Protein AF-0000000079760776 (afdb_homodimer)

InterPro domains:
  IPR000847 LysR, HTH, N-terminal domain [PF00126] (3-62)
  IPR000847 LysR, HTH, N-terminal domain [PR00039] (18-29)
  IPR000847 LysR, HTH, N-terminal domain [PR00039] (29-39)
  IPR000847 LysR, HTH, N-terminal domain [PR00039] (39-50)
  IPR000847 LysR, HTH, N-terminal domain [PS50931] (1-58)
  IPR005119 LysR, substrate-binding [PF03466] (87-293)
  IPR036388 Winged helix-like DNA-binding domain superfamily [G3DSA:1.10.10.10] (1-87)
  IPR036390 Winged helix DNA-binding domain superfamily [SSF46785] (1-85)

Sequence (594 aa):
MQIHQLRYVLAVAENKSFSAAAKKLFLAQPSLSQQIINLEKELGIALFVRHPKSVTLTDAGEQFLKSARRIVNEVDQLSDLMQKHSQLQNGTLRIGLLWVASYLNLSHILTDYHRIYPGISYSLTVDGSNTLLQMLDSRSINAAFVISSEAALQHKEDLFSHRIMDDRYVAIVSRQNPLSARPFISMQDLQSENIIMPAKESAFRKELEQVFDQHYIAPRILCETSQSDIVMQLASQNLAIGFASNSIAQALKTEDCRIVPLENVLLRTIYYVTLKELLDYPAIRSFTDFVIQYPFFMQIHQLRYVLAVAENKSFSAAAKKLFLAQPSLSQQIINLEKELGIALFVRHPKSVTLTDAGEQFLKSARRIVNEVDQLSDLMQKHSQLQNGTLRIGLLWVASYLNLSHILTDYHRIYPGISYSLTVDGSNTLLQMLDSRSINAAFVISSEAALQHKEDLFSHRIMDDRYVAIVSRQNPLSARPFISMQDLQSENIIMPAKESAFRKELEQVFDQHYIAPRILCETSQSDIVMQLASQNLAIGFASNSIAQALKTEDCRIVPLENVLLRTIYYVTLKELLDYPAIRSFTDFVIQYPFF

Nearest PDB structures (foldseek):
  4x6g-assembly1_D  TM=7.723E-01  e=4.737E-25  Pseudomonas aeruginosa PAO1
  1ixc-assembly1_B-2  TM=5.733E-01  e=1.420E-24  Cupriavidus necator
  4x6g-assembly1_C  TM=5.994E-01  e=6.933E-24  Pseudomonas aeruginosa PAO1
  6g4r-assembly1_B  TM=5.899E-01  e=9.406E-24  Corynebacterium glutamicum
  7d98-assembly1_Q  TM=5.771E-01  e=1.840E-23  Cupriavidus necator

Radius of gyration: 25.0 Å; Cα contacts (8 Å, |Δi|>4): 1080; chains: 2; bounding box: 54×67×69 Å

Structure (mmCIF, N/CA/C/O backbone):
data_AF-0000000079760776-model_v1
#
loop_
_entity.id
_entity.type
_entity.pdbx_description
1 polymer 'HTH-type transcriptional activator CmpR'
#
loop_
_atom_site.group_PDB
_atom_site.id
_atom_site.type_symbol
_atom_site.label_atom_id
_atom_site.label_alt_id
_atom_site.label_comp_id
_atom_site.label_asym_id
_atom_site.label_entity_id
_atom_site.label_seq_id
_atom_site.pdbx_PDB_ins_code
_atom_site.Cartn_x
_atom_site.Cartn_y
_atom_site.Cartn_z
_atom_site.occupancy
_atom_site.B_iso_or_equiv
_atom_site.auth_seq_id
_atom_site.auth_comp_id
_atom_site.auth_asym_id
_atom_site.auth_atom_id
_atom_site.pdbx_PDB_model_num
ATOM 1 N N . MET A 1 1 ? -7.465 32.562 -17.922 1 66 1 MET A N 1
ATOM 2 C CA . MET A 1 1 ? -7.367 31.344 -17.109 1 66 1 MET A CA 1
ATOM 3 C C . MET A 1 1 ? -7.367 31.703 -15.625 1 66 1 MET A C 1
ATOM 5 O O . MET A 1 1 ? -6.641 32.594 -15.195 1 66 1 MET A O 1
ATOM 9 N N . GLN A 1 2 ? -8.305 31.188 -14.945 1 71.38 2 GLN A N 1
ATOM 10 C CA . GLN A 1 2 ? -8.492 31.469 -13.523 1 71.38 2 GLN A CA 1
ATOM 11 C C . GLN A 1 2 ? -8.297 30.203 -12.68 1 71.38 2 GLN A C 1
ATOM 13 O O . GLN A 1 2 ? -8.461 29.094 -13.18 1 71.38 2 GLN A O 1
ATOM 18 N N . ILE A 1 3 ? -7.957 30.453 -11.375 1 72.69 3 ILE A N 1
ATOM 19 C CA . ILE A 1 3 ? -7.652 29.359 -10.461 1 72.69 3 ILE A CA 1
ATOM 20 C C . ILE A 1 3 ? -8.852 28.422 -10.359 1 72.69 3 ILE A C 1
ATOM 22 O O . ILE A 1 3 ? -8.688 27.203 -10.297 1 72.69 3 ILE A O 1
ATOM 26 N N . HIS A 1 4 ? -9.992 29.078 -10.352 1 76.81 4 HIS A N 1
ATOM 27 C CA . HIS A 1 4 ? -11.172 28.234 -10.211 1 76.81 4 HIS A CA 1
ATOM 28 C C . HIS A 1 4 ? -11.352 27.328 -11.414 1 76.81 4 HIS A C 1
ATOM 30 O O . HIS A 1 4 ? -11.867 26.203 -11.289 1 76.81 4 HIS A O 1
ATOM 36 N N . GLN A 1 5 ? -10.906 27.75 -12.555 1 77.69 5 GLN A N 1
ATOM 37 C CA . GLN A 1 5 ? -10.977 26.922 -13.742 1 77.69 5 GLN A CA 1
ATOM 38 C C . GLN A 1 5 ? -10.039 25.719 -13.641 1 77.69 5 GLN A C 1
ATOM 40 O O . GLN A 1 5 ? -10.367 24.625 -14.086 1 77.69 5 GLN A O 1
ATOM 45 N N . LEU A 1 6 ? -8.859 25.984 -13.07 1 80.12 6 LEU A N 1
ATOM 46 C CA . LEU A 1 6 ? -7.926 24.891 -12.836 1 80.12 6 LEU A CA 1
ATOM 47 C C . LEU A 1 6 ? -8.539 23.844 -11.906 1 80.12 6 LEU A C 1
ATOM 49 O O . LEU A 1 6 ? -8.422 22.641 -12.148 1 80.12 6 LEU A O 1
ATOM 53 N N . ARG A 1 7 ? -9.203 24.344 -10.898 1 80.81 7 ARG A N 1
ATOM 54 C CA . ARG A 1 7 ? -9.867 23.453 -9.953 1 80.81 7 ARG A CA 1
ATOM 55 C C . ARG A 1 7 ? -10.977 22.656 -10.633 1 80.81 7 ARG A C 1
ATOM 57 O O . ARG A 1 7 ? -11.203 21.484 -10.312 1 80.81 7 ARG A O 1
ATOM 64 N N . TYR A 1 8 ? -11.641 23.312 -11.594 1 84.19 8 TYR A N 1
ATOM 65 C CA . TYR A 1 8 ? -12.719 22.656 -12.336 1 84.19 8 TYR A CA 1
ATOM 66 C C . TYR A 1 8 ? -12.172 21.516 -13.188 1 84.19 8 TYR A C 1
ATOM 68 O O . TYR A 1 8 ? -12.75 20.422 -13.227 1 84.19 8 TYR A O 1
ATOM 76 N N . VAL A 1 9 ? -11.062 21.797 -13.828 1 86.75 9 VAL A N 1
ATOM 77 C CA . VAL A 1 9 ? -10.438 20.766 -14.664 1 86.75 9 VAL A CA 1
ATOM 78 C C . VAL A 1 9 ? -10.008 19.594 -13.805 1 86.75 9 VAL A C 1
ATOM 80 O O . VAL A 1 9 ? -10.227 18.438 -14.18 1 86.75 9 VAL A O 1
ATOM 83 N N . LEU A 1 10 ? -9.398 19.891 -12.711 1 85.25 10 LEU A N 1
ATOM 84 C CA . LEU A 1 10 ? -8.961 18.828 -11.797 1 85.25 10 LEU A CA 1
ATOM 85 C C . LEU A 1 10 ? -10.141 17.984 -11.336 1 85.25 10 LEU A C 1
ATOM 87 O O . LEU A 1 10 ? -10.039 16.766 -11.281 1 85.25 10 LEU A O 1
ATOM 91 N N . ALA A 1 11 ? -11.234 18.578 -11.023 1 85.06 11 ALA A N 1
ATOM 92 C CA . ALA A 1 11 ? -12.422 17.891 -10.547 1 85.06 11 ALA A CA 1
ATOM 93 C C . ALA A 1 11 ? -13 16.969 -11.617 1 85.06 11 ALA A C 1
ATOM 95 O O . ALA A 1 11 ? -13.383 15.836 -11.336 1 85.06 11 ALA A O 1
ATOM 96 N N . VAL A 1 12 ? -13.023 17.484 -12.789 1 87.56 12 VAL A N 1
ATOM 97 C CA . VAL A 1 12 ? -13.562 16.703 -13.891 1 87.56 12 VAL A CA 1
ATOM 98 C C . VAL A 1 12 ? -12.656 15.5 -14.156 1 87.56 12 VAL A C 1
ATOM 100 O O . VAL A 1 12 ? -13.141 14.391 -14.383 1 87.56 12 VAL A O 1
ATOM 103 N N . ALA A 1 13 ? -11.414 15.781 -14.102 1 84.25 13 ALA A N 1
ATOM 104 C CA . ALA A 1 13 ? -10.453 14.711 -14.352 1 84.25 13 ALA A CA 1
ATOM 105 C C . ALA A 1 13 ? -10.547 13.633 -13.281 1 84.25 13 ALA A C 1
ATOM 107 O O . ALA A 1 13 ? -10.469 12.438 -13.578 1 84.25 13 ALA A O 1
ATOM 108 N N . GLU A 1 14 ? -10.664 14.062 -12.125 1 79.31 14 GLU A N 1
ATOM 109 C CA . GLU A 1 14 ? -10.742 13.164 -10.977 1 79.31 14 GLU A CA 1
ATOM 110 C C . GLU A 1 14 ? -12.023 12.32 -11.016 1 79.31 14 GLU A C 1
ATOM 112 O O . GLU A 1 14 ? -12 11.133 -10.695 1 79.31 14 GLU A O 1
ATOM 117 N N . ASN A 1 15 ? -13.133 12.898 -11.398 1 76.94 15 ASN A N 1
ATOM 118 C CA . ASN A 1 15 ? -14.445 12.258 -11.328 1 76.94 15 ASN A CA 1
ATOM 119 C C . ASN A 1 15 ? -14.82 11.609 -12.656 1 76.94 15 ASN A C 1
ATOM 121 O O . ASN A 1 15 ? -15.82 10.898 -12.742 1 76.94 15 ASN A O 1
ATOM 125 N N . LYS A 1 16 ? -14.039 11.922 -13.648 1 80.31 16 LYS A N 1
ATOM 126 C CA . LYS A 1 16 ? -14.219 11.422 -15.008 1 80.31 16 LYS A CA 1
ATOM 127 C C . LYS A 1 16 ? -15.633 11.695 -15.516 1 80.31 16 LYS A C 1
ATOM 129 O O . LYS A 1 16 ? -16.172 10.922 -16.312 1 80.31 16 LYS A O 1
ATOM 134 N N . SER A 1 17 ? -16.281 12.68 -14.953 1 85.75 17 SER A N 1
ATOM 135 C CA . SER A 1 17 ? -17.641 13.086 -15.289 1 85.75 17 SER A CA 1
ATOM 136 C C . SER A 1 17 ? -17.859 14.562 -14.984 1 85.75 17 SER A C 1
ATOM 138 O O . SER A 1 17 ? -17.5 15.039 -13.906 1 85.75 17 SER A O 1
ATOM 140 N N . PHE A 1 18 ? -18.453 15.203 -15.938 1 87.81 18 PHE A N 1
ATOM 141 C CA . PHE A 1 18 ? -18.766 16.625 -15.742 1 87.81 18 PHE A CA 1
ATOM 142 C C . PHE A 1 18 ? -19.859 16.781 -14.695 1 87.81 18 PHE A C 1
ATOM 144 O O . PHE A 1 18 ? -19.781 17.672 -13.844 1 87.81 18 PHE A O 1
ATOM 151 N N . SER A 1 19 ? -20.766 15.852 -14.75 1 87.81 19 SER A N 1
ATOM 152 C CA . SER A 1 19 ? -21.875 15.945 -13.805 1 87.81 19 SER A CA 1
ATOM 153 C C . SER A 1 19 ? -21.422 15.641 -12.383 1 87.81 19 SER A C 1
ATOM 155 O O . SER A 1 19 ? -21.781 16.344 -11.438 1 87.81 19 SER A O 1
ATOM 157 N N . ALA A 1 20 ? -20.656 14.68 -12.312 1 84.75 20 ALA A N 1
ATOM 158 C CA . ALA A 1 20 ? -20.156 14.297 -10.992 1 84.75 20 ALA A CA 1
ATOM 159 C C . ALA A 1 20 ? -19.25 15.383 -10.414 1 84.75 20 ALA A C 1
ATOM 161 O O . ALA A 1 20 ? -19.312 15.688 -9.219 1 84.75 20 ALA A O 1
ATOM 162 N N . ALA A 1 21 ? -18.469 15.914 -11.242 1 86.31 21 ALA A N 1
ATOM 163 C CA . ALA A 1 21 ? -17.562 17 -10.828 1 86.31 21 ALA A CA 1
ATOM 164 C C . ALA A 1 21 ? -18.359 18.234 -10.406 1 86.31 21 ALA A C 1
ATOM 166 O O . ALA A 1 21 ? -18.031 18.875 -9.398 1 86.31 21 ALA A O 1
ATOM 167 N N . ALA A 1 22 ? -19.406 18.516 -11.117 1 86.81 22 ALA A N 1
ATOM 168 C CA . ALA A 1 22 ? -20.234 19.672 -10.797 1 86.81 22 ALA A CA 1
ATOM 169 C C . ALA A 1 22 ? -20.891 19.531 -9.43 1 86.81 22 ALA A C 1
ATOM 171 O O . ALA A 1 22 ? -20.922 20.469 -8.641 1 86.81 22 ALA A O 1
ATOM 172 N N . LYS A 1 23 ? -21.312 18.391 -9.188 1 81.81 23 LYS A N 1
ATOM 173 C CA . LYS A 1 23 ? -21.922 18.109 -7.895 1 81.81 23 LYS A CA 1
ATOM 174 C C . LYS A 1 23 ? -20.922 18.297 -6.758 1 81.81 23 LYS A C 1
ATOM 176 O O . LYS A 1 23 ? -21.25 18.906 -5.734 1 81.81 23 LYS A O 1
ATOM 181 N N . LYS A 1 24 ? -19.797 17.875 -7.02 1 77.12 24 LYS A N 1
ATOM 182 C CA . LYS A 1 24 ? -18.75 17.984 -6.012 1 77.12 24 LYS A CA 1
ATOM 183 C C . LYS A 1 24 ? -18.375 19.438 -5.754 1 77.12 24 LYS A C 1
ATOM 185 O O . LYS A 1 24 ? -18.047 19.812 -4.625 1 77.12 24 LYS A O 1
ATOM 190 N N . LEU A 1 25 ? -18.406 20.188 -6.742 1 77.62 25 LEU A N 1
ATOM 191 C CA . LEU A 1 25 ? -18 21.578 -6.68 1 77.62 25 LEU A CA 1
ATOM 192 C C . LEU A 1 25 ? -19.172 22.484 -6.336 1 77.62 25 LEU A C 1
ATOM 194 O O . LEU A 1 25 ? -19.016 23.703 -6.211 1 77.62 25 LEU A O 1
ATOM 198 N N . PHE A 1 26 ? -20.375 21.828 -6.18 1 79.06 26 PHE A N 1
ATOM 199 C CA . PHE A 1 26 ? -21.594 22.562 -5.883 1 79.06 26 PHE A CA 1
ATOM 200 C C . PHE A 1 26 ? -21.891 23.578 -6.977 1 79.06 26 PHE A C 1
ATOM 202 O O . PHE A 1 26 ? -22.188 24.75 -6.684 1 79.06 26 PHE A O 1
ATOM 209 N N . LEU A 1 27 ? -21.672 23.094 -8.18 1 80.5 27 LEU A N 1
ATOM 210 C CA . LEU A 1 27 ? -21.969 23.906 -9.359 1 80.5 27 LEU A CA 1
ATOM 211 C C . LEU A 1 27 ? -23 23.203 -10.25 1 80.5 27 LEU A C 1
ATOM 213 O O . LEU A 1 27 ? -23.203 21.984 -10.133 1 80.5 27 LEU A O 1
ATOM 217 N N . ALA A 1 28 ? -23.781 23.984 -10.992 1 84.38 28 ALA A N 1
ATOM 218 C CA . ALA A 1 28 ? -24.578 23.406 -12.07 1 84.38 28 ALA A CA 1
ATOM 219 C C . ALA A 1 28 ? -23.688 22.844 -13.172 1 84.38 28 ALA A C 1
ATOM 221 O O . ALA A 1 28 ? -22.672 23.453 -13.523 1 84.38 28 ALA A O 1
ATOM 222 N N . GLN A 1 29 ? -24.047 21.641 -13.617 1 87.44 29 GLN A N 1
ATOM 223 C CA . GLN A 1 29 ? -23.25 20.938 -14.625 1 87.44 29 GLN A CA 1
ATOM 224 C C . GLN A 1 29 ? -23.062 21.812 -15.867 1 87.44 29 GLN A C 1
ATOM 226 O O . GLN A 1 29 ? -21.938 21.906 -16.391 1 87.44 29 GLN A O 1
ATOM 231 N N . PRO A 1 30 ? -24.078 22.531 -16.391 1 87.88 30 PRO A N 1
ATOM 232 C CA . PRO A 1 30 ? -23.844 23.375 -17.562 1 87.88 30 PRO A CA 1
ATOM 233 C C . PRO A 1 30 ? -22.844 24.484 -17.312 1 87.88 30 PRO A C 1
ATOM 235 O O . PRO A 1 30 ? -22.062 24.844 -18.203 1 87.88 30 PRO A O 1
ATOM 238 N N . SER A 1 31 ? -22.844 25.016 -16.109 1 83.44 31 SER A N 1
ATOM 239 C CA . SER A 1 31 ? -21.891 26.062 -15.75 1 83.44 31 SER A CA 1
ATOM 240 C C . SER A 1 31 ? -20.453 25.531 -15.75 1 83.44 31 SER A C 1
ATOM 242 O O . SER A 1 31 ? -19.562 26.188 -16.281 1 83.44 31 SER A O 1
ATOM 244 N N . LEU A 1 32 ? -20.281 24.438 -15.133 1 89.5 32 LEU A N 1
ATOM 245 C CA . LEU A 1 32 ? -18.969 23.812 -15.125 1 89.5 32 LEU A CA 1
ATOM 246 C C . LEU A 1 32 ? -18.484 23.531 -16.547 1 89.5 32 LEU A C 1
ATOM 248 O O . LEU A 1 32 ? -17.344 23.812 -16.875 1 89.5 32 LEU A O 1
ATOM 252 N N . SER A 1 33 ? -19.391 22.953 -17.344 1 89.81 33 SER A N 1
ATOM 253 C CA . SER A 1 33 ? -19.047 22.625 -18.734 1 89.81 33 SER A CA 1
ATOM 254 C C . SER A 1 33 ? -18.641 23.875 -19.516 1 89.81 33 SER A C 1
ATOM 256 O O . SER A 1 33 ? -17.656 23.859 -20.25 1 89.81 33 SER A O 1
ATOM 258 N N . GLN A 1 34 ? -19.391 24.906 -19.312 1 88.06 34 GLN A N 1
ATOM 259 C CA . GLN A 1 34 ? -19.125 26.156 -20.016 1 88.06 34 GLN A CA 1
ATOM 260 C C . GLN A 1 34 ? -17.766 26.719 -19.625 1 88.06 34 GLN A C 1
ATOM 262 O O . GLN A 1 34 ? -17.031 27.234 -20.469 1 88.06 34 GLN A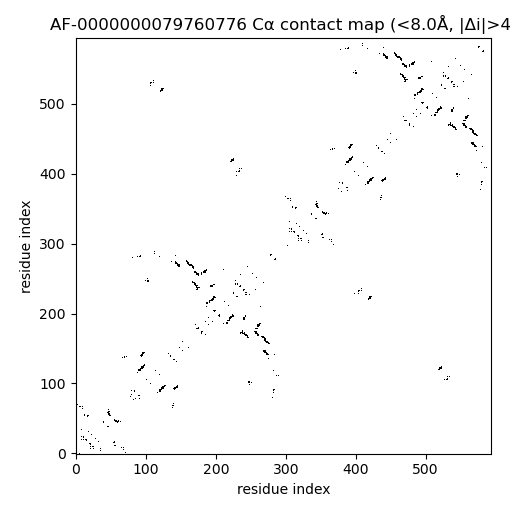 O 1
ATOM 267 N N . GLN A 1 35 ? -17.469 26.672 -18.359 1 86.12 35 GLN A N 1
ATOM 268 C CA . GLN A 1 35 ? -16.188 27.172 -17.875 1 86.12 35 GLN A CA 1
ATOM 269 C C . GLN A 1 35 ? -15.023 26.406 -18.484 1 86.12 35 GLN A C 1
ATOM 271 O O . GLN A 1 35 ? -14 27 -18.828 1 86.12 35 GLN A O 1
ATOM 276 N N . ILE A 1 36 ? -15.203 25.156 -18.625 1 89.06 36 ILE A N 1
ATOM 277 C CA . ILE A 1 36 ? -14.156 24.312 -19.188 1 89.06 36 ILE A CA 1
ATOM 278 C C . ILE A 1 36 ? -14.008 24.609 -20.688 1 89.06 36 ILE A C 1
ATOM 280 O O . ILE A 1 36 ? -12.898 24.703 -21.203 1 89.06 36 ILE A O 1
ATOM 284 N N . ILE A 1 37 ? -15.125 24.75 -21.375 1 87.25 37 ILE A N 1
ATOM 285 C CA . ILE A 1 37 ? -15.117 25.094 -22.797 1 87.25 37 ILE A CA 1
ATOM 286 C C . ILE A 1 37 ? -14.43 26.438 -23 1 87.25 37 ILE A C 1
ATOM 288 O O . ILE A 1 37 ? -13.609 26.594 -23.906 1 87.25 37 ILE A O 1
ATOM 292 N N . ASN A 1 38 ? -14.797 27.328 -22.172 1 81.81 38 ASN A N 1
ATOM 293 C CA . ASN A 1 38 ? -14.164 28.641 -22.25 1 81.81 38 ASN A CA 1
ATOM 294 C C . ASN A 1 38 ? -12.656 28.547 -22.047 1 81.81 38 ASN A C 1
ATOM 296 O O . ASN A 1 38 ? -11.891 29.234 -22.734 1 81.81 38 ASN A O 1
ATOM 300 N N . LEU A 1 39 ? -12.266 27.797 -21.062 1 83.5 39 LEU A N 1
ATOM 301 C CA . LEU A 1 39 ? -10.844 27.609 -20.797 1 83.5 39 LEU A CA 1
ATOM 302 C C . LEU A 1 39 ? -10.148 26.984 -22 1 83.5 39 LEU A C 1
ATOM 304 O O . LEU A 1 39 ? -9.062 27.422 -22.391 1 83.5 39 LEU A O 1
ATOM 308 N N . GLU A 1 40 ? -10.789 25.984 -22.594 1 86.69 40 GLU A N 1
ATOM 309 C CA . GLU A 1 40 ? -10.234 25.312 -23.766 1 86.69 40 GLU A CA 1
ATOM 310 C C . GLU A 1 40 ? -10.133 26.281 -24.938 1 86.69 40 GLU A C 1
ATOM 312 O O . GLU A 1 40 ? -9.148 26.266 -25.688 1 86.69 40 GLU A O 1
ATOM 317 N N . LYS A 1 41 ? -11.109 27.094 -25.109 1 81.88 41 LYS A N 1
ATOM 318 C CA . LYS A 1 41 ? -11.109 28.109 -26.156 1 81.88 41 LYS A CA 1
ATOM 319 C C . LYS A 1 41 ? -9.992 29.125 -25.938 1 81.88 41 LYS A C 1
ATOM 321 O O . LYS A 1 41 ? -9.312 29.516 -26.891 1 81.88 41 LYS A O 1
ATOM 326 N N . GLU A 1 42 ? -9.914 29.531 -24.734 1 78.06 42 GLU A N 1
ATOM 327 C CA . GLU A 1 42 ? -8.859 30.484 -24.391 1 78.06 42 GLU A CA 1
ATOM 328 C C . GLU A 1 42 ? -7.48 29.906 -24.703 1 78.06 42 GLU A C 1
ATOM 330 O O . GLU A 1 42 ? -6.598 30.609 -25.188 1 78.06 42 GLU A O 1
ATOM 335 N N . LEU A 1 43 ? -7.32 28.656 -24.359 1 77.38 43 LEU A N 1
ATOM 336 C CA . LEU A 1 43 ? -6.047 27.969 -24.531 1 77.38 43 LEU A CA 1
ATOM 337 C C . LEU A 1 43 ? -5.855 27.547 -25.984 1 77.38 43 LEU A C 1
ATOM 339 O O . LEU A 1 43 ? -4.734 27.266 -26.406 1 77.38 43 LEU A O 1
ATOM 343 N N . GLY A 1 44 ? -6.941 27.5 -26.719 1 79.56 44 GLY A N 1
ATOM 344 C CA . GLY A 1 44 ? -6.922 27.047 -28.109 1 79.56 44 GLY A CA 1
ATOM 345 C C . GLY A 1 44 ? -6.707 25.547 -28.234 1 79.56 44 GLY A C 1
ATOM 346 O O . GLY A 1 44 ? -6.219 25.078 -29.266 1 79.56 44 GLY A O 1
ATOM 347 N N . ILE A 1 45 ? -6.809 24.875 -27.109 1 79 45 ILE A N 1
ATOM 348 C CA . ILE A 1 45 ? -6.574 23.438 -27.109 1 79 45 ILE A CA 1
ATOM 349 C C . ILE A 1 45 ? -7.641 22.75 -26.266 1 79 45 ILE A C 1
ATOM 351 O O . ILE A 1 45 ? -8.07 23.266 -25.234 1 79 45 ILE A O 1
ATOM 355 N N . ALA A 1 46 ? -8.039 21.547 -26.703 1 86.62 46 ALA A N 1
ATOM 356 C CA . ALA A 1 46 ? -8.984 20.75 -25.938 1 86.62 46 ALA A CA 1
ATOM 357 C C . ALA A 1 46 ? -8.273 19.969 -24.828 1 86.62 46 ALA A C 1
ATOM 359 O O . ALA A 1 46 ? -7.215 19.375 -25.062 1 86.62 46 ALA A O 1
ATOM 360 N N . LEU A 1 47 ? -8.859 20.078 -23.688 1 86.31 47 LEU A N 1
ATOM 361 C CA . LEU A 1 47 ? -8.281 19.375 -22.547 1 86.31 47 LEU A CA 1
ATOM 362 C C . LEU A 1 47 ? -8.953 18.016 -22.359 1 86.31 47 LEU A C 1
ATOM 364 O O . LEU A 1 47 ? -8.336 17.078 -21.844 1 86.31 47 LEU A O 1
ATOM 368 N N . PHE A 1 48 ? -10.234 17.922 -22.719 1 88.88 48 PHE A N 1
ATOM 369 C CA . PHE A 1 48 ? -11.023 16.719 -22.484 1 88.88 48 PHE A CA 1
ATOM 370 C C . PHE A 1 48 ? -11.594 16.188 -23.781 1 88.88 48 PHE A C 1
ATOM 372 O O . PHE A 1 48 ? -11.898 16.953 -24.703 1 88.88 48 PHE A O 1
ATOM 379 N N . VAL A 1 49 ? -11.594 14.844 -23.844 1 82.25 49 VAL A N 1
ATOM 380 C CA . VAL A 1 49 ? -12.383 14.148 -24.859 1 82.25 49 VAL A CA 1
ATOM 381 C C . VAL A 1 49 ? -13.711 13.695 -24.266 1 82.25 49 VAL A C 1
ATOM 383 O O . VAL A 1 49 ? -13.734 12.961 -23.281 1 82.25 49 VAL A O 1
ATOM 386 N N . ARG A 1 50 ? -14.805 14.227 -24.828 1 78.25 50 ARG A N 1
ATOM 387 C CA . ARG A 1 50 ? -16.125 13.922 -24.297 1 78.25 50 ARG A CA 1
ATOM 388 C C . ARG A 1 50 ? -16.734 12.719 -25.016 1 78.25 50 ARG A C 1
ATOM 390 O O . ARG A 1 50 ? -16.859 12.719 -26.25 1 78.25 50 ARG A O 1
ATOM 397 N N . HIS A 1 51 ? -16.781 11.688 -24.266 1 71.88 51 HIS A N 1
ATOM 398 C CA . HIS A 1 51 ? -17.516 10.523 -24.719 1 71.88 51 HIS A CA 1
ATOM 399 C C . HIS A 1 51 ? -18.938 10.516 -24.172 1 71.88 51 HIS A C 1
ATOM 401 O O . HIS A 1 51 ? -19.234 11.227 -23.203 1 71.88 51 HIS A O 1
ATOM 407 N N . PRO A 1 52 ? -19.953 9.781 -24.75 1 66.75 52 PRO A N 1
ATOM 408 C CA . PRO A 1 52 ? -21.344 9.781 -24.266 1 66.75 52 PRO A CA 1
ATOM 409 C C . PRO A 1 52 ? -21.453 9.398 -22.781 1 66.75 52 PRO A C 1
ATOM 411 O O . PRO A 1 52 ? -22.266 9.961 -22.062 1 66.75 52 PRO A O 1
ATOM 414 N N . LYS A 1 53 ? -20.562 8.547 -22.391 1 68.94 53 LYS A N 1
ATOM 415 C CA . LYS A 1 53 ? -20.781 8.086 -21.016 1 68.94 53 LYS A CA 1
ATOM 416 C C . LYS A 1 53 ? -19.547 8.352 -20.156 1 68.94 53 LYS A C 1
ATOM 418 O O . LYS A 1 53 ? -19.531 7.992 -18.969 1 68.94 53 LYS A O 1
ATOM 423 N N . SER A 1 54 ? -18.547 8.992 -20.703 1 76.5 54 SER A N 1
ATOM 424 C CA . SER A 1 54 ? -17.344 9.242 -19.891 1 76.5 54 SER A CA 1
ATOM 425 C C . SER A 1 54 ? -16.547 10.406 -20.453 1 76.5 54 SER A C 1
ATOM 427 O O . SER A 1 54 ? -16.828 10.891 -21.562 1 76.5 54 SER A O 1
ATOM 429 N N . VAL A 1 55 ? -15.664 11.055 -19.562 1 81.81 55 VAL A N 1
ATOM 430 C CA . VAL A 1 55 ? -14.758 12.125 -19.969 1 81.81 55 VAL A CA 1
ATOM 431 C C . VAL A 1 55 ? -13.312 11.695 -19.703 1 81.81 55 VAL A C 1
ATOM 433 O O . VAL A 1 55 ? -13.008 11.133 -18.656 1 81.81 55 VAL A O 1
ATOM 436 N N . THR A 1 56 ? -12.602 11.766 -20.812 1 82.06 56 THR A N 1
ATOM 437 C CA . THR A 1 56 ? -11.188 11.453 -20.672 1 82.06 56 THR A CA 1
ATOM 438 C C . THR A 1 56 ? -10.328 12.656 -21.031 1 82.06 56 THR A C 1
ATOM 440 O O . THR A 1 56 ? -10.797 13.586 -21.688 1 82.06 56 THR A O 1
ATOM 443 N N . LEU A 1 57 ? -9.062 12.664 -20.562 1 81.12 57 LEU A N 1
ATOM 444 C CA . LEU A 1 57 ? -8.141 13.758 -20.812 1 81.12 57 LEU A CA 1
ATOM 445 C C . LEU A 1 57 ? -7.449 13.586 -22.172 1 81.12 57 LEU A C 1
ATOM 447 O O . LEU A 1 57 ? -7.113 12.461 -22.562 1 81.12 57 LEU A O 1
ATOM 451 N N . THR A 1 58 ? -7.289 14.719 -22.922 1 77.62 58 THR A N 1
ATOM 452 C CA . THR A 1 58 ? -6.352 14.742 -24.047 1 77.62 58 THR A CA 1
ATOM 453 C C . THR A 1 58 ? -4.91 14.711 -23.547 1 77.62 58 THR A C 1
ATOM 455 O O . THR A 1 58 ? -4.664 14.828 -22.344 1 77.62 58 THR A O 1
ATOM 458 N N . ASP A 1 59 ? -3.951 14.57 -24.438 1 68.75 59 ASP A N 1
ATOM 459 C CA . ASP A 1 59 ? -2.543 14.664 -24.062 1 68.75 59 ASP A CA 1
ATOM 460 C C . ASP A 1 59 ? -2.232 16.016 -23.438 1 68.75 59 ASP A C 1
ATOM 462 O O . ASP A 1 59 ? -1.531 16.094 -22.422 1 68.75 59 ASP A O 1
ATOM 466 N N . ALA A 1 60 ? -2.705 16.938 -24.156 1 74.75 60 ALA A N 1
ATOM 467 C CA . ALA A 1 60 ? -2.561 18.297 -23.625 1 74.75 60 ALA A CA 1
ATOM 468 C C . ALA A 1 60 ? -3.244 18.422 -22.266 1 74.75 60 ALA A C 1
ATOM 470 O O . ALA A 1 60 ? -2.742 19.109 -21.375 1 74.75 60 ALA A O 1
ATOM 471 N N . GLY A 1 61 ? -4.348 17.703 -22.141 1 82 61 GLY A N 1
ATOM 472 C CA . GLY A 1 61 ? -5.07 17.703 -20.875 1 82 61 GLY A CA 1
ATOM 473 C C . GLY A 1 61 ? -4.281 17.094 -19.734 1 82 61 GLY A C 1
ATOM 474 O O . GLY A 1 61 ? -4.293 17.609 -18.625 1 82 61 GLY A O 1
ATOM 475 N N . GLU A 1 62 ? -3.568 16.125 -20 1 76 62 GLU A N 1
ATOM 476 C CA . GLU A 1 62 ? -2.748 15.469 -18.984 1 76 62 GLU A CA 1
ATOM 477 C C . GLU A 1 62 ? -1.629 16.391 -18.516 1 76 62 GLU A C 1
ATOM 479 O O . GLU A 1 62 ? -1.357 16.469 -17.312 1 76 62 GLU A O 1
ATOM 484 N N . GLN A 1 63 ? -1.021 17.062 -19.453 1 70.81 63 GLN A N 1
ATOM 485 C CA . GLN A 1 63 ? 0.03 18.016 -19.109 1 70.81 63 GLN A CA 1
ATOM 486 C C . GLN A 1 63 ? -0.534 19.188 -18.328 1 70.81 63 GLN A C 1
ATOM 488 O O . GLN A 1 63 ? 0.071 19.641 -17.344 1 70.81 63 GLN A O 1
ATOM 493 N N . PHE A 1 64 ? -1.685 19.594 -18.875 1 78.81 64 PHE A N 1
ATOM 494 C CA . PHE A 1 64 ? -2.354 20.688 -18.188 1 78.81 64 PHE A CA 1
ATOM 495 C C . PHE A 1 64 ? -2.686 20.312 -16.75 1 78.81 64 PHE A C 1
ATOM 497 O O . PHE A 1 64 ? -2.496 21.109 -15.836 1 78.81 64 PHE A O 1
ATOM 504 N N . LEU A 1 65 ? -3.094 19.078 -16.609 1 81.19 65 LEU A N 1
ATOM 505 C CA . LEU A 1 65 ? -3.512 18.594 -15.297 1 81.19 65 LEU A CA 1
ATOM 506 C C . LEU A 1 65 ? -2.346 18.625 -14.312 1 81.19 65 LEU A C 1
ATOM 508 O O . LEU A 1 65 ? -2.51 19.016 -13.156 1 81.19 65 LEU A O 1
ATOM 512 N N . LYS A 1 66 ? -1.261 18.297 -14.742 1 70.69 66 LYS A N 1
ATOM 513 C CA . LYS A 1 66 ? -0.066 18.328 -13.906 1 70.69 66 LYS A CA 1
ATOM 514 C C . LYS A 1 66 ? 0.255 19.75 -13.453 1 70.69 66 LYS A C 1
ATOM 516 O O . LYS A 1 66 ? 0.502 19.984 -12.266 1 70.69 66 LYS A O 1
ATOM 521 N N . SER A 1 67 ? 0.217 20.609 -14.367 1 69.06 67 SER A N 1
ATOM 522 C CA . SER A 1 67 ? 0.511 22.016 -14.062 1 69.06 67 SER A CA 1
ATOM 523 C C . SER A 1 67 ? -0.582 22.625 -13.203 1 69.06 67 SER A C 1
ATOM 525 O O . SER A 1 67 ? -0.29 23.375 -12.266 1 69.06 67 SER A O 1
ATOM 527 N N . ALA A 1 68 ? -1.818 22.234 -13.594 1 79 68 ALA A N 1
ATOM 528 C CA . ALA A 1 68 ? -2.945 22.781 -12.844 1 79 68 ALA A CA 1
ATOM 529 C C . ALA A 1 68 ? -2.889 22.359 -11.383 1 79 68 ALA A C 1
ATOM 531 O O . ALA A 1 68 ? -3.113 23.156 -10.477 1 79 68 ALA A O 1
ATOM 532 N N . ARG A 1 69 ? -2.574 21.125 -11.25 1 73.56 69 ARG A N 1
ATOM 533 C CA . ARG A 1 69 ? -2.449 20.625 -9.891 1 73.56 69 ARG A CA 1
ATOM 534 C C . ARG A 1 69 ? -1.365 21.375 -9.117 1 73.56 69 ARG A C 1
ATOM 536 O O . ARG A 1 69 ? -1.565 21.75 -7.965 1 73.56 69 ARG A O 1
ATOM 543 N N . ARG A 1 70 ? -0.308 21.625 -9.727 1 66.31 70 ARG A N 1
ATOM 544 C CA . ARG A 1 70 ? 0.786 22.391 -9.125 1 66.31 70 ARG A CA 1
ATOM 545 C C . ARG A 1 70 ? 0.334 23.797 -8.75 1 66.31 70 ARG A C 1
ATOM 547 O O . ARG A 1 70 ? 0.604 24.266 -7.645 1 66.31 70 ARG A O 1
ATOM 554 N N . ILE A 1 71 ? -0.298 24.328 -9.656 1 65.5 71 ILE A N 1
ATOM 555 C CA . ILE A 1 71 ? -0.714 25.703 -9.469 1 65.5 71 ILE A CA 1
ATOM 556 C C . ILE A 1 71 ? -1.735 25.797 -8.336 1 65.5 71 ILE A C 1
ATOM 558 O O . ILE A 1 71 ? -1.605 26.625 -7.438 1 65.5 71 ILE A O 1
ATOM 562 N N . VAL A 1 72 ? -2.656 24.906 -8.406 1 74.06 72 VAL A N 1
ATOM 563 C CA . VAL A 1 72 ? -3.701 24.938 -7.387 1 74.06 72 VAL A CA 1
ATOM 564 C C . VAL A 1 72 ? -3.1 24.641 -6.016 1 74.06 72 VAL A C 1
ATOM 566 O O . VAL A 1 72 ? -3.443 25.297 -5.027 1 74.06 72 VAL A O 1
ATOM 569 N N . ASN A 1 73 ? -2.248 23.766 -6.008 1 65.56 73 ASN A N 1
ATOM 570 C CA . ASN A 1 73 ? -1.564 23.453 -4.758 1 65.56 73 ASN A CA 1
ATOM 571 C C . ASN A 1 73 ? -0.748 24.641 -4.258 1 65.56 73 ASN A C 1
ATOM 573 O O . ASN A 1 73 ? -0.724 24.922 -3.057 1 65.56 73 ASN A O 1
ATOM 577 N N . GLU A 1 74 ? -0.121 25.266 -5.184 1 60.72 74 GLU A N 1
ATOM 578 C CA . GLU A 1 74 ? 0.645 26.453 -4.828 1 60.72 74 GLU A CA 1
ATOM 579 C C . GLU A 1 74 ? -0.267 27.562 -4.309 1 60.72 74 GLU A C 1
ATOM 581 O O . GLU A 1 74 ? 0.079 28.25 -3.354 1 60.72 74 GLU A O 1
ATOM 586 N N . VAL A 1 75 ? -1.332 27.703 -4.965 1 62.44 75 VAL A N 1
ATOM 587 C CA . VAL A 1 75 ? -2.299 28.703 -4.543 1 62.44 75 VAL A CA 1
ATOM 588 C C . VAL A 1 75 ? -2.824 28.375 -3.15 1 62.44 75 VAL A C 1
ATOM 590 O O . VAL A 1 75 ? -2.916 29.25 -2.285 1 62.44 75 VAL A O 1
ATOM 593 N N . ASP A 1 76 ? -3.16 27.141 -3.049 1 62.81 76 ASP A N 1
ATOM 594 C CA . ASP A 1 76 ? -3.672 26.719 -1.749 1 62.81 76 ASP A CA 1
ATOM 595 C C . ASP A 1 76 ? -2.621 26.906 -0.657 1 62.81 76 ASP A C 1
ATOM 597 O O . ASP A 1 76 ? -2.934 27.375 0.438 1 62.81 76 ASP A O 1
ATOM 601 N N . GLN A 1 77 ? -1.508 26.562 -1.047 1 58.12 77 GLN A N 1
ATOM 602 C CA . GLN A 1 77 ? -0.403 26.75 -0.113 1 58.12 77 GLN A CA 1
ATOM 603 C C . GLN A 1 77 ? -0.196 28.234 0.198 1 58.12 77 GLN A C 1
ATOM 605 O O . GLN A 1 77 ? 0.073 28.609 1.344 1 58.12 77 GLN A O 1
ATOM 610 N N . LEU A 1 78 ? -0.264 29 -0.849 1 53.31 78 LEU A N 1
ATOM 611 C CA . LEU A 1 78 ? -0.138 30.438 -0.66 1 53.31 78 LEU A CA 1
ATOM 612 C C . LEU A 1 78 ? -1.249 30.969 0.241 1 53.31 78 LEU A C 1
ATOM 614 O O . LEU A 1 78 ? -0.999 31.797 1.123 1 53.31 78 LEU A O 1
ATOM 618 N N . SER A 1 79 ? -2.418 30.578 -0.151 1 54.41 79 SER A N 1
ATOM 619 C CA . SER A 1 79 ? -3.541 30.984 0.692 1 54.41 79 SER A CA 1
ATOM 620 C C . SER A 1 79 ? -3.314 30.578 2.145 1 54.41 79 SER A C 1
ATOM 622 O O . SER A 1 79 ? -3.557 31.359 3.062 1 54.41 79 SER A O 1
ATOM 624 N N . ASP A 1 80 ? -2.887 29.406 2.186 1 51.75 80 ASP A N 1
ATOM 625 C CA . ASP A 1 80 ? -2.578 28.922 3.525 1 51.75 80 ASP A CA 1
ATOM 626 C C . ASP A 1 80 ? -1.475 29.75 4.176 1 51.75 80 ASP A C 1
ATOM 628 O O . ASP A 1 80 ? -1.556 30.078 5.359 1 51.75 80 ASP A O 1
ATOM 632 N N . LEU A 1 81 ? -0.539 29.984 3.311 1 46.62 81 LEU A N 1
ATOM 633 C CA . LEU A 1 81 ? 0.574 30.812 3.764 1 46.62 81 LEU A CA 1
ATOM 634 C C . LEU A 1 81 ? 0.086 32.188 4.18 1 46.62 81 LEU A C 1
ATOM 636 O O . LEU A 1 81 ? 0.528 32.75 5.199 1 46.62 81 LEU A O 1
ATOM 640 N N . MET A 1 82 ? -0.58 32.781 3.236 1 49.75 82 MET A N 1
ATOM 641 C CA . MET A 1 82 ? -1.06 34.125 3.533 1 49.75 82 MET A CA 1
ATOM 642 C C . MET A 1 82 ? -1.929 34.125 4.785 1 49.75 82 MET A C 1
ATOM 644 O O . MET A 1 82 ? -1.909 35.094 5.559 1 49.75 82 MET A O 1
ATOM 648 N N . GLN A 1 83 ? -2.691 33.156 4.746 1 44.72 83 GLN A N 1
ATOM 649 C CA . GLN A 1 83 ? -3.498 33.062 5.961 1 44.72 83 GLN A CA 1
ATOM 650 C C . GLN A 1 83 ? -2.621 32.844 7.188 1 44.72 83 GLN A C 1
ATOM 652 O O . GLN A 1 83 ? -2.904 33.375 8.266 1 44.72 83 GLN A O 1
ATOM 657 N N . LYS A 1 84 ? -1.688 31.938 6.805 1 44.38 84 LYS A N 1
ATOM 658 C CA . LYS A 1 84 ? -0.819 31.547 7.91 1 44.38 84 LYS A CA 1
ATOM 659 C C . LYS A 1 84 ? 0.285 32.562 8.133 1 44.38 84 LYS A C 1
ATOM 661 O O . LYS A 1 84 ? 1.113 32.406 9.031 1 44.38 84 LYS A O 1
ATOM 666 N N . HIS A 1 85 ? 0.806 33.219 7.113 1 43.75 85 HIS A N 1
ATOM 667 C CA . HIS A 1 85 ? 1.701 34.25 7.617 1 43.75 85 HIS A CA 1
ATOM 668 C C . HIS A 1 85 ? 1.182 34.844 8.922 1 43.75 85 HIS A C 1
ATOM 670 O O . HIS A 1 85 ? 1.857 35.656 9.547 1 43.75 85 HIS A O 1
ATOM 676 N N . SER A 1 86 ? 0.065 34.75 9.234 1 41.47 86 SER A N 1
ATOM 677 C CA . SER A 1 86 ? 0.01 34.969 10.68 1 41.47 86 SER A CA 1
ATOM 678 C C . SER A 1 86 ? 0.688 33.812 11.43 1 41.47 86 SER A C 1
ATOM 680 O O . SER A 1 86 ? 0.957 32.75 10.852 1 41.47 86 SER A O 1
ATOM 682 N N . GLN A 1 87 ? 0.803 33.594 12.836 1 47.09 87 GLN A N 1
ATOM 683 C CA . GLN A 1 87 ? 1.425 32.719 13.82 1 47.09 87 GLN A CA 1
ATOM 684 C C . GLN A 1 87 ? 1.25 31.234 13.43 1 47.09 87 GLN A C 1
ATOM 686 O O . GLN A 1 87 ? 0.248 30.875 12.82 1 47.09 87 GLN A O 1
ATOM 691 N N . LEU A 1 88 ? 2.547 30.406 13.234 1 54.75 88 LEU A N 1
ATOM 692 C CA . LEU A 1 88 ? 2.629 28.953 13.156 1 54.75 88 LEU A CA 1
ATOM 693 C C . LEU A 1 88 ? 1.427 28.297 13.828 1 54.75 88 LEU A C 1
ATOM 695 O O . LEU A 1 88 ? 1.524 27.188 14.336 1 54.75 88 LEU A O 1
ATOM 699 N N . GLN A 1 89 ? 0.329 28.984 13.883 1 58.38 89 GLN A N 1
ATOM 700 C CA . GLN A 1 89 ? -0.73 28.484 14.758 1 58.38 89 GLN A CA 1
ATOM 701 C C . GLN A 1 89 ? -1.63 27.5 14.016 1 58.38 89 GLN A C 1
ATOM 703 O O . GLN A 1 89 ? -2.199 26.594 14.625 1 58.38 89 GLN A O 1
ATOM 708 N N . ASN A 1 90 ? -1.674 27.641 12.508 1 65.25 90 ASN A N 1
ATOM 709 C CA . ASN A 1 90 ? -2.596 26.734 11.812 1 65.25 90 ASN A CA 1
ATOM 710 C C . ASN A 1 90 ? -2.066 26.344 10.438 1 65.25 90 ASN A C 1
ATOM 712 O O . ASN A 1 90 ? -1.194 27.016 9.891 1 65.25 90 ASN A O 1
ATOM 716 N N . GLY A 1 91 ? -2.154 25.203 9.992 1 76.69 91 GLY A N 1
ATOM 717 C CA . GLY A 1 91 ? -1.792 24.719 8.672 1 76.69 91 GLY A CA 1
ATOM 718 C C . GLY A 1 91 ? -1.91 23.219 8.523 1 76.69 91 GLY A C 1
ATOM 719 O O . GLY A 1 91 ? -2.197 22.516 9.5 1 76.69 91 GLY A O 1
ATOM 720 N N . THR A 1 92 ? -1.854 22.812 7.195 1 85.25 92 THR A N 1
ATOM 721 C CA . THR A 1 92 ? -1.892 21.391 6.902 1 85.25 92 THR A CA 1
ATOM 722 C C . THR A 1 92 ? -0.586 20.938 6.258 1 85.25 92 THR A C 1
ATOM 724 O O . THR A 1 92 ? -0.137 21.516 5.27 1 85.25 92 THR A O 1
ATOM 727 N N . LEU A 1 93 ? 0.018 20 6.871 1 90.75 93 LEU A N 1
ATOM 728 C CA . LEU A 1 93 ? 1.192 19.359 6.289 1 90.75 93 LEU A CA 1
ATOM 729 C C . LEU A 1 93 ? 0.8 18.109 5.508 1 90.75 93 LEU A C 1
ATOM 731 O O . LEU A 1 93 ? 0.158 17.203 6.055 1 90.75 93 LEU A O 1
ATOM 735 N N . ARG A 1 94 ? 1.115 18.125 4.246 1 92.31 94 ARG A N 1
ATOM 736 C CA . ARG A 1 94 ? 0.908 16.953 3.398 1 92.31 94 ARG A CA 1
ATOM 737 C C . ARG A 1 94 ? 2.193 16.141 3.256 1 92.31 94 ARG A C 1
ATOM 739 O O . ARG A 1 94 ? 3.072 16.5 2.467 1 92.31 94 ARG A O 1
ATOM 746 N N . ILE A 1 95 ? 2.199 14.969 3.955 1 94.5 95 ILE A N 1
ATOM 747 C CA . ILE A 1 95 ? 3.453 14.234 4.082 1 94.5 95 ILE A CA 1
ATOM 748 C C . ILE A 1 95 ? 3.312 12.859 3.438 1 94.5 95 ILE A C 1
ATOM 750 O O . ILE A 1 95 ? 2.342 12.141 3.693 1 94.5 95 ILE A O 1
ATOM 754 N N . GLY A 1 96 ? 4.23 12.602 2.539 1 93.62 96 GLY A N 1
ATOM 755 C CA . GLY A 1 96 ? 4.332 11.258 1.992 1 93.62 96 GLY A CA 1
ATOM 756 C C . GLY A 1 96 ? 5.148 10.32 2.861 1 93.62 96 GLY A C 1
ATOM 757 O O . GLY A 1 96 ? 6.242 10.672 3.309 1 93.62 96 GLY A O 1
ATOM 758 N N . LEU A 1 97 ? 4.523 9.164 3.098 1 89.31 97 LEU A N 1
ATOM 759 C CA . LEU A 1 97 ? 5.188 8.141 3.9 1 89.31 97 LEU A CA 1
ATOM 760 C C . LEU A 1 97 ? 5.324 6.84 3.121 1 89.31 97 LEU A C 1
ATOM 762 O O . LEU A 1 97 ? 4.488 6.531 2.268 1 89.31 97 LEU A O 1
ATOM 766 N N . LEU A 1 98 ? 6.387 6.172 3.471 1 83.38 98 LEU A N 1
ATOM 767 C CA . LEU A 1 98 ? 6.508 4.801 2.984 1 83.38 98 LEU A CA 1
ATOM 768 C C . LEU A 1 98 ? 5.621 3.857 3.789 1 83.38 98 LEU A C 1
ATOM 770 O O . LEU A 1 98 ? 5.266 4.156 4.93 1 83.38 98 LEU A O 1
ATOM 774 N N . TRP A 1 99 ? 5.281 2.773 3.168 1 73.44 99 TRP A N 1
ATOM 775 C CA . TRP A 1 99 ? 4.477 1.769 3.855 1 73.44 99 TRP A CA 1
ATOM 776 C C . TRP A 1 99 ? 5.148 1.328 5.152 1 73.44 99 TRP A C 1
ATOM 778 O O . TRP A 1 99 ? 4.473 0.997 6.129 1 73.44 99 TRP A O 1
ATOM 788 N N . VAL A 1 100 ? 6.387 1.407 5.211 1 72.38 100 VAL A N 1
ATOM 789 C CA . VAL A 1 100 ? 7.176 0.893 6.324 1 72.38 100 VAL A CA 1
ATOM 790 C C . VAL A 1 100 ? 7.293 1.958 7.414 1 72.38 100 VAL A C 1
ATOM 792 O O . VAL A 1 100 ? 7.867 1.71 8.477 1 72.38 100 VAL A O 1
ATOM 795 N N . ALA A 1 101 ? 6.703 3.078 7.148 1 74.75 101 ALA A N 1
ATOM 796 C CA . ALA A 1 101 ? 6.906 4.227 8.031 1 74.75 101 ALA A CA 1
ATOM 797 C C . ALA A 1 101 ? 6.496 3.893 9.461 1 74.75 101 ALA A C 1
ATOM 799 O O . ALA A 1 101 ? 7.164 4.305 10.414 1 74.75 101 ALA A O 1
ATOM 800 N N . SER A 1 102 ? 5.422 3.15 9.594 1 74 102 SER A N 1
ATOM 801 C CA . SER A 1 102 ? 4.961 2.834 10.945 1 74 102 SER A CA 1
ATOM 802 C C . SER A 1 102 ? 5.973 1.97 11.688 1 74 102 SER A C 1
ATOM 804 O O . SER A 1 102 ? 6.074 2.043 12.914 1 74 102 SER A O 1
ATOM 806 N N . TYR A 1 103 ? 6.715 1.274 10.953 1 74.81 103 TYR A N 1
ATOM 807 C CA . TYR A 1 103 ? 7.676 0.371 11.57 1 74.81 103 TYR A CA 1
ATOM 808 C C . TYR A 1 103 ? 8.977 1.101 11.906 1 74.81 103 TYR A C 1
ATOM 810 O O . TYR A 1 103 ? 9.797 0.593 12.672 1 74.81 103 TYR A O 1
ATOM 818 N N . LEU A 1 104 ? 9.141 2.303 11.352 1 73.19 104 LEU A N 1
ATOM 819 C CA . LEU A 1 104 ? 10.352 3.078 11.578 1 73.19 104 LEU A CA 1
ATOM 820 C C . LEU A 1 104 ? 10.102 4.18 12.609 1 73.19 104 LEU A C 1
ATOM 822 O O . LEU A 1 104 ? 10.898 5.113 12.727 1 73.19 104 LEU A O 1
ATOM 826 N N . ASN A 1 105 ? 9 4.199 13.289 1 75.62 105 ASN A N 1
ATOM 827 C CA . ASN A 1 105 ? 8.609 5.164 14.32 1 75.62 105 ASN A CA 1
ATOM 828 C C . ASN A 1 105 ? 8.398 6.555 13.727 1 75.62 105 ASN A C 1
ATOM 830 O O . ASN A 1 105 ? 8.617 7.559 14.406 1 75.62 105 ASN A O 1
ATOM 834 N N . LEU A 1 106 ? 8.164 6.57 12.492 1 77.94 106 LEU A N 1
ATOM 835 C CA . LEU A 1 106 ? 7.934 7.867 11.867 1 77.94 106 LEU A CA 1
ATOM 836 C C . LEU A 1 106 ? 6.652 8.508 12.391 1 77.94 106 LEU A C 1
ATOM 838 O O . LEU A 1 106 ? 6.52 9.734 12.391 1 77.94 106 LEU A O 1
ATOM 842 N N . SER A 1 107 ? 5.73 7.676 12.867 1 80.31 107 SER A N 1
ATOM 843 C CA . SER A 1 107 ? 4.512 8.203 13.469 1 80.31 107 SER A CA 1
ATOM 844 C C . SER A 1 107 ? 4.824 9.008 14.727 1 80.31 107 SER A C 1
ATOM 846 O O . SER A 1 107 ? 4.148 10 15.023 1 80.31 107 SER A O 1
ATOM 848 N N . HIS A 1 108 ? 5.832 8.664 15.438 1 86 108 HIS A N 1
ATOM 849 C CA . HIS A 1 108 ? 6.215 9.367 16.656 1 86 108 HIS A CA 1
ATOM 850 C C . HIS A 1 108 ? 6.707 10.781 16.344 1 86 108 HIS A C 1
ATOM 852 O O . HIS A 1 108 ? 6.496 11.703 17.141 1 86 108 HIS A O 1
ATOM 858 N N . ILE A 1 109 ? 7.316 10.859 15.227 1 88.38 109 ILE A N 1
ATOM 859 C CA . ILE A 1 109 ? 7.762 12.18 14.812 1 88.38 109 ILE A CA 1
ATOM 860 C C . ILE A 1 109 ? 6.559 13.109 14.664 1 88.38 109 ILE A C 1
ATOM 862 O O . ILE A 1 109 ? 6.602 14.266 15.094 1 88.38 109 ILE A O 1
ATOM 866 N N . LEU A 1 110 ? 5.535 12.602 14.07 1 88.56 110 LEU A N 1
ATOM 867 C CA . LEU A 1 110 ? 4.328 13.391 13.844 1 88.56 110 LEU A CA 1
ATOM 868 C C . LEU A 1 110 ? 3.656 13.75 15.172 1 88.56 110 LEU A C 1
ATOM 870 O O . LEU A 1 110 ? 3.203 14.875 15.359 1 88.56 110 LEU A O 1
ATOM 874 N N . THR A 1 111 ? 3.6 12.789 16.062 1 88.06 111 THR A N 1
ATOM 875 C CA . THR A 1 111 ? 2.973 13.008 17.359 1 88.06 111 THR A CA 1
ATOM 876 C C . THR A 1 111 ? 3.752 14.039 18.172 1 88.06 111 THR A C 1
ATOM 878 O O . THR A 1 111 ? 3.162 14.945 18.766 1 88.06 111 THR A O 1
ATOM 881 N N . ASP A 1 112 ? 5.066 13.875 18.156 1 90.12 112 ASP A N 1
ATOM 882 C CA . ASP A 1 112 ? 5.914 14.797 18.922 1 90.12 112 ASP A CA 1
ATOM 883 C C . ASP A 1 112 ? 5.844 16.203 18.344 1 90.12 112 ASP A C 1
ATOM 885 O O . ASP A 1 112 ? 5.828 17.188 19.078 1 90.12 112 ASP A O 1
ATOM 889 N N . TYR A 1 113 ? 5.809 16.297 17.062 1 92.25 113 TYR A N 1
ATOM 890 C CA . TYR A 1 113 ? 5.688 17.609 16.422 1 92.25 113 TYR A CA 1
ATOM 891 C C . TYR A 1 113 ? 4.344 18.25 16.75 1 92.25 113 TYR A C 1
ATOM 893 O O . TYR A 1 113 ? 4.27 19.453 17 1 92.25 113 TYR A O 1
ATOM 901 N N . HIS A 1 114 ? 3.305 17.438 16.719 1 89.81 114 HIS A N 1
ATOM 902 C CA . HIS A 1 114 ? 1.968 17.938 17.031 1 89.81 114 HIS A CA 1
ATOM 903 C C . HIS A 1 114 ? 1.902 18.484 18.438 1 89.81 114 HIS A C 1
ATOM 905 O O . HIS A 1 114 ? 1.182 19.453 18.703 1 89.81 114 HIS A O 1
ATOM 911 N N . ARG A 1 115 ? 2.51 17.859 19.344 1 87.5 115 ARG A N 1
ATOM 912 C CA . ARG A 1 115 ? 2.525 18.328 20.734 1 87.5 115 ARG A CA 1
ATOM 913 C C . ARG A 1 115 ? 3.092 19.734 20.828 1 87.5 115 ARG A C 1
ATOM 915 O O . ARG A 1 115 ? 2.656 20.516 21.672 1 87.5 115 ARG A O 1
ATOM 922 N N . ILE A 1 116 ? 4.031 20.062 19.984 1 87.75 116 ILE A N 1
ATOM 923 C CA . ILE A 1 116 ? 4.66 21.375 19.969 1 87.75 116 ILE A CA 1
ATOM 924 C C . ILE A 1 116 ? 3.791 22.359 19.172 1 87.75 116 ILE A C 1
ATOM 926 O O . ILE A 1 116 ? 3.648 23.516 19.562 1 87.75 116 ILE A O 1
ATOM 930 N N . TYR A 1 117 ? 3.203 21.859 18.109 1 88.75 117 TYR A N 1
ATOM 931 C CA . TYR A 1 117 ? 2.373 22.688 17.25 1 88.75 117 TYR A CA 1
ATOM 932 C C . TYR A 1 117 ? 1 22.047 17.047 1 88.75 117 TYR A C 1
ATOM 934 O O . TYR A 1 117 ? 0.696 21.547 15.961 1 88.75 117 TYR A O 1
ATOM 942 N N . PRO A 1 118 ? 0.093 22.188 17.922 1 87.44 118 PRO A N 1
ATOM 943 C CA . PRO A 1 118 ? -1.2 21.484 17.906 1 87.44 118 PRO A CA 1
ATOM 944 C C . PRO A 1 118 ? -2.139 22.031 16.828 1 87.44 118 PRO A C 1
ATOM 946 O O . PRO A 1 118 ? -3.148 21.391 16.516 1 87.44 118 PRO A O 1
ATOM 949 N N . GLY A 1 119 ? -1.812 23.125 16.281 1 83.56 119 GLY A N 1
ATOM 950 C CA . GLY A 1 119 ? -2.668 23.719 15.266 1 83.56 119 GLY A CA 1
ATOM 951 C C . GLY A 1 119 ? -2.414 23.172 13.875 1 83.56 119 GLY A C 1
ATOM 952 O O . GLY A 1 119 ? -3.15 23.484 12.93 1 83.56 119 GLY A O 1
ATOM 953 N N . ILE A 1 120 ? -1.431 22.375 13.758 1 86.38 120 ILE A N 1
ATOM 954 C CA . ILE A 1 120 ? -1.074 21.812 12.461 1 86.38 120 ILE A CA 1
ATOM 955 C C . ILE A 1 120 ? -1.817 20.5 12.242 1 86.38 120 ILE A C 1
ATOM 957 O O . ILE A 1 120 ? -1.843 19.641 13.125 1 86.38 120 ILE A O 1
ATOM 961 N N . SER A 1 121 ? -2.49 20.422 11.102 1 88.94 121 SER A N 1
ATOM 962 C CA . SER A 1 121 ? -3.129 19.188 10.688 1 88.94 121 SER A CA 1
ATOM 963 C C . SER A 1 121 ? -2.285 18.438 9.656 1 88.94 121 SER A C 1
ATOM 965 O O . SER A 1 121 ? -1.346 19 9.094 1 88.94 121 SER A O 1
ATOM 967 N N . TYR A 1 122 ? -2.631 17.109 9.469 1 91.06 122 TYR A N 1
ATOM 968 C CA . TYR A 1 122 ? -1.783 16.281 8.617 1 91.06 122 TYR A CA 1
ATOM 969 C C . TYR A 1 122 ? -2.611 15.555 7.566 1 91.06 122 TYR A C 1
ATOM 971 O O . TYR A 1 122 ? -3.73 15.117 7.836 1 91.06 122 TYR A O 1
ATOM 979 N N . SER A 1 123 ? -2.09 15.516 6.398 1 91 123 SER A N 1
ATOM 980 C CA . SER A 1 123 ? -2.525 14.602 5.352 1 91 123 SER A CA 1
ATOM 981 C C . SER A 1 123 ? -1.406 13.648 4.949 1 91 123 SER A C 1
ATOM 983 O O . SER A 1 123 ? -0.399 14.07 4.375 1 91 123 SER A O 1
ATOM 985 N N . LEU A 1 124 ? -1.645 12.414 5.273 1 90.56 124 LEU A N 1
ATOM 986 C CA . LEU A 1 124 ? -0.599 11.414 5.059 1 90.56 124 LEU A CA 1
ATOM 987 C C . LEU A 1 124 ? -0.918 10.539 3.852 1 90.56 124 LEU A C 1
ATOM 989 O O . LEU A 1 124 ? -2.018 9.992 3.752 1 90.56 124 LEU A O 1
ATOM 993 N N . THR A 1 125 ? 0.021 10.508 2.977 1 88.12 125 THR A N 1
ATOM 994 C CA . THR A 1 125 ? -0.078 9.633 1.812 1 88.12 125 THR A CA 1
ATOM 995 C C . THR A 1 125 ? 0.982 8.539 1.866 1 88.12 125 THR A C 1
ATOM 997 O O . THR A 1 125 ? 2.17 8.82 2.029 1 88.12 125 THR A O 1
ATOM 1000 N N . VAL A 1 126 ? 0.468 7.344 1.73 1 84.31 126 VAL A N 1
ATOM 1001 C CA . VAL A 1 126 ? 1.395 6.219 1.776 1 84.31 126 VAL A CA 1
ATOM 1002 C C . VAL A 1 126 ? 1.572 5.637 0.375 1 84.31 126 VAL A C 1
ATOM 1004 O O . VAL A 1 126 ? 0.597 5.234 -0.265 1 84.31 126 VAL A O 1
ATOM 1007 N N . ASP A 1 127 ? 2.799 5.594 -0.075 1 83 127 ASP A N 1
ATOM 1008 C CA . ASP A 1 127 ? 3.113 5.051 -1.394 1 83 127 ASP A CA 1
ATOM 1009 C C . ASP A 1 127 ? 4.598 4.723 -1.513 1 83 127 ASP A C 1
ATOM 1011 O O . ASP A 1 127 ? 5.355 4.879 -0.551 1 83 127 ASP A O 1
ATOM 1015 N N . GLY A 1 128 ? 4.953 4.207 -2.668 1 82.12 128 GLY A N 1
ATOM 1016 C CA . GLY A 1 128 ? 6.355 3.939 -2.936 1 82.12 128 GLY A CA 1
ATOM 1017 C C . GLY A 1 128 ? 7.168 5.199 -3.188 1 82.12 128 GLY A C 1
ATOM 1018 O O . GLY A 1 128 ? 6.605 6.262 -3.457 1 82.12 128 GLY A O 1
ATOM 1019 N N . SER A 1 129 ? 8.453 5.027 -3.131 1 87.88 129 SER A N 1
ATOM 1020 C CA . SER A 1 129 ? 9.367 6.16 -3.223 1 87.88 129 SER A CA 1
ATOM 1021 C C . SER A 1 129 ? 9.195 6.898 -4.547 1 87.88 129 SER A C 1
ATOM 1023 O O . SER A 1 129 ? 9.148 8.133 -4.574 1 87.88 129 SER A O 1
ATOM 1025 N N . ASN A 1 130 ? 9.133 6.176 -5.609 1 83.81 130 ASN A N 1
ATOM 1026 C CA . ASN A 1 130 ? 9.016 6.812 -6.918 1 83.81 130 ASN A CA 1
ATOM 1027 C C . ASN A 1 130 ? 7.734 7.637 -7.031 1 83.81 130 ASN A C 1
ATOM 1029 O O . ASN A 1 130 ? 7.75 8.75 -7.547 1 83.81 130 ASN A O 1
ATOM 1033 N N . THR A 1 131 ? 6.73 7.07 -6.574 1 83.69 131 THR A N 1
ATOM 1034 C CA . THR A 1 131 ? 5.449 7.762 -6.605 1 83.69 131 THR A CA 1
ATOM 1035 C C . THR A 1 131 ? 5.473 8.992 -5.703 1 83.69 131 THR A C 1
ATOM 1037 O O . THR A 1 131 ? 4.98 10.055 -6.082 1 83.69 131 THR A O 1
ATOM 1040 N N . LEU A 1 132 ? 6.02 8.844 -4.582 1 91 132 LEU A N 1
ATOM 1041 C CA . LEU A 1 132 ? 6.09 9.961 -3.639 1 91 132 LEU A CA 1
ATOM 1042 C C . LEU A 1 132 ? 6.93 11.102 -4.203 1 91 132 LEU A C 1
ATOM 1044 O O . LEU A 1 132 ? 6.59 12.273 -4.031 1 91 132 LEU A O 1
ATOM 1048 N N . LEU A 1 133 ? 7.953 10.734 -4.875 1 90.62 133 LEU A N 1
ATOM 1049 C CA . LEU A 1 133 ? 8.797 11.766 -5.48 1 90.62 133 LEU A CA 1
ATOM 1050 C C . LEU A 1 133 ? 8.047 12.492 -6.59 1 90.62 133 LEU A C 1
ATOM 1052 O O . LEU A 1 133 ? 8.188 13.711 -6.746 1 90.62 133 LEU A O 1
ATOM 1056 N N . GLN A 1 134 ? 7.281 11.758 -7.32 1 87 134 GLN A N 1
ATOM 1057 C CA . GLN A 1 134 ? 6.449 12.367 -8.352 1 87 134 GLN A CA 1
ATOM 1058 C C . GLN A 1 134 ? 5.41 13.305 -7.738 1 87 134 GLN A C 1
ATOM 1060 O O . GLN A 1 134 ? 5.148 14.383 -8.266 1 87 134 GLN A O 1
ATOM 1065 N N . MET A 1 135 ? 4.852 12.844 -6.672 1 88.62 135 MET A N 1
ATOM 1066 C CA . MET A 1 135 ? 3.859 13.648 -5.973 1 88.62 135 MET A CA 1
ATOM 1067 C C . MET A 1 135 ? 4.488 14.922 -5.418 1 88.62 135 MET A C 1
ATOM 1069 O O . MET A 1 135 ? 3.848 15.977 -5.383 1 88.62 135 MET A O 1
ATOM 1073 N N . LEU A 1 136 ? 5.668 14.805 -4.938 1 91.38 136 LEU A N 1
ATOM 1074 C CA . LEU A 1 136 ? 6.398 15.977 -4.449 1 91.38 136 LEU A CA 1
ATOM 1075 C C . LEU A 1 136 ? 6.676 16.953 -5.586 1 91.38 136 LEU A C 1
ATOM 1077 O O . LEU A 1 136 ? 6.504 18.172 -5.418 1 91.38 136 LEU A O 1
ATOM 1081 N N . ASP A 1 137 ? 7.02 16.391 -6.695 1 84.25 137 ASP A N 1
ATOM 1082 C CA . ASP A 1 137 ? 7.309 17.203 -7.867 1 84.25 137 ASP A CA 1
ATOM 1083 C C . ASP A 1 137 ? 6.074 17.984 -8.312 1 84.25 137 ASP A C 1
ATOM 1085 O O . ASP A 1 137 ? 6.184 19.125 -8.766 1 84.25 137 ASP A O 1
ATOM 1089 N N . SER A 1 138 ? 4.992 17.344 -8.234 1 79.62 138 SER A N 1
ATOM 1090 C CA . SER A 1 138 ? 3.738 17.969 -8.641 1 79.62 138 SER A CA 1
ATOM 1091 C C . SER A 1 138 ? 3.146 18.797 -7.5 1 79.62 138 SER A C 1
ATOM 1093 O O . SER A 1 138 ? 2.055 19.344 -7.633 1 79.62 138 SER A O 1
ATOM 1095 N N . ARG A 1 139 ? 3.801 18.828 -6.348 1 81.19 139 ARG A N 1
ATOM 1096 C CA . ARG A 1 139 ? 3.398 19.578 -5.168 1 81.19 139 ARG A CA 1
ATOM 1097 C C . ARG A 1 139 ? 2.08 19.062 -4.605 1 81.19 139 ARG A C 1
ATOM 1099 O O . ARG A 1 139 ? 1.335 19.797 -3.963 1 81.19 139 ARG A O 1
ATOM 1106 N N . SER A 1 140 ? 1.833 17.828 -4.906 1 85.12 140 SER A N 1
ATOM 1107 C CA . SER A 1 140 ? 0.684 17.188 -4.289 1 85.12 140 SER A CA 1
ATOM 1108 C C . SER A 1 140 ? 0.942 16.875 -2.814 1 85.12 140 SER A C 1
ATOM 1110 O O . SER A 1 140 ? 0.002 16.719 -2.033 1 85.12 140 SER A O 1
ATOM 1112 N N . ILE A 1 141 ? 2.223 16.75 -2.473 1 92.12 141 ILE A N 1
ATOM 1113 C CA . ILE A 1 141 ? 2.676 16.656 -1.089 1 92.12 141 ILE A CA 1
ATOM 1114 C C . ILE A 1 141 ? 3.771 17.688 -0.831 1 92.12 141 ILE A C 1
ATOM 1116 O O . ILE A 1 141 ? 4.32 18.266 -1.77 1 92.12 141 ILE A O 1
ATOM 1120 N N . ASN A 1 142 ? 4.004 17.953 0.538 1 92.56 142 ASN A N 1
ATOM 1121 C CA . ASN A 1 142 ? 4.988 18.953 0.943 1 92.56 142 ASN A CA 1
ATOM 1122 C C . ASN A 1 142 ? 6.352 18.312 1.213 1 92.56 142 ASN A C 1
ATOM 1124 O O . ASN A 1 142 ? 7.383 18.969 1.061 1 92.56 142 ASN A O 1
ATOM 1128 N N . ALA A 1 143 ? 6.277 17.188 1.675 1 95.12 143 ALA A N 1
ATOM 1129 C CA . ALA A 1 143 ? 7.473 16.438 2.061 1 95.12 143 ALA A CA 1
ATOM 1130 C C . ALA A 1 143 ? 7.219 14.93 2.029 1 95.12 143 ALA A C 1
ATOM 1132 O O . ALA A 1 143 ? 6.07 14.492 1.94 1 95.12 143 ALA A O 1
ATOM 1133 N N . ALA A 1 144 ? 8.344 14.219 2.041 1 95.75 144 ALA A N 1
ATOM 1134 C CA . ALA A 1 144 ? 8.18 12.766 2.023 1 95.75 144 ALA A CA 1
ATOM 1135 C C . ALA A 1 144 ? 9.391 12.07 2.643 1 95.75 144 ALA A C 1
ATOM 1137 O O . ALA A 1 144 ? 10.477 12.648 2.715 1 95.75 144 ALA A O 1
ATOM 1138 N N . PHE A 1 145 ? 9.125 10.953 3.186 1 92.81 145 PHE A N 1
ATOM 1139 C CA . PHE A 1 145 ? 10.172 9.992 3.52 1 92.81 145 PHE A CA 1
ATOM 1140 C C . PHE A 1 145 ? 10.305 8.938 2.428 1 92.81 145 PHE A C 1
ATOM 1142 O O . PHE A 1 145 ? 9.328 8.258 2.094 1 92.81 145 PHE A O 1
ATOM 1149 N N . VAL A 1 146 ? 11.523 8.805 1.877 1 91.38 146 VAL A N 1
ATOM 1150 C CA . VAL A 1 146 ? 11.695 7.934 0.722 1 91.38 146 VAL A CA 1
ATOM 1151 C C . VAL A 1 146 ? 12.961 7.102 0.881 1 91.38 146 VAL A C 1
ATOM 1153 O O . VAL A 1 146 ? 13.852 7.453 1.665 1 91.38 146 VAL A O 1
ATOM 1156 N N . ILE A 1 147 ? 12.945 6.023 0.227 1 88.19 147 ILE A N 1
ATOM 1157 C CA . ILE A 1 147 ? 14.156 5.238 0.052 1 88.19 147 ILE A CA 1
ATOM 1158 C C . ILE A 1 147 ? 14.883 5.68 -1.219 1 88.19 147 ILE A C 1
ATOM 1160 O O . ILE A 1 147 ? 14.281 5.742 -2.293 1 88.19 147 ILE A O 1
ATOM 1164 N N . SER A 1 148 ? 16.047 6.035 -1.107 1 87.88 148 SER A N 1
ATOM 1165 C CA . SER A 1 148 ? 16.812 6.492 -2.266 1 87.88 148 SER A CA 1
ATOM 1166 C C . SER A 1 148 ? 18.312 6.441 -1.997 1 87.88 148 SER A C 1
ATOM 1168 O O . SER A 1 148 ? 18.75 5.809 -1.036 1 87.88 148 SER A O 1
ATOM 1170 N N . SER A 1 149 ? 19.016 6.848 -2.947 1 83.56 149 SER A N 1
ATOM 1171 C CA . SER A 1 149 ? 20.453 7.016 -2.809 1 83.56 149 SER A CA 1
ATOM 1172 C C . SER A 1 149 ? 20.859 8.477 -2.955 1 83.56 149 SER A C 1
ATOM 1174 O O . SER A 1 149 ? 20.125 9.273 -3.549 1 83.56 149 SER A O 1
ATOM 1176 N N . GLU A 1 150 ? 22 8.734 -2.352 1 80.5 150 GLU A N 1
ATOM 1177 C CA . GLU A 1 150 ? 22.5 10.102 -2.451 1 80.5 150 GLU A CA 1
ATOM 1178 C C . GLU A 1 150 ? 22.672 10.523 -3.908 1 80.5 150 GLU A C 1
ATOM 1180 O O . GLU A 1 150 ? 22.359 11.656 -4.277 1 80.5 150 GLU A O 1
ATOM 1185 N N . ALA A 1 151 ? 23.125 9.68 -4.672 1 77.81 151 ALA A N 1
ATOM 1186 C CA . ALA A 1 151 ? 23.375 9.953 -6.082 1 77.81 151 ALA A CA 1
ATOM 1187 C C . ALA A 1 151 ? 22.0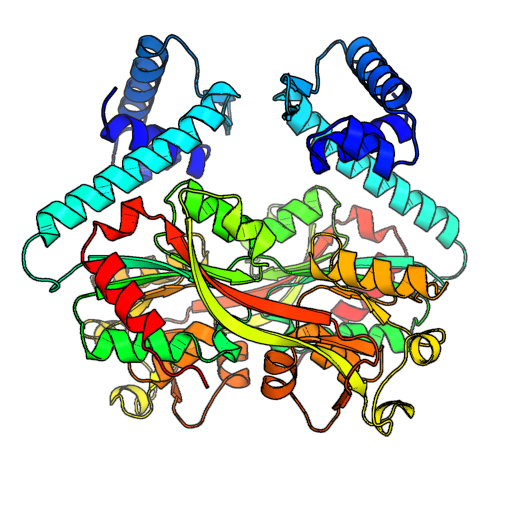78 10.258 -6.82 1 77.81 151 ALA A C 1
ATOM 1189 O O . ALA A 1 151 ? 22.031 11.172 -7.648 1 77.81 151 ALA A O 1
ATOM 1190 N N . ALA A 1 152 ? 21.078 9.578 -6.504 1 79.81 152 ALA A N 1
ATOM 1191 C CA . ALA A 1 152 ? 19.781 9.75 -7.172 1 79.81 152 ALA A CA 1
ATOM 1192 C C . ALA A 1 152 ? 19.141 11.078 -6.777 1 79.81 152 ALA A C 1
ATOM 1194 O O . ALA A 1 152 ? 18.453 11.703 -7.586 1 79.81 152 ALA A O 1
ATOM 1195 N N . LEU A 1 153 ? 19.344 11.453 -5.539 1 85.31 153 LEU A N 1
ATOM 1196 C CA . LEU A 1 153 ? 18.688 12.656 -5.023 1 85.31 153 LEU A CA 1
ATOM 1197 C C . LEU A 1 153 ? 19.5 13.898 -5.363 1 85.31 153 LEU A C 1
ATOM 1199 O O . LEU A 1 153 ? 18.938 14.992 -5.508 1 85.31 153 LEU A O 1
ATOM 1203 N N . GLN A 1 154 ? 20.75 13.773 -5.465 1 79.81 154 GLN A N 1
ATOM 1204 C CA . GLN A 1 154 ? 21.609 14.906 -5.754 1 79.81 154 GLN A CA 1
ATOM 1205 C C . GLN A 1 154 ? 21.406 15.414 -7.176 1 79.81 154 GLN A C 1
ATOM 1207 O O . GLN A 1 154 ? 21.703 16.578 -7.477 1 79.81 154 GLN A O 1
ATOM 1212 N N . HIS A 1 155 ? 20.906 14.594 -7.98 1 76.19 155 HIS A N 1
ATOM 1213 C CA . HIS A 1 155 ? 20.688 14.984 -9.367 1 76.19 155 HIS A CA 1
ATOM 1214 C C . HIS A 1 155 ? 19.484 15.914 -9.5 1 76.19 155 HIS A C 1
ATOM 1216 O O . HIS A 1 155 ? 19.297 16.547 -10.547 1 76.19 155 HIS A O 1
ATOM 1222 N N . LYS A 1 156 ? 18.812 16.062 -8.492 1 79.31 156 LYS A N 1
ATOM 1223 C CA . LYS A 1 156 ? 17.641 16.922 -8.5 1 79.31 156 LYS A CA 1
ATOM 1224 C C . LYS A 1 156 ? 17.922 18.219 -7.762 1 79.31 156 LYS A C 1
ATOM 1226 O O . LYS A 1 156 ? 17.766 18.297 -6.539 1 79.31 156 LYS A O 1
ATOM 1231 N N . GLU A 1 157 ? 18.219 19.219 -8.477 1 76.38 157 GLU A N 1
ATOM 1232 C CA . GLU A 1 157 ? 18.688 20.484 -7.914 1 76.38 157 GLU A CA 1
ATOM 1233 C C . GLU A 1 157 ? 17.609 21.141 -7.059 1 76.38 157 GLU A C 1
ATOM 1235 O O . GLU A 1 157 ? 17.922 21.875 -6.121 1 76.38 157 GLU A O 1
ATOM 1240 N N . ASP A 1 158 ? 16.469 20.859 -7.277 1 89.62 158 ASP A N 1
ATOM 1241 C CA . ASP A 1 158 ? 15.375 21.547 -6.594 1 89.62 158 ASP A CA 1
ATOM 1242 C C . ASP A 1 158 ? 14.953 20.797 -5.336 1 89.62 158 ASP A C 1
ATOM 1244 O O . ASP A 1 158 ? 14.102 21.266 -4.578 1 89.62 158 ASP A O 1
ATOM 1248 N N . LEU A 1 159 ? 15.711 19.766 -5.035 1 92.75 159 LEU A N 1
ATOM 1249 C CA . LEU A 1 159 ? 15.305 18.906 -3.934 1 92.75 159 LEU A CA 1
ATOM 1250 C C . LEU A 1 159 ? 16.188 19.141 -2.711 1 92.75 159 LEU A C 1
ATOM 1252 O O . LEU A 1 159 ? 17.406 19.266 -2.836 1 92.75 159 LEU A O 1
ATOM 1256 N N . PHE A 1 160 ? 15.617 19.359 -1.604 1 94.62 160 PHE A N 1
ATOM 1257 C CA . PHE A 1 160 ? 16.297 19.234 -0.319 1 94.62 160 PHE A CA 1
ATOM 1258 C C . PHE A 1 160 ? 16.172 17.828 0.227 1 94.62 160 PHE A C 1
ATOM 1260 O O . PHE A 1 160 ? 15.086 17.25 0.247 1 94.62 160 PHE A O 1
ATOM 1267 N N . SER A 1 161 ? 17.25 17.219 0.577 1 95.19 161 SER A N 1
ATOM 1268 C CA . SER A 1 161 ? 17.234 15.867 1.129 1 95.19 161 SER A CA 1
ATOM 1269 C C . SER A 1 161 ? 18.062 15.781 2.408 1 95.19 161 SER A C 1
ATOM 1271 O O . SER A 1 161 ? 19.078 16.453 2.539 1 95.19 161 SER A O 1
ATOM 1273 N N . HIS A 1 162 ? 17.547 15.047 3.381 1 93.88 162 HIS A N 1
ATOM 1274 C CA . HIS A 1 162 ? 18.219 14.758 4.648 1 93.88 162 HIS A CA 1
ATOM 1275 C C . HIS A 1 162 ? 18.203 13.258 4.941 1 93.88 162 HIS A C 1
ATOM 1277 O O . HIS A 1 162 ? 17.141 12.633 4.965 1 93.88 162 HIS A O 1
ATOM 1283 N N . ARG A 1 163 ? 19.438 12.75 5.137 1 91.94 163 ARG A N 1
ATOM 1284 C CA . ARG A 1 163 ? 19.562 11.328 5.441 1 91.94 163 ARG A CA 1
ATOM 1285 C C . ARG A 1 163 ? 19.047 11.023 6.84 1 91.94 163 ARG A C 1
ATOM 1287 O O . ARG A 1 163 ? 19.5 11.602 7.824 1 91.94 163 ARG A O 1
ATOM 1294 N N . ILE A 1 164 ? 18.047 10.156 6.961 1 89.62 164 ILE A N 1
ATOM 1295 C CA . ILE A 1 164 ? 17.422 9.82 8.234 1 89.62 164 ILE A CA 1
ATOM 1296 C C . ILE A 1 164 ? 18.094 8.594 8.836 1 89.62 164 ILE A C 1
ATOM 1298 O O . ILE A 1 164 ? 18.391 8.562 10.039 1 89.62 164 ILE A O 1
ATOM 1302 N N . MET A 1 165 ? 18.25 7.57 8.055 1 86.19 165 MET A N 1
ATOM 1303 C CA . MET A 1 165 ? 18.812 6.34 8.594 1 86.19 165 MET A CA 1
ATOM 1304 C C . MET A 1 165 ? 19.328 5.438 7.473 1 86.19 165 MET A C 1
ATOM 1306 O O . MET A 1 165 ? 18.797 5.461 6.363 1 86.19 165 MET A O 1
ATOM 1310 N N . ASP A 1 166 ? 20.328 4.715 7.848 1 88.5 166 ASP A N 1
ATOM 1311 C CA . ASP A 1 166 ? 20.797 3.619 7.004 1 88.5 166 ASP A CA 1
ATOM 1312 C C . ASP A 1 166 ? 20.219 2.283 7.473 1 88.5 166 ASP A C 1
ATOM 1314 O O . ASP A 1 166 ? 20.109 2.037 8.672 1 88.5 166 ASP A O 1
ATOM 1318 N N . ASP A 1 167 ? 19.766 1.647 6.531 1 87.75 167 ASP A N 1
ATOM 1319 C CA . ASP A 1 167 ? 19.25 0.302 6.789 1 87.75 167 ASP A CA 1
ATOM 1320 C C . ASP A 1 167 ? 19.828 -0.701 5.789 1 87.75 167 ASP A C 1
ATOM 1322 O O . ASP A 1 167 ? 20.672 -0.351 4.965 1 87.75 167 ASP A O 1
ATOM 1326 N N . ARG A 1 168 ? 19.625 -1.952 6.09 1 91.75 168 ARG A N 1
ATOM 1327 C CA . ARG A 1 168 ? 20.078 -3 5.184 1 91.75 168 ARG A CA 1
ATOM 1328 C C . ARG A 1 168 ? 19.047 -4.109 5.055 1 91.75 168 ARG A C 1
ATOM 1330 O O . ARG A 1 168 ? 18.219 -4.293 5.945 1 91.75 168 ARG A O 1
ATOM 1337 N N . TYR A 1 169 ? 19.125 -4.727 3.928 1 94.19 169 TYR A N 1
ATOM 1338 C CA . TYR A 1 169 ? 18.234 -5.875 3.752 1 94.19 169 TYR A CA 1
ATOM 1339 C C . TYR A 1 169 ? 18.812 -7.117 4.426 1 94.19 169 TYR A C 1
ATOM 1341 O O . TYR A 1 169 ? 20.031 -7.277 4.5 1 94.19 169 TYR A O 1
ATOM 1349 N N . VAL A 1 170 ? 17.969 -7.938 4.941 1 96.88 170 VAL A N 1
ATOM 1350 C CA . VAL A 1 170 ? 18.312 -9.188 5.617 1 96.88 170 VAL A CA 1
ATOM 1351 C C . VAL A 1 170 ? 17.438 -10.32 5.098 1 96.88 170 VAL A C 1
ATOM 1353 O O . VAL A 1 170 ? 16.438 -10.078 4.422 1 96.88 170 VAL A O 1
ATOM 1356 N N . ALA A 1 171 ? 17.828 -11.477 5.328 1 97.62 171 ALA A N 1
ATOM 1357 C CA . ALA A 1 171 ? 17.047 -12.648 4.977 1 97.62 171 ALA A CA 1
ATOM 1358 C C . ALA A 1 171 ? 16.109 -13.047 6.121 1 97.62 171 ALA A C 1
ATOM 1360 O O . ALA A 1 171 ? 16.5 -12.984 7.289 1 97.62 171 ALA A O 1
ATOM 1361 N N . ILE A 1 172 ? 14.93 -13.344 5.77 1 97.81 172 ILE A N 1
ATOM 1362 C CA . ILE A 1 172 ? 13.938 -13.883 6.695 1 97.81 172 ILE A CA 1
ATOM 1363 C C . ILE A 1 172 ? 13.797 -15.391 6.484 1 97.81 172 ILE A C 1
ATOM 1365 O O . ILE A 1 172 ? 13.398 -15.836 5.406 1 97.81 172 ILE A O 1
ATOM 1369 N N . VAL A 1 173 ? 14.117 -16.109 7.516 1 97.62 173 VAL A N 1
ATOM 1370 C CA . VAL A 1 173 ? 14.164 -17.562 7.414 1 97.62 173 VAL A CA 1
ATOM 1371 C C . VAL A 1 173 ? 13.344 -18.188 8.539 1 97.62 173 VAL A C 1
ATOM 1373 O O . VAL A 1 173 ? 13.344 -17.688 9.672 1 97.62 173 VAL A O 1
ATOM 1376 N N . SER A 1 174 ? 12.594 -19.25 8.18 1 97.31 174 SER A N 1
ATOM 1377 C CA . SER A 1 174 ? 11.906 -19.984 9.234 1 97.31 174 SER A CA 1
ATOM 1378 C C . SER A 1 174 ? 12.891 -20.578 10.227 1 97.31 174 SER A C 1
ATOM 1380 O O . SER A 1 174 ? 13.984 -21.016 9.852 1 97.31 174 SER A O 1
ATOM 1382 N N . ARG A 1 175 ? 12.453 -20.656 11.477 1 96.31 175 ARG A N 1
ATOM 1383 C CA . ARG A 1 175 ? 13.289 -21.297 12.492 1 96.31 175 ARG A CA 1
ATOM 1384 C C . ARG A 1 175 ? 13.508 -22.766 12.164 1 96.31 175 ARG A C 1
ATOM 1386 O O . ARG A 1 175 ? 14.484 -23.375 12.617 1 96.31 175 ARG A O 1
ATOM 1393 N N . GLN A 1 176 ? 12.648 -23.312 11.391 1 95.31 176 GLN A N 1
ATOM 1394 C CA . GLN A 1 176 ? 12.727 -24.719 11.016 1 95.31 176 GLN A CA 1
ATOM 1395 C C . GLN A 1 176 ? 13.758 -24.938 9.906 1 95.31 176 GLN A C 1
ATOM 1397 O O . GLN A 1 176 ? 14.188 -26.062 9.664 1 95.31 176 GLN A O 1
ATOM 1402 N N . ASN A 1 177 ? 14.07 -23.938 9.164 1 95.88 177 ASN A N 1
ATOM 1403 C CA . ASN A 1 177 ? 15.055 -24.016 8.094 1 95.88 177 ASN A CA 1
ATOM 1404 C C . ASN A 1 177 ? 16.484 -24.016 8.641 1 95.88 177 ASN A C 1
ATOM 1406 O O . ASN A 1 177 ? 16.844 -23.156 9.453 1 95.88 177 ASN A O 1
ATOM 1410 N N . PRO A 1 178 ? 17.344 -24.875 8.273 1 95.44 178 PRO A N 1
ATOM 1411 C CA . PRO A 1 178 ? 18.719 -24.969 8.781 1 95.44 178 PRO A CA 1
ATOM 1412 C C . PRO A 1 178 ? 19.5 -23.672 8.594 1 95.44 178 PRO A C 1
ATOM 1414 O O . PRO A 1 178 ? 20.406 -23.375 9.359 1 95.44 178 PRO A O 1
ATOM 1417 N N . LEU A 1 179 ? 19.125 -22.938 7.652 1 96.5 179 LEU A N 1
ATOM 1418 C CA . LEU A 1 179 ? 19.844 -21.688 7.387 1 96.5 179 LEU A CA 1
ATOM 1419 C C . LEU A 1 179 ? 19.625 -20.688 8.516 1 96.5 179 LEU A C 1
ATOM 1421 O O . LEU A 1 179 ? 20.359 -19.703 8.625 1 96.5 179 LEU A O 1
ATOM 1425 N N . SER A 1 180 ? 18.594 -20.938 9.328 1 96.44 180 SER A N 1
ATOM 1426 C CA . SER A 1 180 ? 18.281 -20.031 10.43 1 96.44 180 SER A CA 1
ATOM 1427 C C . SER A 1 180 ? 19.406 -20.016 11.469 1 96.44 180 SER A C 1
ATOM 1429 O O . SER A 1 180 ? 19.516 -19.062 12.242 1 96.44 180 SER A O 1
ATOM 1431 N N . ALA A 1 181 ? 20.219 -21 11.453 1 95.25 181 ALA A N 1
ATOM 1432 C CA . ALA A 1 181 ? 21.281 -21.141 12.453 1 95.25 181 ALA A CA 1
ATOM 1433 C C . ALA A 1 181 ? 22.578 -20.516 11.953 1 95.25 181 ALA A C 1
ATOM 1435 O O . ALA A 1 181 ? 23.547 -20.391 12.711 1 95.25 181 ALA A O 1
ATOM 1436 N N . ARG A 1 182 ? 22.578 -20.094 10.734 1 94.94 182 ARG A N 1
ATOM 1437 C CA . ARG A 1 182 ? 23.797 -19.5 10.164 1 94.94 182 ARG A CA 1
ATOM 1438 C C . ARG A 1 182 ? 23.984 -18.062 10.648 1 94.94 182 ARG A C 1
ATOM 1440 O O . ARG A 1 182 ? 23.016 -17.344 10.859 1 94.94 182 ARG A O 1
ATOM 1447 N N . PRO A 1 183 ? 25.297 -17.703 10.828 1 95.38 183 PRO A N 1
ATOM 1448 C CA . PRO A 1 183 ? 25.531 -16.312 11.18 1 95.38 183 PRO A CA 1
ATOM 1449 C C . PRO A 1 183 ? 25.219 -15.352 10.031 1 95.38 183 PRO A C 1
ATOM 1451 O O . PRO A 1 183 ? 24.875 -14.188 10.266 1 95.38 183 PRO A O 1
ATOM 1454 N N . PHE A 1 184 ? 25.422 -15.82 8.836 1 96.69 184 PHE A N 1
ATOM 1455 C CA . PHE A 1 184 ? 25.047 -15.086 7.625 1 96.69 184 PHE A CA 1
ATOM 1456 C C . PHE A 1 184 ? 24.672 -16.047 6.508 1 96.69 184 PHE A C 1
ATOM 1458 O O . PHE A 1 184 ? 25.016 -17.234 6.555 1 96.69 184 PHE A O 1
ATOM 1465 N N . ILE A 1 185 ? 23.953 -15.547 5.547 1 96.5 185 ILE A N 1
ATOM 1466 C CA . ILE A 1 185 ? 23.547 -16.344 4.398 1 96.5 185 ILE A CA 1
ATOM 1467 C C . ILE A 1 185 ? 24.297 -15.875 3.152 1 96.5 185 ILE A C 1
ATOM 1469 O O . ILE A 1 185 ? 24.266 -14.688 2.805 1 96.5 185 ILE A O 1
ATOM 1473 N N . SER A 1 186 ? 24.953 -16.766 2.525 1 95.5 186 SER A N 1
ATOM 1474 C CA . SER A 1 186 ? 25.578 -16.484 1.233 1 95.5 186 SER A CA 1
ATOM 1475 C C . SER A 1 186 ? 24.594 -16.734 0.09 1 95.5 186 SER A C 1
ATOM 1477 O O . SER A 1 186 ? 23.578 -17.406 0.267 1 95.5 186 SER A O 1
ATOM 1479 N N . MET A 1 187 ? 24.969 -16.156 -1.035 1 93.25 187 MET A N 1
ATOM 1480 C CA . MET A 1 187 ? 24.094 -16.375 -2.193 1 93.25 187 MET A CA 1
ATOM 1481 C C . MET A 1 187 ? 24.047 -17.859 -2.57 1 93.25 187 MET A C 1
ATOM 1483 O O . MET A 1 187 ? 23.016 -18.344 -3.031 1 93.25 187 MET A O 1
ATOM 1487 N N . GLN A 1 188 ? 25.125 -18.531 -2.355 1 94 188 GLN A N 1
ATOM 1488 C CA . GLN A 1 188 ? 25.188 -19.969 -2.654 1 94 188 GLN A CA 1
ATOM 1489 C C . GLN A 1 188 ? 24.219 -20.766 -1.789 1 94 188 GLN A C 1
ATOM 1491 O O . GLN A 1 188 ? 23.672 -21.766 -2.23 1 94 188 GLN A O 1
ATOM 1496 N N . ASP A 1 189 ? 24.031 -20.266 -0.567 1 95.56 189 ASP A N 1
ATOM 1497 C CA . ASP A 1 189 ? 23.094 -20.922 0.34 1 95.56 189 ASP A CA 1
ATOM 1498 C C . ASP A 1 189 ? 21.672 -20.875 -0.21 1 95.56 189 ASP A C 1
ATOM 1500 O O . ASP A 1 189 ? 20.828 -21.688 0.167 1 95.56 189 ASP A O 1
ATOM 1504 N N . LEU A 1 190 ? 21.391 -19.922 -1.158 1 95.56 190 LEU A N 1
ATOM 1505 C CA . LEU A 1 190 ? 20.031 -19.672 -1.637 1 95.56 190 LEU A CA 1
ATOM 1506 C C . LEU A 1 190 ? 19.75 -20.453 -2.91 1 95.56 190 LEU A C 1
ATOM 1508 O O . LEU A 1 190 ? 18.609 -20.469 -3.393 1 95.56 190 LEU A O 1
ATOM 1512 N N . GLN A 1 191 ? 20.688 -21.109 -3.457 1 92.56 191 GLN A N 1
ATOM 1513 C CA . GLN A 1 191 ? 20.594 -21.766 -4.758 1 92.56 191 GLN A CA 1
ATOM 1514 C C . GLN A 1 191 ? 19.5 -22.828 -4.758 1 92.56 191 GLN A C 1
ATOM 1516 O O . GLN A 1 191 ? 18.797 -23 -5.754 1 92.56 191 GLN A O 1
ATOM 1521 N N . SER A 1 192 ? 19.297 -23.5 -3.676 1 90.81 192 SER A N 1
ATOM 1522 C CA . SER A 1 192 ? 18.344 -24.594 -3.658 1 90.81 192 SER A CA 1
ATOM 1523 C C . SER A 1 192 ? 17.094 -24.219 -2.857 1 90.81 192 SER A C 1
ATOM 1525 O O . SER A 1 192 ? 16.25 -25.078 -2.576 1 90.81 192 SER A O 1
ATOM 1527 N N . GLU A 1 193 ? 17.016 -23 -2.494 1 94.56 193 GLU A N 1
ATOM 1528 C CA . GLU A 1 193 ? 15.906 -22.547 -1.666 1 94.56 193 GLU A CA 1
ATOM 1529 C C . GLU A 1 193 ? 14.812 -21.891 -2.512 1 94.56 193 GLU A C 1
ATOM 1531 O O . GLU A 1 193 ? 15.109 -21.297 -3.545 1 94.56 193 GLU A O 1
ATOM 1536 N N . ASN A 1 194 ? 13.578 -22.078 -2.078 1 95 194 ASN A N 1
ATOM 1537 C CA . ASN A 1 194 ? 12.516 -21.234 -2.604 1 95 194 ASN A CA 1
ATOM 1538 C C . ASN A 1 194 ? 12.656 -19.797 -2.105 1 95 194 ASN A C 1
ATOM 1540 O O . ASN A 1 194 ? 13 -19.562 -0.944 1 95 194 ASN A O 1
ATOM 1544 N N . ILE A 1 195 ? 12.367 -18.891 -3.039 1 96.62 195 ILE A N 1
ATOM 1545 C CA . ILE A 1 195 ? 12.617 -17.484 -2.727 1 96.62 195 ILE A CA 1
ATOM 1546 C C . ILE A 1 195 ? 11.336 -16.672 -2.906 1 96.62 195 ILE A C 1
ATOM 1548 O O . ILE A 1 195 ? 10.594 -16.875 -3.871 1 96.62 195 ILE A O 1
ATOM 1552 N N . ILE A 1 196 ? 11.094 -15.844 -1.91 1 96.19 196 ILE A N 1
ATOM 1553 C CA . ILE A 1 196 ? 10.141 -14.758 -2.109 1 96.19 196 ILE A CA 1
ATOM 1554 C C . ILE A 1 196 ? 10.852 -13.555 -2.709 1 96.19 196 ILE A C 1
ATOM 1556 O O . ILE A 1 196 ? 11.633 -12.883 -2.025 1 96.19 196 ILE A O 1
ATOM 1560 N N . MET A 1 197 ? 10.547 -13.305 -3.941 1 95.69 197 MET A N 1
ATOM 1561 C CA . MET A 1 197 ? 11.195 -12.195 -4.637 1 95.69 197 MET A CA 1
ATOM 1562 C C . MET A 1 197 ? 10.359 -10.922 -4.523 1 95.69 197 MET A C 1
ATOM 1564 O O . MET A 1 197 ? 9.133 -10.969 -4.613 1 95.69 197 MET A O 1
ATOM 1568 N N . PRO A 1 198 ? 11.047 -9.758 -4.328 1 92.5 198 PRO A N 1
ATOM 1569 C CA . PRO A 1 198 ? 10.289 -8.508 -4.406 1 92.5 198 PRO A CA 1
ATOM 1570 C C . PRO A 1 198 ? 9.594 -8.328 -5.75 1 92.5 198 PRO A C 1
ATOM 1572 O O . PRO A 1 198 ? 9.984 -8.945 -6.746 1 92.5 198 PRO A O 1
ATOM 1575 N N . ALA A 1 199 ? 8.578 -7.469 -5.707 1 87.38 199 ALA A N 1
ATOM 1576 C CA . ALA A 1 199 ? 7.852 -7.164 -6.938 1 87.38 199 ALA A CA 1
ATOM 1577 C C . ALA A 1 199 ? 8.789 -6.582 -7.996 1 87.38 199 ALA A C 1
ATOM 1579 O O . ALA A 1 199 ? 9.805 -5.977 -7.664 1 87.38 199 ALA A O 1
ATOM 1580 N N . LYS A 1 200 ? 8.406 -6.715 -9.234 1 79.62 200 LYS A N 1
ATOM 1581 C CA . LYS A 1 200 ? 9.273 -6.359 -10.359 1 79.62 200 LYS A CA 1
ATOM 1582 C C . LYS A 1 200 ? 9.555 -4.859 -10.391 1 79.62 200 LYS A C 1
ATOM 1584 O O . LYS A 1 200 ? 10.625 -4.434 -10.812 1 79.62 200 LYS A O 1
ATOM 1589 N N . GLU A 1 201 ? 8.586 -4.121 -9.891 1 72.56 201 GLU A N 1
ATOM 1590 C CA . GLU A 1 201 ? 8.719 -2.666 -9.945 1 72.56 201 GLU A CA 1
ATOM 1591 C C . GLU A 1 201 ? 9.586 -2.146 -8.805 1 72.56 201 GLU A C 1
ATOM 1593 O O . GLU A 1 201 ? 9.953 -0.971 -8.781 1 72.56 201 GLU A O 1
ATOM 1598 N N . SER A 1 202 ? 9.953 -3.029 -7.934 1 80.5 202 SER A N 1
ATOM 1599 C CA . SER A 1 202 ? 10.719 -2.621 -6.758 1 80.5 202 SER A CA 1
ATOM 1600 C C . SER A 1 202 ? 12.18 -2.355 -7.109 1 80.5 202 SER A C 1
ATOM 1602 O O . SER A 1 202 ? 12.773 -3.098 -7.891 1 80.5 202 SER A O 1
ATOM 1604 N N . ALA A 1 203 ? 12.781 -1.281 -6.543 1 75.31 203 ALA A N 1
ATOM 1605 C CA . ALA A 1 203 ? 14.203 -1.015 -6.707 1 75.31 203 ALA A CA 1
ATOM 1606 C C . ALA A 1 203 ? 15.047 -2.133 -6.094 1 75.31 203 ALA A C 1
ATOM 1608 O O . ALA A 1 203 ? 16.094 -2.486 -6.621 1 75.31 203 ALA A O 1
ATOM 1609 N N . PHE A 1 204 ? 14.516 -2.688 -5.074 1 87.38 204 PHE A N 1
ATOM 1610 C CA . PHE A 1 204 ? 15.219 -3.771 -4.398 1 87.38 204 PHE A CA 1
ATOM 1611 C C . PHE A 1 204 ? 15.289 -5.008 -5.285 1 87.38 204 PHE A C 1
ATOM 1613 O O . PHE A 1 204 ? 16.266 -5.758 -5.246 1 87.38 204 PHE A O 1
ATOM 1620 N N . ARG A 1 205 ? 14.266 -5.199 -6.078 1 89.56 205 ARG A N 1
ATOM 1621 C CA . ARG A 1 205 ? 14.242 -6.332 -7 1 89.56 205 ARG A CA 1
ATOM 1622 C C . ARG A 1 205 ? 15.453 -6.309 -7.93 1 89.56 205 ARG A C 1
ATOM 1624 O O . ARG A 1 205 ? 16.141 -7.316 -8.086 1 89.56 205 ARG A O 1
ATOM 1631 N N . LYS A 1 206 ? 15.688 -5.176 -8.516 1 85.5 206 LYS A N 1
ATOM 1632 C CA . LYS A 1 206 ? 16.797 -5.027 -9.461 1 85.5 206 LYS A CA 1
ATOM 1633 C C . LYS A 1 206 ? 18.141 -5.316 -8.789 1 85.5 206 LYS A C 1
ATOM 1635 O O . LYS A 1 206 ? 18.984 -6.016 -9.359 1 85.5 206 LYS A O 1
ATOM 1640 N N . GLU A 1 207 ? 18.297 -4.773 -7.668 1 88.69 207 GLU A N 1
ATOM 1641 C CA . GLU A 1 207 ? 19.531 -4.969 -6.93 1 88.69 207 GLU A CA 1
ATOM 1642 C C . GLU A 1 207 ? 19.734 -6.441 -6.57 1 88.69 207 GLU A C 1
ATOM 1644 O O . GLU A 1 207 ? 20.844 -6.973 -6.707 1 88.69 207 GLU A O 1
ATOM 1649 N N . LEU A 1 208 ? 18.703 -7.062 -6.105 1 93.31 208 LEU A N 1
ATOM 1650 C CA . LEU A 1 208 ? 18.781 -8.461 -5.691 1 93.31 208 LEU A CA 1
ATOM 1651 C C . LEU A 1 208 ? 19.062 -9.367 -6.883 1 93.31 208 LEU A C 1
ATOM 1653 O O . LEU A 1 208 ? 19.859 -10.305 -6.781 1 93.31 208 LEU A O 1
ATOM 1657 N N . GLU A 1 209 ? 18.438 -9.039 -7.969 1 92.88 209 GLU A N 1
ATOM 1658 C CA . GLU A 1 209 ? 18.672 -9.812 -9.188 1 92.88 209 GLU A CA 1
ATOM 1659 C C . GLU A 1 209 ? 20.125 -9.68 -9.641 1 92.88 209 GLU A C 1
ATOM 1661 O O . GLU A 1 209 ? 20.734 -10.648 -10.102 1 92.88 209 GLU A O 1
ATOM 1666 N N . GLN A 1 210 ? 20.625 -8.5 -9.578 1 92.19 210 GLN A N 1
ATOM 1667 C CA . GLN A 1 210 ? 22.031 -8.273 -9.938 1 92.19 210 GLN A CA 1
ATOM 1668 C C . GLN A 1 210 ? 22.969 -9.125 -9.086 1 92.19 210 GLN A C 1
ATOM 1670 O O . GLN A 1 210 ? 23.938 -9.68 -9.594 1 92.19 210 GLN A O 1
ATOM 1675 N N . VAL A 1 211 ? 22.672 -9.242 -7.863 1 93.88 211 VAL A N 1
ATOM 1676 C CA . VAL A 1 211 ? 23.5 -10.031 -6.965 1 93.88 211 VAL A CA 1
ATOM 1677 C C . VAL A 1 211 ? 23.391 -11.508 -7.328 1 93.88 211 VAL A C 1
ATOM 1679 O O . VAL A 1 211 ? 24.406 -12.219 -7.359 1 93.88 211 VAL A O 1
ATOM 1682 N N . PHE A 1 212 ? 22.203 -12.008 -7.578 1 94.38 212 PHE A N 1
ATOM 1683 C CA . PHE A 1 212 ? 22.031 -13.391 -8.008 1 94.38 212 PHE A CA 1
ATOM 1684 C C . PHE A 1 212 ? 22.812 -13.664 -9.289 1 94.38 212 PHE A C 1
ATOM 1686 O O . PHE A 1 212 ? 23.484 -14.688 -9.398 1 94.38 212 PHE A O 1
ATOM 1693 N N . ASP A 1 213 ? 22.703 -12.734 -10.188 1 93.25 213 ASP A N 1
ATOM 1694 C CA . ASP A 1 213 ? 23.375 -12.875 -11.477 1 93.25 213 ASP A CA 1
ATOM 1695 C C . ASP A 1 213 ? 24.891 -12.93 -11.297 1 93.25 213 ASP A C 1
ATOM 1697 O O . ASP A 1 213 ? 25.578 -13.727 -11.945 1 93.25 213 ASP A O 1
ATOM 1701 N N . GLN A 1 214 ? 25.438 -12.062 -10.531 1 94.12 214 GLN A N 1
ATOM 1702 C CA . GLN A 1 214 ? 26.875 -12 -10.266 1 94.12 214 GLN A CA 1
ATOM 1703 C C . GLN A 1 214 ? 27.391 -13.32 -9.711 1 94.12 214 GLN A C 1
ATOM 1705 O O . GLN A 1 214 ? 28.562 -13.648 -9.883 1 94.12 214 GLN A O 1
ATOM 1710 N N . HIS A 1 215 ? 26.562 -14.07 -9.078 1 94.12 215 HIS A N 1
ATOM 1711 C CA . HIS A 1 215 ? 26.953 -15.344 -8.477 1 94.12 215 HIS A CA 1
ATOM 1712 C C . HIS A 1 215 ? 26.516 -16.516 -9.336 1 94.12 215 HIS A C 1
ATOM 1714 O O . HIS A 1 215 ? 26.609 -17.672 -8.914 1 94.12 215 HIS A O 1
ATOM 1720 N N . TYR A 1 216 ? 25.891 -16.25 -10.469 1 94.19 216 TYR A N 1
ATOM 1721 C CA . TYR A 1 216 ? 25.453 -17.25 -11.445 1 94.19 216 TYR A CA 1
ATOM 1722 C C . TYR A 1 216 ? 24.406 -18.188 -10.844 1 94.19 216 TYR A C 1
ATOM 1724 O O . TYR A 1 216 ? 24.5 -19.406 -11.008 1 94.19 216 TYR A O 1
ATOM 1732 N N . ILE A 1 217 ? 23.578 -17.578 -10.062 1 93.12 217 ILE A N 1
ATOM 1733 C CA . ILE A 1 217 ? 22.516 -18.344 -9.43 1 93.12 217 ILE A CA 1
ATOM 1734 C C . ILE A 1 217 ? 21.172 -17.906 -9.992 1 93.12 217 ILE A C 1
ATOM 1736 O O . ILE A 1 217 ? 20.875 -16.703 -10.07 1 93.12 217 ILE A O 1
ATOM 1740 N N . ALA A 1 218 ? 20.375 -18.891 -10.367 1 92.12 218 ALA A N 1
ATOM 1741 C CA . ALA A 1 218 ? 18.984 -18.641 -10.734 1 92.12 218 ALA A CA 1
ATOM 1742 C C . ALA A 1 218 ? 18.031 -18.953 -9.57 1 92.12 218 ALA A C 1
ATOM 1744 O O . ALA A 1 218 ? 17.828 -20.125 -9.227 1 92.12 218 ALA A O 1
ATOM 1745 N N . PRO A 1 219 ? 17.469 -17.938 -9.039 1 91.69 219 PRO A N 1
ATOM 1746 C CA . PRO A 1 219 ? 16.625 -18.188 -7.879 1 91.69 219 PRO A CA 1
ATOM 1747 C C . PRO A 1 219 ? 15.344 -18.938 -8.242 1 91.69 219 PRO A C 1
ATOM 1749 O O . PRO A 1 219 ? 14.758 -18.688 -9.305 1 91.69 219 PRO A O 1
ATOM 1752 N N . ARG A 1 220 ? 15 -19.906 -7.398 1 92.5 220 ARG A N 1
ATOM 1753 C CA . ARG A 1 220 ? 13.695 -20.547 -7.504 1 92.5 220 ARG A CA 1
ATOM 1754 C C . ARG A 1 220 ? 12.609 -19.656 -6.902 1 92.5 220 ARG A C 1
ATOM 1756 O O . ARG A 1 220 ? 12.328 -19.734 -5.703 1 92.5 220 ARG A O 1
ATOM 1763 N N . ILE A 1 221 ? 11.945 -18.922 -7.742 1 92.56 221 ILE A N 1
ATOM 1764 C CA . ILE A 1 221 ? 10.977 -17.922 -7.277 1 92.56 221 ILE A CA 1
ATOM 1765 C C . ILE A 1 221 ? 9.641 -18.609 -7.004 1 92.56 221 ILE A C 1
ATOM 1767 O O . ILE A 1 221 ? 8.977 -19.078 -7.926 1 92.56 221 ILE A O 1
ATOM 1771 N N . LEU A 1 222 ? 9.312 -18.625 -5.762 1 91.5 222 LEU A N 1
ATOM 1772 C CA . LEU A 1 222 ? 8.031 -19.219 -5.375 1 91.5 222 LEU A CA 1
ATOM 1773 C C . LEU A 1 222 ? 6.938 -18.156 -5.324 1 91.5 222 LEU A C 1
ATOM 1775 O O . LEU A 1 222 ? 5.781 -18.438 -5.652 1 91.5 222 LEU A O 1
ATOM 1779 N N . CYS A 1 223 ? 7.32 -16.953 -4.863 1 91.94 223 CYS A N 1
ATOM 1780 C CA . CYS A 1 223 ? 6.375 -15.859 -4.672 1 91.94 223 CYS A CA 1
ATOM 1781 C C . CYS A 1 223 ? 7.031 -14.516 -4.973 1 91.94 223 CYS A C 1
ATOM 1783 O O . CYS A 1 223 ? 8.219 -14.328 -4.703 1 91.94 223 CYS A O 1
ATOM 1785 N N . GLU A 1 224 ? 6.242 -13.688 -5.559 1 92.44 224 GLU A N 1
ATOM 1786 C CA . GLU A 1 224 ? 6.688 -12.32 -5.797 1 92.44 224 GLU A CA 1
ATOM 1787 C C . GLU A 1 224 ? 5.816 -11.32 -5.043 1 92.44 224 GLU A C 1
ATOM 1789 O O . GLU A 1 224 ? 4.602 -11.258 -5.262 1 92.44 224 GLU A O 1
ATOM 1794 N N . THR A 1 225 ? 6.441 -10.594 -4.133 1 89.5 225 THR A N 1
ATOM 1795 C CA . THR A 1 225 ? 5.73 -9.555 -3.398 1 89.5 225 THR A CA 1
ATOM 1796 C C . THR A 1 225 ? 6.707 -8.625 -2.684 1 89.5 225 THR A C 1
ATOM 1798 O O . THR A 1 225 ? 7.777 -9.062 -2.246 1 89.5 225 THR A O 1
ATOM 1801 N N . SER A 1 226 ? 6.285 -7.367 -2.578 1 86.12 226 SER A N 1
ATOM 1802 C CA . SER A 1 226 ? 7.105 -6.414 -1.842 1 86.12 226 SER A CA 1
ATOM 1803 C C . SER A 1 226 ? 6.469 -6.051 -0.506 1 86.12 226 SER A C 1
ATOM 1805 O O . SER A 1 226 ? 6.957 -5.164 0.202 1 86.12 226 SER A O 1
ATOM 1807 N N . GLN A 1 227 ? 5.426 -6.746 -0.211 1 83.62 227 GLN A N 1
ATOM 1808 C CA . GLN A 1 227 ? 4.762 -6.48 1.061 1 83.62 227 GLN A CA 1
ATOM 1809 C C . GLN A 1 227 ? 5.434 -7.238 2.201 1 83.62 227 GLN A C 1
ATOM 1811 O O . GLN A 1 227 ? 5.188 -8.43 2.395 1 83.62 227 GLN A O 1
ATOM 1816 N N . SER A 1 228 ? 6.035 -6.465 3.078 1 87.88 228 SER A N 1
ATOM 1817 C CA . SER A 1 228 ? 6.941 -7.066 4.051 1 87.88 228 SER A CA 1
ATOM 1818 C C . SER A 1 228 ? 6.184 -7.941 5.047 1 87.88 228 SER A C 1
ATOM 1820 O O . SER A 1 228 ? 6.699 -8.961 5.5 1 87.88 228 SER A O 1
ATOM 1822 N N . ASP A 1 229 ? 5.035 -7.512 5.445 1 84.19 229 ASP A N 1
ATOM 1823 C CA . ASP A 1 229 ? 4.285 -8.328 6.395 1 84.19 229 ASP A CA 1
ATOM 1824 C C . ASP A 1 229 ? 3.961 -9.695 5.805 1 84.19 229 ASP A C 1
ATOM 1826 O O . ASP A 1 229 ? 4.039 -10.711 6.5 1 84.19 229 ASP A O 1
ATOM 1830 N N . ILE A 1 230 ? 3.611 -9.734 4.527 1 87.06 230 ILE A N 1
ATOM 1831 C CA . ILE A 1 230 ? 3.342 -10.992 3.844 1 87.06 230 ILE A CA 1
ATOM 1832 C C . ILE A 1 230 ? 4.633 -11.805 3.727 1 87.06 230 ILE A C 1
ATOM 1834 O O . ILE A 1 230 ? 4.633 -13.016 3.943 1 87.06 230 ILE A O 1
ATOM 1838 N N . VAL A 1 231 ? 5.668 -11.133 3.371 1 92.62 231 VAL A N 1
ATOM 1839 C CA . VAL A 1 231 ? 6.969 -11.797 3.271 1 92.62 231 VAL A CA 1
ATOM 1840 C C . VAL A 1 231 ? 7.301 -12.484 4.594 1 92.62 231 VAL A C 1
ATOM 1842 O O . VAL A 1 231 ? 7.68 -13.656 4.609 1 92.62 231 VAL A O 1
ATOM 1845 N N . MET A 1 232 ? 7.105 -11.766 5.68 1 92 232 MET A N 1
ATOM 1846 C CA . MET A 1 232 ? 7.426 -12.297 7.004 1 92 232 MET A CA 1
ATOM 1847 C C . MET A 1 232 ? 6.574 -13.516 7.324 1 92 232 MET A C 1
ATOM 1849 O O . MET A 1 232 ? 7.078 -14.508 7.852 1 92 232 MET A O 1
ATOM 1853 N N . GLN A 1 233 ? 5.363 -13.453 7.043 1 89.56 233 GLN A N 1
ATOM 1854 C CA . GLN A 1 233 ? 4.441 -14.539 7.363 1 89.56 233 GLN A CA 1
ATOM 1855 C C . GLN A 1 233 ? 4.762 -15.789 6.555 1 89.56 233 GLN A C 1
ATOM 1857 O O . GLN A 1 233 ? 4.836 -16.891 7.105 1 89.56 233 GLN A O 1
ATOM 1862 N N . LEU A 1 234 ? 4.957 -15.602 5.273 1 91.38 234 LEU A N 1
ATOM 1863 C CA . LEU A 1 234 ? 5.238 -16.75 4.41 1 91.38 234 LEU A CA 1
ATOM 1864 C C . LEU A 1 234 ? 6.574 -17.391 4.766 1 91.38 234 LEU A C 1
ATOM 1866 O O . LEU A 1 234 ? 6.695 -18.609 4.801 1 91.38 234 LEU A O 1
ATOM 1870 N N . ALA A 1 235 ? 7.551 -16.562 4.988 1 95.19 235 ALA A N 1
ATOM 1871 C CA . ALA A 1 235 ? 8.867 -17.062 5.375 1 95.19 235 ALA A CA 1
ATOM 1872 C C . ALA A 1 235 ? 8.797 -17.812 6.703 1 95.19 235 ALA A C 1
ATOM 1874 O O . ALA A 1 235 ? 9.414 -18.859 6.863 1 95.19 235 ALA A O 1
ATOM 1875 N N . SER A 1 236 ? 8.055 -17.234 7.621 1 93.69 236 SER A N 1
ATOM 1876 C CA . SER A 1 236 ? 7.926 -17.844 8.945 1 93.69 236 SER A CA 1
ATOM 1877 C C . SER A 1 236 ? 7.297 -19.234 8.859 1 93.69 236 SER A C 1
ATOM 1879 O O . SER A 1 236 ? 7.57 -20.094 9.695 1 93.69 236 SER A O 1
ATOM 1881 N N . GLN A 1 237 ? 6.488 -19.406 7.906 1 90.44 237 GLN A N 1
ATOM 1882 C CA . GLN A 1 237 ? 5.797 -20.672 7.715 1 90.44 237 GLN A CA 1
ATOM 1883 C C . GLN A 1 237 ? 6.652 -21.656 6.914 1 90.44 237 GLN A C 1
ATOM 1885 O O . GLN A 1 237 ? 6.164 -22.703 6.48 1 90.44 237 GLN A O 1
ATOM 1890 N N . ASN A 1 238 ? 7.84 -21.312 6.625 1 92.25 238 ASN A N 1
ATOM 1891 C CA . ASN A 1 238 ? 8.867 -22.125 5.988 1 92.25 238 ASN A CA 1
ATOM 1892 C C . ASN A 1 238 ? 8.523 -22.422 4.527 1 92.25 238 ASN A C 1
ATOM 1894 O O . ASN A 1 238 ? 8.891 -23.469 3.996 1 92.25 238 ASN A O 1
ATOM 1898 N N . LEU A 1 239 ? 7.828 -21.531 3.967 1 90.75 239 LEU A N 1
ATOM 1899 C CA . LEU A 1 239 ? 7.473 -21.672 2.561 1 90.75 239 LEU A CA 1
ATOM 1900 C C . LEU A 1 239 ? 8.648 -21.312 1.66 1 90.75 239 LEU A C 1
ATOM 1902 O O . LEU A 1 239 ? 8.852 -21.938 0.614 1 90.75 239 LEU A O 1
ATOM 1906 N N . ALA A 1 240 ? 9.281 -20.281 1.98 1 95.62 240 ALA A N 1
ATOM 1907 C CA . ALA A 1 240 ? 10.398 -19.734 1.208 1 95.62 240 ALA A CA 1
ATOM 1908 C C . ALA A 1 240 ? 11.234 -18.781 2.053 1 95.62 240 ALA A C 1
ATOM 1910 O O . ALA A 1 240 ? 10.828 -18.391 3.148 1 95.62 240 ALA A O 1
ATOM 1911 N N . ILE A 1 241 ? 12.383 -18.484 1.533 1 97.12 241 ILE A N 1
ATOM 1912 C CA . ILE A 1 241 ? 13.211 -17.453 2.145 1 97.12 241 ILE A CA 1
ATOM 1913 C C . ILE A 1 241 ? 12.82 -16.094 1.599 1 97.12 241 ILE A C 1
ATOM 1915 O O . ILE A 1 241 ? 12.695 -15.906 0.385 1 97.12 241 ILE A O 1
ATOM 1919 N N . GLY A 1 242 ? 12.523 -15.203 2.504 1 96.94 242 GLY A N 1
ATOM 1920 C CA . GLY A 1 242 ? 12.172 -13.844 2.117 1 96.94 242 GLY A CA 1
ATOM 1921 C C . GLY A 1 242 ? 13.242 -12.828 2.453 1 96.94 242 GLY A C 1
ATOM 1922 O O . GLY A 1 242 ? 14.266 -13.172 3.041 1 96.94 242 GLY A O 1
ATOM 1923 N N . PHE A 1 243 ? 13.016 -11.609 2.012 1 96.31 243 PHE A N 1
ATOM 1924 C CA . PHE A 1 243 ? 13.906 -10.492 2.283 1 96.31 243 PHE A CA 1
ATOM 1925 C C . PHE A 1 243 ? 13.125 -9.273 2.752 1 96.31 243 PHE A C 1
ATOM 1927 O O . PHE A 1 243 ? 12.031 -9 2.248 1 96.31 243 PHE A O 1
ATOM 1934 N N . ALA A 1 244 ? 13.695 -8.586 3.688 1 93.19 244 ALA A N 1
ATOM 1935 C CA . ALA A 1 244 ? 13.117 -7.344 4.195 1 93.19 244 ALA A CA 1
ATOM 1936 C C . ALA A 1 244 ? 14.195 -6.434 4.777 1 93.19 244 ALA A C 1
ATOM 1938 O O . ALA A 1 244 ? 15.312 -6.879 5.035 1 93.19 244 ALA A O 1
ATOM 1939 N N . SER A 1 245 ? 13.875 -5.18 4.883 1 91.44 245 SER A N 1
ATOM 1940 C CA . SER A 1 245 ? 14.805 -4.324 5.621 1 91.44 245 SER A CA 1
ATOM 1941 C C . SER A 1 245 ? 14.93 -4.773 7.07 1 91.44 245 SER A C 1
ATOM 1943 O O . SER A 1 245 ? 13.961 -5.254 7.664 1 91.44 245 SER A O 1
ATOM 1945 N N . ASN A 1 246 ? 16.109 -4.594 7.59 1 92 246 ASN A N 1
ATOM 1946 C CA . ASN A 1 246 ? 16.359 -5.035 8.961 1 92 246 ASN A CA 1
ATOM 1947 C C . ASN A 1 246 ? 15.391 -4.387 9.945 1 92 246 ASN A C 1
ATOM 1949 O O . ASN A 1 246 ? 14.875 -5.055 10.844 1 92 246 ASN A O 1
ATOM 1953 N N . SER A 1 247 ? 15.141 -3.166 9.797 1 85.62 247 SER A N 1
ATOM 1954 C CA . SER A 1 247 ? 14.258 -2.441 10.703 1 85.62 247 SER A CA 1
ATOM 1955 C C . SER A 1 247 ? 12.852 -3.023 10.688 1 85.62 247 SER A C 1
ATOM 1957 O O . SER A 1 247 ? 12.234 -3.201 11.742 1 85.62 247 SER A O 1
ATOM 1959 N N . ILE A 1 248 ? 12.367 -3.34 9.523 1 86.69 248 ILE A N 1
ATOM 1960 C CA . ILE A 1 248 ? 11.031 -3.902 9.398 1 86.69 248 ILE A CA 1
ATOM 1961 C C . ILE A 1 248 ? 11.023 -5.336 9.922 1 86.69 248 ILE A C 1
ATOM 1963 O O . ILE A 1 248 ? 10.078 -5.75 10.602 1 86.69 248 ILE A O 1
ATOM 1967 N N . ALA A 1 249 ? 12.047 -6.043 9.555 1 92.69 249 ALA A N 1
ATOM 1968 C CA . ALA A 1 249 ? 12.148 -7.434 9.992 1 92.69 249 ALA A CA 1
ATOM 1969 C C . ALA A 1 249 ? 12.125 -7.531 11.516 1 92.69 249 ALA A C 1
ATOM 1971 O O . ALA A 1 249 ? 11.438 -8.391 12.078 1 92.69 249 ALA A O 1
ATOM 1972 N N . GLN A 1 250 ? 12.836 -6.645 12.164 1 89.31 250 GLN A N 1
ATOM 1973 C CA . GLN A 1 250 ? 12.898 -6.656 13.625 1 89.31 250 GLN A CA 1
ATOM 1974 C C . GLN A 1 250 ? 11.547 -6.301 14.234 1 89.31 250 GLN A C 1
ATOM 1976 O O . GLN A 1 250 ? 11.133 -6.887 15.234 1 89.31 250 GLN A O 1
ATOM 1981 N N . ALA A 1 251 ? 10.906 -5.414 13.578 1 81.62 251 ALA A N 1
ATOM 1982 C CA . ALA A 1 251 ? 9.609 -4.957 14.078 1 81.62 251 ALA A CA 1
ATOM 1983 C C . ALA A 1 251 ? 8.547 -6.047 13.938 1 81.62 251 ALA A C 1
ATOM 1985 O O . ALA A 1 251 ? 7.637 -6.141 14.758 1 81.62 251 ALA A O 1
ATOM 1986 N N . LEU A 1 252 ? 8.664 -6.836 12.906 1 85.06 252 LEU A N 1
ATOM 1987 C CA . LEU A 1 252 ? 7.637 -7.832 12.609 1 85.06 252 LEU A CA 1
ATOM 1988 C C . LEU A 1 252 ? 8.086 -9.227 13.039 1 85.06 252 LEU A C 1
ATOM 1990 O O . LEU A 1 252 ? 7.406 -10.211 12.766 1 85.06 252 LEU A O 1
ATOM 1994 N N . LYS A 1 253 ? 9.18 -9.281 13.688 1 90.5 253 LYS A N 1
ATOM 1995 C CA . LYS A 1 253 ? 9.781 -10.57 14.031 1 90.5 253 LYS A CA 1
ATOM 1996 C C . LYS A 1 253 ? 8.852 -11.383 14.93 1 90.5 253 LYS A C 1
ATOM 1998 O O . LYS A 1 253 ? 8.219 -10.844 15.836 1 90.5 253 LYS A O 1
ATOM 2003 N N . THR A 1 254 ? 8.656 -12.602 14.562 1 88.19 254 THR A N 1
ATOM 2004 C CA . THR A 1 254 ? 7.934 -13.555 15.398 1 88.19 254 THR A CA 1
ATOM 2005 C C . THR A 1 254 ? 8.859 -14.68 15.859 1 88.19 254 THR A C 1
ATOM 2007 O O . THR A 1 254 ? 10.016 -14.758 15.422 1 88.19 254 THR A O 1
ATOM 2010 N N . GLU A 1 255 ? 8.352 -15.508 16.734 1 92 255 GLU A N 1
ATOM 2011 C CA . GLU A 1 255 ? 9.148 -16.609 17.25 1 92 255 GLU A CA 1
ATOM 2012 C C . GLU A 1 255 ? 9.414 -17.656 16.156 1 92 255 GLU A C 1
ATOM 2014 O O . GLU A 1 255 ? 10.375 -18.422 16.25 1 92 255 GLU A O 1
ATOM 2019 N N . ASP A 1 256 ? 8.656 -17.594 15.117 1 93.75 256 ASP A N 1
ATOM 2020 C CA . ASP A 1 256 ? 8.727 -18.641 14.102 1 93.75 256 ASP A CA 1
ATOM 2021 C C . ASP A 1 256 ? 9.734 -18.281 13.008 1 93.75 256 ASP A C 1
ATOM 2023 O O . ASP A 1 256 ? 9.984 -19.078 12.102 1 93.75 256 ASP A O 1
ATOM 2027 N N . CYS A 1 257 ? 10.273 -17.094 13.133 1 94.94 257 CYS A N 1
ATOM 2028 C CA . CYS A 1 257 ? 11.227 -16.719 12.086 1 94.94 257 CYS A CA 1
ATOM 2029 C C . CYS A 1 257 ? 12.531 -16.219 12.695 1 94.94 257 CYS A C 1
ATOM 2031 O O . CYS A 1 257 ? 12.57 -15.859 13.875 1 94.94 257 CYS A O 1
ATOM 2033 N N . ARG A 1 258 ? 13.562 -16.344 11.922 1 97.38 258 ARG A N 1
ATOM 2034 C CA . ARG A 1 258 ? 14.883 -15.797 12.234 1 97.38 258 ARG A CA 1
ATOM 2035 C C . ARG A 1 258 ? 15.32 -14.789 11.18 1 97.38 258 ARG A C 1
ATOM 2037 O O . ARG A 1 258 ? 15.109 -15 9.984 1 97.38 258 ARG A O 1
ATOM 2044 N N . ILE A 1 259 ? 15.891 -13.719 11.695 1 97.69 259 ILE A N 1
ATOM 2045 C CA . ILE A 1 259 ? 16.484 -12.695 10.836 1 97.69 259 ILE A CA 1
ATOM 2046 C C . ILE A 1 259 ? 17.969 -12.969 10.664 1 97.69 259 ILE A C 1
ATOM 2048 O O . ILE A 1 259 ? 18.734 -12.945 11.641 1 97.69 259 ILE A O 1
ATOM 2052 N N . VAL A 1 260 ? 18.406 -13.25 9.445 1 97.94 260 VAL A N 1
ATOM 2053 C CA . VAL A 1 260 ? 19.797 -13.625 9.203 1 97.94 260 VAL A CA 1
ATOM 2054 C C . VAL A 1 260 ? 20.422 -12.633 8.234 1 97.94 260 VAL A C 1
ATOM 2056 O O . VAL A 1 260 ? 19.906 -12.391 7.148 1 97.94 260 VAL A O 1
ATOM 2059 N N . PRO A 1 261 ? 21.547 -12.07 8.602 1 97.06 261 PRO A N 1
ATOM 2060 C CA . PRO A 1 261 ? 22.234 -11.148 7.691 1 97.06 261 PRO A CA 1
ATOM 2061 C C . PRO A 1 261 ? 22.672 -11.812 6.391 1 97.06 261 PRO A C 1
ATOM 2063 O O . PRO A 1 261 ? 22.984 -13 6.375 1 97.06 261 PRO A O 1
ATOM 2066 N N . LEU A 1 262 ? 22.609 -11.008 5.328 1 96.12 262 LEU A N 1
ATOM 2067 C CA . LEU A 1 262 ? 23.141 -11.453 4.047 1 96.12 262 LEU A CA 1
ATOM 2068 C C . LEU A 1 262 ? 24.641 -11.18 3.963 1 96.12 262 LEU A C 1
ATOM 2070 O O . LEU A 1 262 ? 25.109 -10.148 4.445 1 96.12 262 LEU A O 1
ATOM 2074 N N . GLU A 1 263 ? 25.312 -12.062 3.354 1 93.38 263 GLU A N 1
ATOM 2075 C CA . GLU A 1 263 ? 26.75 -11.844 3.131 1 93.38 263 GLU A CA 1
ATOM 2076 C C . GLU A 1 263 ? 26.984 -10.625 2.238 1 93.38 263 GLU A C 1
ATOM 2078 O O . GLU A 1 263 ? 27.844 -9.797 2.525 1 93.38 263 GLU A O 1
ATOM 2083 N N . ASN A 1 264 ? 26.25 -10.594 1.104 1 91 264 ASN A N 1
ATOM 2084 C CA . ASN A 1 264 ? 26.234 -9.391 0.28 1 91 264 ASN A CA 1
ATOM 2085 C C . ASN A 1 264 ? 25.391 -8.289 0.912 1 91 264 ASN A C 1
ATOM 2087 O O . ASN A 1 264 ? 24.172 -8.391 0.958 1 91 264 ASN A O 1
ATOM 2091 N N . VAL A 1 265 ? 26.062 -7.254 1.324 1 88.5 265 VAL A N 1
ATOM 2092 C CA . VAL A 1 265 ? 25.359 -6.176 2.01 1 88.5 265 VAL A CA 1
ATOM 2093 C C . VAL A 1 265 ? 24.594 -5.336 0.993 1 88.5 265 VAL A C 1
ATOM 2095 O O . VAL A 1 265 ? 25.172 -4.781 0.062 1 88.5 265 VAL A O 1
ATOM 2098 N N . LEU A 1 266 ? 23.297 -5.391 1.143 1 90.44 266 LEU A N 1
ATOM 2099 C CA . LEU A 1 266 ? 22.406 -4.547 0.35 1 90.44 266 LEU A CA 1
ATOM 2100 C C . LEU A 1 266 ? 21.828 -3.422 1.2 1 90.44 266 LEU A C 1
ATOM 2102 O O . LEU A 1 266 ? 20.938 -3.654 2.018 1 90.44 266 LEU A O 1
ATOM 2106 N N . LEU A 1 267 ? 22.297 -2.238 0.928 1 87.06 267 LEU A N 1
ATOM 2107 C CA . LEU A 1 267 ? 21.953 -1.1 1.775 1 87.06 267 LEU A CA 1
ATOM 2108 C C . LEU A 1 267 ? 20.688 -0.417 1.285 1 87.06 267 LEU A C 1
ATOM 2110 O O . LEU A 1 267 ? 20.328 -0.523 0.108 1 87.06 267 LEU A O 1
ATOM 2114 N N . ARG A 1 268 ? 20.016 0.069 2.156 1 86.12 268 ARG A N 1
ATOM 2115 C CA . ARG A 1 268 ? 18.828 0.895 1.948 1 86.12 268 ARG A CA 1
ATOM 2116 C C . ARG A 1 268 ? 18.859 2.133 2.838 1 86.12 268 ARG A C 1
ATOM 2118 O O . ARG A 1 268 ? 18.984 2.021 4.059 1 86.12 268 ARG A O 1
ATOM 2125 N N . THR A 1 269 ? 18.797 3.258 2.229 1 89.06 269 THR A N 1
ATOM 2126 C CA . THR A 1 269 ? 18.844 4.484 3.018 1 89.06 269 THR A CA 1
ATOM 2127 C C . THR A 1 269 ? 17.531 5.242 2.926 1 89.06 269 THR A C 1
ATOM 2129 O O . THR A 1 269 ? 16.953 5.363 1.843 1 89.06 269 THR A O 1
ATOM 2132 N N . ILE A 1 270 ? 17.016 5.602 4.031 1 90.06 270 ILE A N 1
ATOM 2133 C CA . ILE A 1 270 ? 15.805 6.398 4.094 1 90.06 270 ILE A CA 1
ATOM 2134 C C . ILE A 1 270 ? 16.156 7.879 4.203 1 90.06 270 ILE A C 1
ATOM 2136 O O . ILE A 1 270 ? 17 8.266 5.012 1 90.06 270 ILE A O 1
ATOM 2140 N N . TYR A 1 271 ? 15.508 8.648 3.346 1 92.62 271 TYR A N 1
ATOM 2141 C CA . TYR A 1 271 ? 15.711 10.094 3.332 1 92.62 271 TYR A CA 1
ATOM 2142 C C . TYR A 1 271 ? 14.414 10.836 3.613 1 92.62 271 TYR A C 1
ATOM 2144 O O . TYR A 1 271 ? 13.328 10.352 3.266 1 92.62 271 TYR A O 1
ATOM 2152 N N . TYR A 1 272 ? 14.547 11.914 4.301 1 94.62 272 TYR A N 1
ATOM 2153 C CA . TYR A 1 272 ? 13.523 12.953 4.262 1 94.62 272 TYR A CA 1
ATOM 2154 C C . TYR A 1 272 ? 13.758 13.906 3.096 1 94.62 272 TYR A C 1
ATOM 2156 O O . TYR A 1 272 ? 14.875 14.398 2.896 1 94.62 272 TYR A O 1
ATOM 2164 N N . VAL A 1 273 ? 12.719 14.133 2.301 1 96.56 273 VAL A N 1
ATOM 2165 C CA . VAL A 1 273 ? 12.906 14.992 1.139 1 96.56 273 VAL A CA 1
ATOM 2166 C C . VAL A 1 273 ? 11.781 16.031 1.087 1 96.56 273 VAL A C 1
ATOM 2168 O O . VAL A 1 273 ? 10.648 15.75 1.477 1 96.56 273 VAL A O 1
ATOM 2171 N N . THR A 1 274 ? 12.102 17.188 0.641 1 96 274 THR A N 1
ATOM 2172 C CA . THR A 1 274 ? 11.18 18.25 0.27 1 96 274 THR A CA 1
ATOM 2173 C C . THR A 1 274 ? 11.75 19.094 -0.87 1 96 274 THR A C 1
ATOM 2175 O O . THR A 1 274 ? 12.82 18.781 -1.397 1 96 274 THR A O 1
ATOM 2178 N N . LEU A 1 275 ? 10.938 19.984 -1.374 1 91.62 275 LEU A N 1
ATOM 2179 C CA . LEU A 1 275 ? 11.453 20.922 -2.375 1 91.62 275 LEU A CA 1
ATOM 2180 C C . LEU A 1 275 ? 12.039 22.156 -1.711 1 91.62 275 LEU A C 1
ATOM 2182 O O . LEU A 1 275 ? 11.484 22.672 -0.733 1 91.62 275 LEU A O 1
ATOM 2186 N N . LYS A 1 276 ? 13.164 22.656 -2.236 1 90.94 276 LYS A N 1
ATOM 2187 C CA . LYS A 1 276 ? 13.828 23.828 -1.674 1 90.94 276 LYS A CA 1
ATOM 2188 C C . LYS A 1 276 ? 12.883 25.031 -1.631 1 90.94 276 LYS A C 1
ATOM 2190 O O . LYS A 1 276 ? 12.867 25.781 -0.651 1 90.94 276 LYS A O 1
ATOM 2195 N N . GLU A 1 277 ? 12.117 25.172 -2.648 1 85.12 277 GLU A N 1
ATOM 2196 C CA . GLU A 1 277 ? 11.195 26.297 -2.713 1 85.12 277 GLU A CA 1
ATOM 2197 C C . GLU A 1 277 ? 10.133 26.203 -1.62 1 85.12 277 GLU A C 1
ATOM 2199 O O . GLU A 1 277 ? 9.633 27.234 -1.146 1 85.12 277 GLU A O 1
ATOM 2204 N N . LEU A 1 278 ? 9.797 25.062 -1.174 1 86.19 278 LEU A N 1
ATOM 2205 C CA . LEU A 1 278 ? 8.742 24.875 -0.179 1 86.19 278 LEU A CA 1
ATOM 2206 C C . LEU A 1 278 ? 9.242 25.234 1.215 1 86.19 278 LEU A C 1
ATOM 2208 O O . LEU A 1 278 ? 8.445 25.438 2.133 1 86.19 278 LEU A O 1
ATOM 2212 N N . LEU A 1 279 ? 10.516 25.359 1.36 1 87.5 279 LEU A N 1
ATOM 2213 C CA . LEU A 1 279 ? 11.102 25.719 2.65 1 87.5 279 LEU A CA 1
ATOM 2214 C C . LEU A 1 279 ? 10.812 27.172 2.99 1 87.5 279 LEU A C 1
ATOM 2216 O O . LEU A 1 279 ? 11.008 27.594 4.133 1 87.5 279 LEU A O 1
ATOM 2220 N N . ASP A 1 280 ? 10.281 27.844 2.023 1 79.81 280 ASP A N 1
ATOM 2221 C CA . ASP A 1 280 ? 9.875 29.219 2.275 1 79.81 280 ASP A CA 1
ATOM 2222 C C . ASP A 1 280 ? 8.578 29.281 3.08 1 79.81 280 ASP A C 1
ATOM 2224 O O . ASP A 1 280 ? 8.242 30.312 3.65 1 79.81 280 ASP A O 1
ATOM 2228 N N . TYR A 1 281 ? 7.883 28.219 3.072 1 77.88 281 TYR A N 1
ATOM 2229 C CA . TYR A 1 281 ? 6.652 28.141 3.852 1 77.88 281 TYR A CA 1
ATOM 2230 C C . TYR A 1 281 ? 6.945 27.766 5.301 1 77.88 281 TYR A C 1
ATOM 2232 O O . TYR A 1 281 ? 7.535 26.719 5.566 1 77.88 281 TYR A O 1
ATOM 2240 N N . PRO A 1 282 ? 6.5 28.469 6.258 1 79.31 282 PRO A N 1
ATOM 2241 C CA . PRO A 1 282 ? 6.898 28.312 7.66 1 79.31 282 PRO A CA 1
ATOM 2242 C C . PRO A 1 282 ? 6.57 26.922 8.211 1 79.31 282 PRO A C 1
ATOM 2244 O O . PRO A 1 282 ? 7.387 26.328 8.914 1 79.31 282 PRO A O 1
ATOM 2247 N N . ALA A 1 283 ? 5.383 26.406 7.934 1 83.5 283 ALA A N 1
ATOM 2248 C CA . ALA A 1 283 ? 4.996 25.109 8.453 1 83.5 283 ALA A CA 1
ATOM 2249 C C . ALA A 1 283 ? 5.93 24.016 7.941 1 83.5 283 ALA A C 1
ATOM 2251 O O . ALA A 1 283 ? 6.312 23.109 8.695 1 83.5 283 ALA A O 1
ATOM 2252 N N . ILE A 1 284 ? 6.32 24.141 6.652 1 89.69 284 ILE A N 1
ATOM 2253 C CA . ILE A 1 284 ? 7.188 23.141 6.039 1 89.69 284 ILE A CA 1
ATOM 2254 C C . ILE A 1 284 ? 8.609 23.281 6.578 1 89.69 284 ILE A C 1
ATOM 2256 O O . ILE A 1 284 ? 9.258 22.297 6.906 1 89.69 284 ILE A O 1
ATOM 2260 N N . ARG A 1 285 ? 9.047 24.516 6.68 1 87.81 285 ARG A N 1
ATOM 2261 C CA . ARG A 1 285 ? 10.367 24.781 7.23 1 87.81 285 ARG A CA 1
ATOM 2262 C C . ARG A 1 285 ? 10.477 24.281 8.672 1 87.81 285 ARG A C 1
ATOM 2264 O O . ARG A 1 285 ? 11.445 23.609 9.031 1 87.81 285 ARG A O 1
ATOM 2271 N N . SER A 1 286 ? 9.469 24.641 9.477 1 89.19 286 SER A N 1
ATOM 2272 C CA . SER A 1 286 ? 9.477 24.234 10.875 1 89.19 286 SER A CA 1
ATOM 2273 C C . SER A 1 286 ? 9.492 22.719 11.016 1 89.19 286 SER A C 1
ATOM 2275 O O . SER A 1 286 ? 10.234 22.172 11.836 1 89.19 286 SER A O 1
ATOM 2277 N N . PHE A 1 287 ? 8.672 22.031 10.281 1 94.12 287 PHE A N 1
ATOM 2278 C CA . PHE A 1 287 ? 8.633 20.578 10.32 1 94.12 287 PHE A CA 1
ATOM 2279 C C . PHE A 1 287 ? 9.961 19.984 9.859 1 94.12 287 PHE A C 1
ATOM 2281 O O . PHE A 1 287 ? 10.461 19.031 10.453 1 94.12 287 PHE A O 1
ATOM 2288 N N . THR A 1 288 ? 10.484 20.531 8.781 1 94.88 288 THR A N 1
ATOM 2289 C CA . THR A 1 288 ? 11.781 20.094 8.273 1 94.88 288 THR A CA 1
ATOM 2290 C C . THR A 1 288 ? 12.859 20.219 9.344 1 94.88 288 THR A C 1
ATOM 2292 O O . THR A 1 288 ? 13.625 19.281 9.57 1 94.88 288 THR A O 1
ATOM 2295 N N . ASP A 1 289 ? 12.922 21.375 9.984 1 93.81 289 ASP A N 1
ATOM 2296 C CA . ASP A 1 289 ? 13.891 21.594 11.047 1 93.81 289 ASP A CA 1
ATOM 2297 C C . ASP A 1 289 ? 13.695 20.578 12.18 1 93.81 289 ASP A C 1
ATOM 2299 O O . ASP A 1 289 ? 14.664 20.078 12.75 1 93.81 289 ASP A O 1
ATOM 2303 N N . PHE A 1 290 ? 12.461 20.297 12.484 1 93.81 290 PHE A N 1
ATOM 2304 C CA . PHE A 1 290 ? 12.133 19.328 13.531 1 93.81 290 PHE A CA 1
ATOM 2305 C C . PHE A 1 290 ? 12.641 17.953 13.172 1 93.81 290 PHE A C 1
ATOM 2307 O O . PHE A 1 290 ? 13.227 17.25 14.008 1 93.81 290 PHE A O 1
ATOM 2314 N N . VAL A 1 291 ? 12.414 17.516 11.914 1 93.69 291 VAL A N 1
ATOM 2315 C CA . VAL A 1 291 ? 12.82 16.203 11.445 1 93.69 291 VAL A CA 1
ATOM 2316 C C . VAL A 1 291 ? 14.344 16.078 11.492 1 93.69 291 VAL A C 1
ATOM 2318 O O . VAL A 1 291 ? 14.875 15.039 11.898 1 93.69 291 VAL A O 1
ATOM 2321 N N . ILE A 1 292 ? 15.039 17.141 11.078 1 93.38 292 ILE A N 1
ATOM 2322 C CA . ILE A 1 292 ? 16.5 17.141 11.023 1 93.38 292 ILE A CA 1
ATOM 2323 C C . ILE A 1 292 ? 17.062 16.953 12.422 1 93.38 292 ILE A C 1
ATOM 2325 O O . ILE A 1 292 ? 18.078 16.25 12.602 1 93.38 292 ILE A O 1
ATOM 2329 N N . GLN A 1 293 ? 16.406 17.422 13.391 1 90.88 293 GLN A N 1
ATOM 2330 C CA . GLN A 1 293 ? 16.922 17.406 14.75 1 90.88 293 GLN A CA 1
ATOM 2331 C C . GLN A 1 293 ? 16.375 16.219 15.531 1 90.88 293 GLN A C 1
ATOM 2333 O O . GLN A 1 293 ? 16.828 15.945 16.641 1 90.88 293 GLN A O 1
ATOM 2338 N N . TYR A 1 294 ? 15.445 15.531 14.961 1 88.38 294 TYR A N 1
ATOM 2339 C CA . TYR A 1 294 ? 14.781 14.453 15.672 1 88.38 294 TYR A CA 1
ATOM 2340 C C . TYR A 1 294 ? 15.719 13.266 15.875 1 88.38 294 TYR A C 1
ATOM 2342 O O . TYR A 1 294 ? 16.422 12.859 14.938 1 88.38 294 TYR A O 1
ATOM 2350 N N . PRO A 1 295 ? 15.805 12.75 17.047 1 79.88 295 PRO A N 1
ATOM 2351 C CA . PRO A 1 295 ? 16.641 11.586 17.328 1 79.88 295 PRO A CA 1
ATOM 2352 C C . PRO A 1 295 ? 16 10.273 16.891 1 79.88 295 PRO A C 1
ATOM 2354 O O . PRO A 1 295 ? 15.297 9.641 17.672 1 79.88 295 PRO A O 1
ATOM 2357 N N . PHE A 1 296 ? 16 9.773 15.648 1 68.75 296 PHE A N 1
ATOM 2358 C CA . PHE A 1 296 ? 15.375 8.547 15.148 1 68.75 296 PHE A CA 1
ATOM 2359 C C . PHE A 1 296 ? 15.977 7.32 15.82 1 68.75 296 PHE A C 1
ATOM 2361 O O . PHE A 1 296 ? 15.312 6.289 15.945 1 68.75 296 PHE A O 1
ATOM 2368 N N . PHE A 1 297 ? 17.172 7.293 16.109 1 59.19 297 PHE A N 1
ATOM 2369 C CA . PHE A 1 297 ? 17.859 6.188 16.766 1 59.19 297 PHE A CA 1
ATOM 2370 C C . PHE A 1 297 ? 18.609 6.676 17.984 1 59.19 297 PHE A C 1
ATOM 2372 O O . PHE A 1 297 ? 19.062 7.82 18.031 1 59.19 297 PHE A O 1
ATOM 2379 N N . MET B 1 1 ? -1.191 -8.18 -36.875 1 66.31 1 MET B N 1
ATOM 2380 C CA . MET B 1 1 ? -0.916 -7.961 -35.438 1 66.31 1 MET B CA 1
ATOM 2381 C C . MET B 1 1 ? -0.562 -9.273 -34.75 1 66.31 1 MET B C 1
ATOM 2383 O O . MET B 1 1 ? -1.249 -10.281 -34.938 1 66.31 1 MET B O 1
ATOM 2387 N N . GLN B 1 2 ? 0.568 -9.297 -34.188 1 71.56 2 GLN B N 1
ATOM 2388 C CA . GLN B 1 2 ? 1.098 -10.492 -33.562 1 71.56 2 GLN B CA 1
ATOM 2389 C C . GLN B 1 2 ? 1.291 -10.266 -32.062 1 71.56 2 GLN B C 1
ATOM 2391 O O . GLN B 1 2 ? 1.448 -9.125 -31.609 1 71.56 2 GLN B O 1
ATOM 2396 N N . ILE B 1 3 ? 1.276 -11.43 -31.328 1 72.81 3 ILE B N 1
ATOM 2397 C CA . ILE B 1 3 ? 1.362 -11.375 -29.859 1 72.81 3 ILE B CA 1
ATOM 2398 C C . ILE B 1 3 ? 2.652 -10.672 -29.453 1 72.81 3 ILE B C 1
ATOM 2400 O O . ILE B 1 3 ? 2.664 -9.898 -28.484 1 72.81 3 ILE B O 1
ATOM 2404 N N . HIS B 1 4 ? 3.672 -10.984 -30.219 1 77 4 HIS B N 1
ATOM 2405 C CA . HIS B 1 4 ? 4.945 -10.375 -29.844 1 77 4 HIS B CA 1
ATOM 2406 C C . HIS B 1 4 ? 4.898 -8.859 -30.016 1 77 4 HIS B C 1
ATOM 2408 O O . HIS B 1 4 ? 5.566 -8.133 -29.266 1 77 4 HIS B O 1
ATOM 2414 N N . GLN B 1 5 ? 4.121 -8.375 -30.906 1 78.06 5 GLN B N 1
ATOM 2415 C CA . GLN B 1 5 ? 3.973 -6.934 -31.094 1 78.06 5 GLN B CA 1
ATOM 2416 C C . GLN B 1 5 ? 3.252 -6.301 -29.906 1 78.06 5 GLN B C 1
ATOM 2418 O O . GLN B 1 5 ? 3.586 -5.191 -29.484 1 78.06 5 GLN B O 1
ATOM 2423 N N . LEU B 1 6 ? 2.246 -7.031 -29.422 1 80.25 6 LEU B N 1
ATOM 2424 C CA . LEU B 1 6 ? 1.557 -6.562 -28.219 1 80.25 6 LEU B CA 1
ATOM 2425 C C . LEU B 1 6 ? 2.521 -6.457 -27.047 1 80.25 6 LEU B C 1
ATOM 2427 O O . LEU B 1 6 ? 2.492 -5.473 -26.297 1 80.25 6 LEU B O 1
ATOM 2431 N N . ARG B 1 7 ? 3.365 -7.434 -26.938 1 80.88 7 ARG B N 1
ATOM 2432 C CA . ARG B 1 7 ? 4.367 -7.438 -25.875 1 80.88 7 ARG B CA 1
ATOM 2433 C C . ARG B 1 7 ? 5.34 -6.273 -26.047 1 80.88 7 ARG B C 1
ATOM 2435 O O . ARG B 1 7 ? 5.781 -5.688 -25.047 1 80.88 7 ARG B O 1
ATOM 2442 N N . TYR B 1 8 ? 5.625 -5.945 -27.297 1 84.25 8 TYR B N 1
ATOM 2443 C CA . TYR B 1 8 ? 6.535 -4.84 -27.594 1 84.25 8 TYR B CA 1
ATOM 2444 C C . TYR B 1 8 ? 5.926 -3.51 -27.156 1 84.25 8 TYR B C 1
ATOM 2446 O O . TYR B 1 8 ? 6.602 -2.678 -26.562 1 84.25 8 TYR B O 1
ATOM 2454 N N . VAL B 1 9 ? 4.66 -3.365 -27.469 1 86.88 9 VAL B N 1
ATOM 2455 C CA . VAL B 1 9 ? 3.963 -2.139 -27.094 1 86.88 9 VAL B CA 1
ATOM 2456 C C . VAL B 1 9 ? 3.928 -2.002 -25.578 1 86.88 9 VAL B C 1
ATOM 2458 O O . VAL B 1 9 ? 4.184 -0.922 -25.047 1 86.88 9 VAL B O 1
ATOM 2461 N N . LEU B 1 10 ? 3.613 -3.066 -24.938 1 85.19 10 LEU B N 1
ATOM 2462 C CA . LEU B 1 10 ? 3.566 -3.064 -23.469 1 85.19 10 LEU B CA 1
ATOM 2463 C C . LEU B 1 10 ? 4.922 -2.689 -22.891 1 85.19 10 LEU B C 1
ATOM 2465 O O . LEU B 1 10 ? 5 -1.905 -21.938 1 85.19 10 LEU B O 1
ATOM 2469 N N . ALA B 1 11 ? 5.984 -3.182 -23.422 1 85.25 11 ALA B N 1
ATOM 2470 C CA . ALA B 1 11 ? 7.34 -2.92 -22.938 1 85.25 11 ALA B CA 1
ATOM 2471 C C . ALA B 1 11 ? 7.715 -1.452 -23.125 1 85.25 11 ALA B C 1
ATOM 2473 O O . ALA B 1 11 ? 8.297 -0.837 -22.219 1 85.25 11 ALA B O 1
ATOM 2474 N N . VAL B 1 12 ? 7.344 -0.967 -24.25 1 87.62 12 VAL B N 1
ATOM 2475 C CA . VAL B 1 12 ? 7.664 0.429 -24.531 1 87.62 12 VAL B CA 1
ATOM 2476 C C . VAL B 1 12 ? 6.875 1.338 -23.578 1 87.62 12 VAL B C 1
ATOM 2478 O O . VAL B 1 12 ? 7.414 2.312 -23.062 1 87.62 12 VAL B O 1
ATOM 2481 N N . ALA B 1 13 ? 5.672 0.973 -23.406 1 84.44 13 ALA B N 1
ATOM 2482 C CA . ALA B 1 13 ? 4.82 1.773 -22.531 1 84.44 13 ALA B CA 1
ATOM 2483 C C . ALA B 1 13 ? 5.332 1.743 -21.094 1 84.44 13 ALA B C 1
ATOM 2485 O O . ALA B 1 13 ? 5.328 2.766 -20.406 1 84.44 13 ALA B O 1
ATOM 2486 N N . GLU B 1 14 ? 5.699 0.63 -20.719 1 79.38 14 GLU B N 1
ATOM 2487 C CA . GLU B 1 14 ? 6.195 0.424 -19.359 1 79.38 14 GLU B CA 1
ATOM 2488 C C . GLU B 1 14 ? 7.504 1.174 -19.125 1 79.38 14 GLU B C 1
ATOM 2490 O O . GLU B 1 14 ? 7.719 1.747 -18.062 1 79.38 14 GLU B O 1
ATOM 2495 N N . ASN B 1 15 ? 8.391 1.184 -20.094 1 77.25 15 ASN B N 1
ATOM 2496 C CA . ASN B 1 15 ? 9.734 1.724 -19.938 1 77.25 15 ASN B CA 1
ATOM 2497 C C . ASN B 1 15 ? 9.82 3.168 -20.422 1 77.25 15 ASN B C 1
ATOM 2499 O O . ASN B 1 15 ? 10.836 3.832 -20.25 1 77.25 15 ASN B O 1
ATOM 2503 N N . LYS B 1 16 ? 8.773 3.586 -21.062 1 80.5 16 LYS B N 1
ATOM 2504 C CA . LYS B 1 16 ? 8.633 4.93 -21.625 1 80.5 16 LYS B CA 1
ATOM 2505 C C . LYS B 1 16 ? 9.812 5.27 -22.531 1 80.5 16 LYS B C 1
ATOM 2507 O O . LYS B 1 16 ? 10.211 6.434 -22.625 1 80.5 16 LYS B O 1
ATOM 2512 N N . SER B 1 17 ? 10.461 4.266 -23.047 1 86.06 17 SER B N 1
ATOM 2513 C CA . SER B 1 17 ? 11.617 4.395 -23.922 1 86.06 17 SER B CA 1
ATOM 2514 C C . SER B 1 17 ? 11.742 3.191 -24.859 1 86.06 17 SER B C 1
ATOM 2516 O O . SER B 1 17 ? 11.625 2.045 -24.422 1 86.06 17 SER B O 1
ATOM 2518 N N . PHE B 1 18 ? 11.961 3.52 -26.094 1 87.88 18 PHE B N 1
ATOM 2519 C CA . PHE B 1 18 ? 12.133 2.447 -27.062 1 87.88 18 PHE B CA 1
ATOM 2520 C C . PHE B 1 18 ? 13.445 1.703 -26.812 1 87.88 18 PHE B C 1
ATOM 2522 O O . PHE B 1 18 ? 13.484 0.474 -26.891 1 87.88 18 PHE B O 1
ATOM 2529 N N . SER B 1 19 ? 14.43 2.484 -26.438 1 87.94 19 SER B N 1
ATOM 2530 C CA . SER B 1 19 ? 15.727 1.863 -26.203 1 87.94 19 SER B CA 1
ATOM 2531 C C . SER B 1 19 ? 15.711 0.993 -24.953 1 87.94 19 SER B C 1
ATOM 2533 O O . SER B 1 19 ? 16.234 -0.125 -24.953 1 87.94 19 SER B O 1
ATOM 2535 N N . ALA B 1 20 ? 15.109 1.488 -24 1 84.88 20 ALA B N 1
ATOM 2536 C CA . ALA B 1 20 ? 15.031 0.737 -22.75 1 84.88 20 ALA B CA 1
ATOM 2537 C C . ALA B 1 20 ? 14.195 -0.524 -22.922 1 84.88 20 ALA B C 1
ATOM 2539 O O . ALA B 1 20 ? 14.539 -1.584 -22.391 1 84.88 20 ALA B O 1
ATOM 2540 N N . ALA B 1 21 ? 13.164 -0.379 -23.609 1 86.44 21 ALA B N 1
ATOM 2541 C CA . ALA B 1 21 ? 12.289 -1.515 -23.891 1 86.44 21 ALA B CA 1
ATOM 2542 C C . ALA B 1 21 ? 13.008 -2.572 -24.719 1 86.44 21 ALA B C 1
ATOM 2544 O O . ALA B 1 21 ? 12.891 -3.77 -24.453 1 86.44 21 ALA B O 1
ATOM 2545 N N . ALA B 1 22 ? 13.781 -2.119 -25.672 1 87.12 22 ALA B N 1
ATOM 2546 C CA . ALA B 1 22 ? 14.508 -3.043 -26.531 1 87.12 22 ALA B CA 1
ATOM 2547 C C . ALA B 1 22 ? 15.523 -3.852 -25.734 1 87.12 22 ALA B C 1
ATOM 2549 O O . ALA B 1 22 ? 15.648 -5.062 -25.922 1 87.12 22 ALA B O 1
ATOM 2550 N N . LYS B 1 23 ? 16.125 -3.205 -24.875 1 81.75 23 LYS B N 1
ATOM 2551 C CA . LYS B 1 23 ? 17.109 -3.869 -24.016 1 81.75 23 LYS B CA 1
ATOM 2552 C C . LYS B 1 23 ? 16.438 -4.934 -23.141 1 81.75 23 LYS B C 1
ATOM 2554 O O . LYS B 1 23 ? 16.953 -6.047 -23.016 1 81.75 23 LYS B O 1
ATOM 2559 N N . LYS B 1 24 ? 15.336 -4.609 -22.719 1 77 24 LYS B N 1
ATOM 2560 C CA . LYS B 1 24 ? 14.594 -5.527 -21.859 1 77 24 LYS B CA 1
ATOM 2561 C C . LYS B 1 24 ? 14.125 -6.75 -22.641 1 77 24 LYS B C 1
ATOM 2563 O O . LYS B 1 24 ? 14.07 -7.855 -22.094 1 77 24 LYS B O 1
ATOM 2568 N N . LEU B 1 25 ? 13.797 -6.543 -23.812 1 77.69 25 LEU B N 1
ATOM 2569 C CA . LEU B 1 25 ? 13.234 -7.59 -24.656 1 77.69 25 LEU B CA 1
ATOM 2570 C C . LEU B 1 25 ? 14.344 -8.32 -25.422 1 77.69 25 LEU B C 1
ATOM 2572 O O . LEU B 1 25 ? 14.062 -9.258 -26.172 1 77.69 25 LEU B O 1
ATOM 2576 N N . PHE B 1 26 ? 15.617 -7.84 -25.188 1 78.94 26 PHE B N 1
ATOM 2577 C CA . PHE B 1 26 ? 16.781 -8.414 -25.859 1 78.94 26 PHE B CA 1
ATOM 2578 C C . PHE B 1 26 ? 16.641 -8.281 -27.375 1 78.94 26 PHE B C 1
ATOM 2580 O O . PHE B 1 26 ? 16.859 -9.25 -28.109 1 78.94 26 PHE B O 1
ATOM 2587 N N . LEU B 1 27 ? 16.172 -7.094 -27.719 1 80.56 27 LEU B N 1
ATOM 2588 C CA . LEU B 1 27 ? 16.047 -6.762 -29.125 1 80.56 27 LEU B CA 1
ATOM 2589 C C . LEU B 1 27 ? 16.859 -5.52 -29.469 1 80.56 27 LEU B C 1
ATOM 2591 O O . LEU B 1 27 ? 17.234 -4.75 -28.578 1 80.56 27 LEU B O 1
ATOM 2595 N N . ALA B 1 28 ? 17.312 -5.422 -30.719 1 84.38 28 ALA B N 1
ATOM 2596 C CA . ALA B 1 28 ? 17.859 -4.152 -31.203 1 84.38 28 ALA B CA 1
ATOM 2597 C C . ALA B 1 28 ? 16.766 -3.08 -31.266 1 84.38 28 ALA B C 1
ATOM 2599 O O . ALA B 1 28 ? 15.633 -3.359 -31.641 1 84.38 28 ALA B O 1
ATOM 2600 N N . GLN B 1 29 ? 17.141 -1.901 -30.781 1 87.5 29 GLN B N 1
ATOM 2601 C CA . GLN B 1 29 ? 16.203 -0.796 -30.703 1 87.5 29 GLN B CA 1
ATOM 2602 C C . GLN B 1 29 ? 15.57 -0.52 -32.062 1 87.5 29 GLN B C 1
ATOM 2604 O O . GLN B 1 29 ? 14.352 -0.339 -32.156 1 87.5 29 GLN B O 1
ATOM 2609 N N . PRO B 1 30 ? 16.328 -0.497 -33.188 1 87.75 30 PRO B N 1
ATOM 2610 C CA . PRO B 1 30 ? 15.688 -0.25 -34.5 1 87.75 30 PRO B CA 1
ATOM 2611 C C . PRO B 1 30 ? 14.656 -1.316 -34.844 1 87.75 30 PRO B C 1
ATOM 2613 O O . PRO B 1 30 ? 13.641 -1.007 -35.469 1 87.75 30 PRO B O 1
ATOM 2616 N N . SER B 1 31 ? 14.922 -2.547 -34.469 1 83.44 31 SER B N 1
ATOM 2617 C CA . SER B 1 31 ? 13.984 -3.637 -34.75 1 83.44 31 SER B CA 1
ATOM 2618 C C . SER B 1 31 ? 12.68 -3.441 -33.969 1 83.44 31 SER B C 1
ATOM 2620 O O . SER B 1 31 ? 11.594 -3.6 -34.531 1 83.44 31 SER B O 1
ATOM 2622 N N . LEU B 1 32 ? 12.812 -3.16 -32.75 1 89.62 32 LEU B N 1
ATOM 2623 C CA . LEU B 1 32 ? 11.633 -2.896 -31.922 1 89.62 32 LEU B CA 1
ATOM 2624 C C . LEU B 1 32 ? 10.828 -1.734 -32.5 1 89.62 32 LEU B C 1
ATOM 2626 O O . LEU B 1 32 ? 9.602 -1.818 -32.594 1 89.62 32 LEU B O 1
ATOM 2630 N N . SER B 1 33 ? 11.531 -0.66 -32.844 1 89.94 33 SER B N 1
ATOM 2631 C CA . SER B 1 33 ? 10.883 0.524 -33.375 1 89.94 33 SER B CA 1
ATOM 2632 C C . SER B 1 33 ? 10.133 0.199 -34.688 1 89.94 33 SER B C 1
ATOM 2634 O O . SER B 1 33 ? 8.992 0.623 -34.844 1 89.94 33 SER B O 1
ATOM 2636 N N . GLN B 1 34 ? 10.781 -0.552 -35.5 1 88.12 34 GLN B N 1
ATOM 2637 C CA . GLN B 1 34 ? 10.18 -0.928 -36.75 1 88.12 34 GLN B CA 1
ATOM 2638 C C . GLN B 1 34 ? 8.922 -1.765 -36.562 1 88.12 34 GLN B C 1
ATOM 2640 O O . GLN B 1 34 ? 7.926 -1.594 -37.25 1 88.12 34 GLN B O 1
ATOM 2645 N N . GLN B 1 35 ? 8.977 -2.68 -35.625 1 86.31 35 GLN B N 1
ATOM 2646 C CA . GLN B 1 35 ? 7.828 -3.525 -35.344 1 86.31 35 GLN B CA 1
ATOM 2647 C C . GLN B 1 35 ? 6.641 -2.693 -34.844 1 86.31 35 GLN B C 1
ATOM 2649 O O . GLN B 1 35 ? 5.496 -2.969 -35.219 1 86.31 35 GLN B O 1
ATOM 2654 N N . ILE B 1 36 ? 6.934 -1.719 -34.094 1 89.06 36 ILE B N 1
ATOM 2655 C CA . ILE B 1 36 ? 5.879 -0.857 -33.562 1 89.06 36 ILE B CA 1
ATOM 2656 C C . ILE B 1 36 ? 5.309 0.003 -34.688 1 89.06 36 ILE B C 1
ATOM 2658 O O . ILE B 1 36 ? 4.09 0.177 -34.781 1 89.06 36 ILE B O 1
ATOM 2662 N N . ILE B 1 37 ? 6.164 0.536 -35.531 1 87.5 37 ILE B N 1
ATOM 2663 C CA . ILE B 1 37 ? 5.734 1.326 -36.656 1 87.5 37 ILE B CA 1
ATOM 2664 C C . ILE B 1 37 ? 4.855 0.475 -37.594 1 87.5 37 ILE B C 1
ATOM 2666 O O . ILE B 1 37 ? 3.807 0.931 -38.031 1 87.5 37 ILE B O 1
ATOM 2670 N N . ASN B 1 38 ? 5.32 -0.682 -37.781 1 82.06 38 ASN B N 1
ATOM 2671 C CA . ASN B 1 38 ? 4.535 -1.596 -38.625 1 82.06 38 ASN B CA 1
ATOM 2672 C C . ASN B 1 38 ? 3.158 -1.852 -38 1 82.06 38 ASN B C 1
ATOM 2674 O O . ASN B 1 38 ? 2.162 -1.906 -38.719 1 82.06 38 ASN B O 1
ATOM 2678 N N . LEU B 1 39 ? 3.137 -2.104 -36.719 1 83.5 39 LEU B N 1
ATOM 2679 C CA . LEU B 1 39 ? 1.872 -2.326 -36.031 1 83.5 39 LEU B CA 1
ATOM 2680 C C . LEU B 1 39 ? 0.962 -1.109 -36.156 1 83.5 39 LEU B C 1
ATOM 2682 O O . LEU B 1 39 ? -0.233 -1.248 -36.438 1 83.5 39 LEU B O 1
ATOM 2686 N N . GLU B 1 40 ? 1.538 0.072 -36 1 86.94 40 GLU B N 1
ATOM 2687 C CA . GLU B 1 40 ? 0.774 1.31 -36.125 1 86.94 40 GLU B CA 1
ATOM 2688 C C . GLU B 1 40 ? 0.243 1.487 -37.531 1 86.94 40 GLU B C 1
ATOM 2690 O O . GLU B 1 40 ? -0.894 1.923 -37.719 1 86.94 40 GLU B O 1
ATOM 2695 N N . LYS B 1 41 ? 1.044 1.166 -38.5 1 81.88 41 LYS B N 1
ATOM 2696 C CA . LYS B 1 41 ? 0.639 1.23 -39.875 1 81.88 41 LYS B CA 1
ATOM 2697 C C . LYS B 1 41 ? -0.497 0.254 -40.188 1 81.88 41 LYS B C 1
ATOM 2699 O O . LYS B 1 41 ? -1.456 0.597 -40.875 1 81.88 41 LYS B O 1
ATOM 2704 N N . GLU B 1 42 ? -0.295 -0.902 -39.688 1 77.94 42 GLU B N 1
ATOM 2705 C CA . GLU B 1 42 ? -1.331 -1.914 -39.844 1 77.94 42 GLU B CA 1
ATOM 2706 C C . GLU B 1 42 ? -2.66 -1.458 -39.25 1 77.94 42 GLU B C 1
ATOM 2708 O O . GLU B 1 42 ? -3.721 -1.688 -39.844 1 77.94 42 GLU B O 1
ATOM 2713 N N . LEU B 1 43 ? -2.566 -0.883 -38.094 1 77.75 43 LEU B N 1
ATOM 2714 C CA . LEU B 1 43 ? -3.75 -0.433 -37.375 1 77.75 43 LEU B CA 1
ATOM 2715 C C . LEU B 1 43 ? -4.27 0.882 -37.938 1 77.75 43 LEU B C 1
ATOM 2717 O O . LEU B 1 43 ? -5.422 1.253 -37.719 1 77.75 43 LEU B O 1
ATOM 2721 N N . GLY B 1 44 ? -3.422 1.582 -38.688 1 79.88 44 GLY B N 1
ATOM 2722 C CA . GLY B 1 44 ? -3.758 2.887 -39.219 1 79.88 44 GLY B CA 1
ATOM 2723 C C . GLY B 1 44 ? -3.818 3.979 -38.156 1 79.88 44 GLY B C 1
ATOM 2724 O O . GLY B 1 44 ? -4.492 4.992 -38.375 1 79.88 44 GLY B O 1
ATOM 2725 N N . ILE B 1 45 ? -3.342 3.623 -37 1 79.56 45 ILE B N 1
ATOM 2726 C CA . ILE B 1 45 ? -3.391 4.582 -35.906 1 79.56 45 ILE B CA 1
ATOM 2727 C C . ILE B 1 45 ? -2.059 4.578 -35.156 1 79.56 45 ILE B C 1
ATOM 2729 O O . ILE B 1 45 ? -1.434 3.529 -35 1 79.56 45 ILE B O 1
ATOM 2733 N N . ALA B 1 46 ? -1.655 5.754 -34.688 1 86.75 46 ALA B N 1
ATOM 2734 C CA . ALA B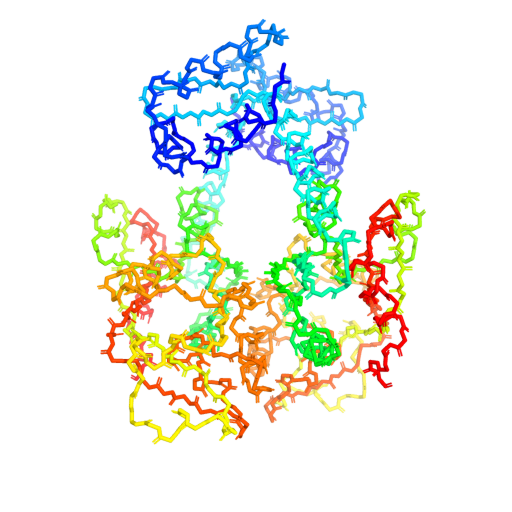 1 46 ? -0.447 5.863 -33.875 1 86.75 46 ALA B CA 1
ATOM 2735 C C . ALA B 1 46 ? -0.733 5.516 -32.406 1 86.75 46 ALA B C 1
ATOM 2737 O O . ALA B 1 46 ? -1.737 5.957 -31.844 1 86.75 46 ALA B O 1
ATOM 2738 N N . LEU B 1 47 ? 0.123 4.68 -31.922 1 86.56 47 LEU B N 1
ATOM 2739 C CA . LEU B 1 47 ? -0.034 4.281 -30.531 1 86.56 47 LE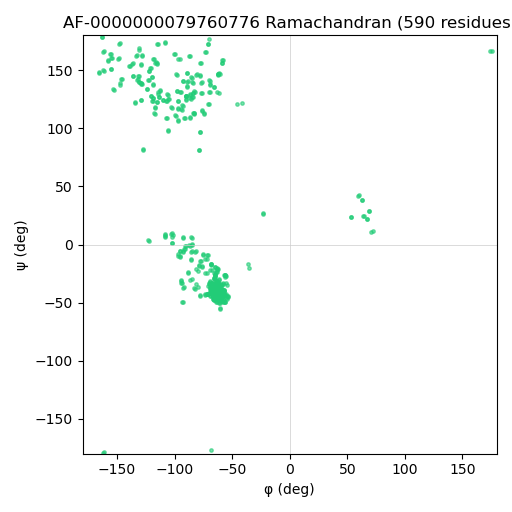U B CA 1
ATOM 2740 C C . LEU B 1 47 ? 0.826 5.148 -29.609 1 86.56 47 LEU B C 1
ATOM 2742 O O . LEU B 1 47 ? 0.492 5.348 -28.438 1 86.56 47 LEU B O 1
ATOM 2746 N N . PHE B 1 48 ? 1.975 5.617 -30.141 1 89.06 48 PHE B N 1
ATOM 2747 C CA . PHE B 1 48 ? 2.939 6.355 -29.328 1 89.06 48 PHE B CA 1
ATOM 2748 C C . PHE B 1 48 ? 3.199 7.734 -29.922 1 89.06 48 PHE B C 1
ATOM 2750 O O . PHE B 1 48 ? 3.15 7.906 -31.156 1 89.06 48 PHE B O 1
ATOM 2757 N N . VAL B 1 49 ? 3.344 8.695 -29 1 82.44 49 VAL B N 1
ATOM 2758 C CA . VAL B 1 49 ? 3.906 9.992 -29.359 1 82.44 49 VAL B CA 1
ATOM 2759 C C . VAL B 1 49 ? 5.395 10.023 -29.016 1 82.44 49 VAL B C 1
ATOM 2761 O O . VAL B 1 49 ? 5.777 9.805 -27.859 1 82.44 49 VAL B O 1
ATOM 2764 N N . ARG B 1 50 ? 6.207 10.172 -30.047 1 78.62 50 ARG B N 1
ATOM 2765 C CA . ARG B 1 50 ? 7.656 10.156 -29.859 1 78.62 50 ARG B CA 1
ATOM 2766 C C . ARG B 1 50 ? 8.195 11.562 -29.609 1 78.62 50 ARG B C 1
ATOM 2768 O O . ARG B 1 50 ? 7.988 12.461 -30.438 1 78.62 50 ARG B O 1
ATOM 2775 N N . HIS B 1 51 ? 8.578 11.719 -28.406 1 72.5 51 HIS B N 1
ATOM 2776 C CA . HIS B 1 51 ? 9.305 12.938 -28.062 1 72.5 51 HIS B CA 1
ATOM 2777 C C . HIS B 1 51 ? 10.812 12.695 -28.078 1 72.5 51 HIS B C 1
ATOM 2779 O O . HIS B 1 51 ? 11.266 11.547 -28.062 1 72.5 51 HIS B O 1
ATOM 2785 N N . PRO B 1 52 ? 11.719 13.727 -28.203 1 67 52 PRO B N 1
ATOM 2786 C CA . PRO B 1 52 ? 13.172 13.531 -28.266 1 67 52 PRO B CA 1
ATOM 2787 C C . PRO B 1 52 ? 13.711 12.734 -27.094 1 67 52 PRO B C 1
ATOM 2789 O O . PRO B 1 52 ? 14.625 11.922 -27.25 1 67 52 PRO B O 1
ATOM 2792 N N . LYS B 1 53 ? 13.109 12.93 -25.969 1 68.75 53 LYS B N 1
ATOM 2793 C CA . LYS B 1 53 ? 13.734 12.281 -24.828 1 68.75 53 LYS B CA 1
ATOM 2794 C C . LYS B 1 53 ? 12.766 11.328 -24.125 1 68.75 53 LYS B C 1
ATOM 2796 O O . LYS B 1 53 ? 13.102 10.727 -23.109 1 68.75 53 LYS B O 1
ATOM 2801 N N . SER B 1 54 ? 11.555 11.188 -24.672 1 76.44 54 SER B N 1
ATOM 2802 C CA . SER B 1 54 ? 10.602 10.297 -24.016 1 76.44 54 SER B CA 1
ATOM 2803 C C . SER B 1 54 ? 9.531 9.828 -25 1 76.44 54 SER B C 1
ATOM 2805 O O . SER B 1 54 ? 9.453 10.32 -26.125 1 76.44 54 SER B O 1
ATOM 2807 N N . VAL B 1 55 ? 8.852 8.633 -24.656 1 82.25 55 VAL B N 1
ATOM 2808 C CA . VAL B 1 55 ? 7.742 8.094 -25.422 1 82.25 55 VAL B CA 1
ATOM 2809 C C . VAL B 1 55 ? 6.488 8.039 -24.562 1 82.25 55 VAL B C 1
ATOM 2811 O O . VAL B 1 55 ? 6.547 7.629 -23.391 1 82.25 55 VAL B O 1
ATOM 2814 N N . THR B 1 56 ? 5.5 8.703 -25.125 1 82.25 56 THR B N 1
ATOM 2815 C CA . THR B 1 56 ? 4.223 8.648 -24.406 1 82.25 56 THR B CA 1
ATOM 2816 C C . THR B 1 56 ? 3.154 7.988 -25.281 1 82.25 56 THR B C 1
ATOM 2818 O O . THR B 1 56 ? 3.309 7.895 -26.5 1 82.25 56 THR B O 1
ATOM 2821 N N . LEU B 1 57 ? 2.078 7.496 -24.641 1 81.25 57 LEU B N 1
ATOM 2822 C CA . LEU B 1 57 ? 0.99 6.828 -25.359 1 81.25 57 LEU B CA 1
ATOM 2823 C C . LEU B 1 57 ? -0.009 7.848 -25.891 1 81.25 57 LEU B C 1
ATOM 2825 O O . LEU B 1 57 ? -0.297 8.852 -25.234 1 81.25 57 LEU B O 1
ATOM 2829 N N . THR B 1 58 ? -0.514 7.609 -27.141 1 78.25 58 THR B N 1
ATOM 2830 C CA . THR B 1 58 ? -1.713 8.297 -27.609 1 78.25 58 THR B CA 1
ATOM 2831 C C . THR B 1 58 ? -2.949 7.789 -26.875 1 78.25 58 THR B C 1
ATOM 2833 O O . THR B 1 58 ? -2.873 6.816 -26.125 1 78.25 58 THR B O 1
ATOM 2836 N N . ASP B 1 59 ? -4.082 8.43 -27.094 1 69.19 59 ASP B N 1
ATOM 2837 C CA . ASP B 1 59 ? -5.34 7.934 -26.531 1 69.19 59 ASP B CA 1
ATOM 2838 C C . ASP B 1 59 ? -5.641 6.516 -27.031 1 69.19 59 ASP B C 1
ATOM 2840 O O . ASP B 1 59 ? -6.047 5.656 -26.234 1 69.19 59 ASP B O 1
ATOM 2844 N N . ALA B 1 60 ? -5.488 6.465 -28.281 1 75.62 60 ALA B N 1
ATOM 2845 C CA . ALA B 1 60 ? -5.652 5.141 -28.859 1 75.62 60 ALA B CA 1
ATOM 2846 C C . ALA B 1 60 ? -4.648 4.152 -28.281 1 75.62 60 ALA B C 1
ATOM 2848 O O . ALA B 1 60 ? -4.977 2.98 -28.062 1 75.62 60 ALA B O 1
ATOM 2849 N N . GLY B 1 61 ? -3.471 4.664 -27.984 1 82.19 61 GLY B N 1
ATOM 2850 C CA . GLY B 1 61 ? -2.439 3.836 -27.375 1 82.19 61 GLY B CA 1
ATOM 2851 C C . GLY B 1 61 ? -2.812 3.338 -25.984 1 82.19 61 GLY B C 1
ATOM 2852 O O . GLY B 1 61 ? -2.564 2.178 -25.656 1 82.19 61 GLY B O 1
ATOM 2853 N N . GLU B 1 62 ? -3.453 4.105 -25.281 1 76.06 62 GLU B N 1
ATOM 2854 C CA . GLU B 1 62 ? -3.885 3.725 -23.938 1 76.06 62 GLU B CA 1
ATOM 2855 C C . GLU B 1 62 ? -4.938 2.623 -23.984 1 76.06 62 GLU B C 1
ATOM 2857 O O . GLU B 1 62 ? -4.887 1.671 -23.203 1 76.06 62 GLU B O 1
ATOM 2862 N N . GLN B 1 63 ? -5.859 2.77 -24.906 1 71.19 63 GLN B N 1
ATOM 2863 C CA . GLN B 1 63 ? -6.891 1.752 -25.078 1 71.19 63 GLN B CA 1
ATOM 2864 C C . GLN B 1 63 ? -6.289 0.444 -25.594 1 71.19 63 GLN B C 1
ATOM 2866 O O . GLN B 1 63 ? -6.664 -0.637 -25.125 1 71.19 63 GLN B O 1
ATOM 2871 N N . PHE B 1 64 ? -5.391 0.703 -26.547 1 79.12 64 PHE B N 1
ATOM 2872 C CA . PHE B 1 64 ? -4.707 -0.467 -27.078 1 79.12 64 PHE B CA 1
ATOM 2873 C C . PHE B 1 64 ? -3.957 -1.209 -25.984 1 79.12 64 PHE B C 1
ATOM 2875 O O . PHE B 1 64 ? -3.992 -2.439 -25.922 1 79.12 64 PHE B O 1
ATOM 2882 N N . LEU B 1 65 ? -3.359 -0.432 -25.109 1 81.19 65 LEU B N 1
ATOM 2883 C CA . LEU B 1 65 ? -2.549 -1.01 -24.047 1 81.19 65 LEU B CA 1
ATOM 2884 C C . LEU B 1 65 ? -3.402 -1.869 -23.109 1 81.19 65 LEU B C 1
ATOM 2886 O O . LEU B 1 65 ? -2.984 -2.957 -22.703 1 81.19 65 LEU B O 1
ATOM 2890 N N . LYS B 1 66 ? -4.527 -1.468 -22.859 1 70.75 66 LYS B N 1
ATOM 2891 C CA . LYS B 1 66 ? -5.449 -2.23 -22.016 1 70.75 66 LYS B CA 1
ATOM 2892 C C . LYS B 1 66 ? -5.805 -3.564 -22.656 1 70.75 66 LYS B C 1
ATOM 2894 O O . LYS B 1 66 ? -5.75 -4.613 -22.016 1 70.75 66 LYS B O 1
ATOM 2899 N N . SER B 1 67 ? -6.133 -3.49 -23.875 1 69 67 SER B N 1
ATOM 2900 C CA . SER B 1 67 ? -6.504 -4.695 -24.609 1 69 67 SER B CA 1
ATOM 2901 C C . SER B 1 67 ? -5.309 -5.617 -24.812 1 69 67 SER B C 1
ATOM 2903 O O . SER B 1 67 ? -5.426 -6.836 -24.672 1 69 67 SER B O 1
ATOM 2905 N N . ALA B 1 68 ? -4.188 -4.914 -25.109 1 79.06 68 ALA B N 1
ATOM 2906 C CA . ALA B 1 68 ? -2.977 -5.699 -25.328 1 79.06 68 ALA B CA 1
ATOM 2907 C C . ALA B 1 68 ? -2.586 -6.473 -24.078 1 79.06 68 ALA B C 1
ATOM 2909 O O . ALA B 1 68 ? -2.23 -7.652 -24.156 1 79.06 68 ALA B O 1
ATOM 2910 N N . ARG B 1 69 ? -2.691 -5.781 -23.031 1 74.12 69 ARG B N 1
ATOM 2911 C CA . ARG B 1 69 ? -2.379 -6.434 -21.766 1 74.12 69 ARG B CA 1
ATOM 2912 C C . ARG B 1 69 ? -3.299 -7.625 -21.516 1 74.12 69 ARG B C 1
ATOM 2914 O O . ARG B 1 69 ? -2.844 -8.695 -21.109 1 74.12 69 ARG B O 1
ATOM 2921 N N . ARG B 1 70 ? -4.512 -7.477 -21.797 1 66.5 70 ARG B N 1
ATOM 2922 C CA . ARG B 1 70 ? -5.488 -8.555 -21.672 1 66.5 70 ARG B C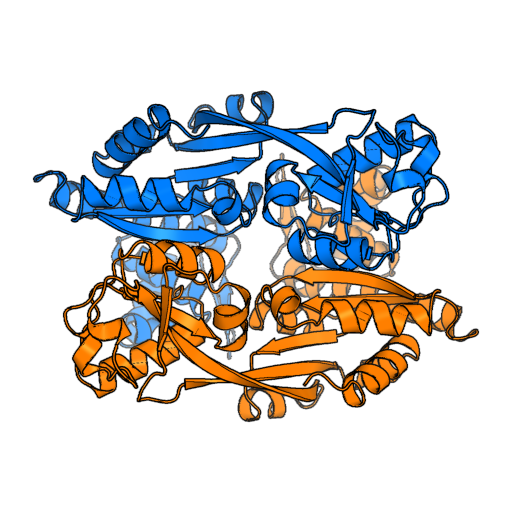A 1
ATOM 2923 C C . ARG B 1 70 ? -5.133 -9.734 -22.562 1 66.5 70 ARG B C 1
ATOM 2925 O O . ARG B 1 70 ? -5.148 -10.883 -22.125 1 66.5 70 ARG B O 1
ATOM 2932 N N . ILE B 1 71 ? -4.844 -9.375 -23.688 1 65.62 71 ILE B N 1
ATOM 2933 C CA . ILE B 1 71 ? -4.566 -10.406 -24.688 1 65.62 71 ILE B CA 1
ATOM 2934 C C . ILE B 1 71 ? -3.299 -11.164 -24.312 1 65.62 71 ILE B C 1
ATOM 2936 O O . ILE B 1 71 ? -3.283 -12.398 -24.297 1 65.62 71 ILE B O 1
ATOM 2940 N N . VAL B 1 72 ? -2.314 -10.406 -23.969 1 73.81 72 VAL B N 1
ATOM 2941 C CA . VAL B 1 72 ? -1.046 -11.047 -23.641 1 73.81 72 VAL B CA 1
ATOM 2942 C C . VAL B 1 72 ? -1.215 -11.906 -22.375 1 73.81 72 VAL B C 1
ATOM 2944 O O . VAL B 1 72 ? -0.698 -13.023 -22.312 1 73.81 72 VAL B O 1
ATOM 2947 N N . ASN B 1 73 ? -1.911 -11.414 -21.516 1 65.38 73 ASN B N 1
ATOM 2948 C CA . ASN B 1 73 ? -2.189 -12.188 -20.312 1 65.38 73 ASN B CA 1
ATOM 2949 C C . ASN B 1 73 ? -2.977 -13.453 -20.625 1 65.38 73 ASN B C 1
ATOM 2951 O O . ASN B 1 73 ? -2.709 -14.516 -20.062 1 65.38 73 ASN B O 1
ATOM 2955 N N . GLU B 1 74 ? -3.908 -13.273 -21.484 1 60.47 74 GLU B N 1
ATOM 2956 C CA . GLU B 1 74 ? -4.688 -14.438 -21.922 1 60.47 74 GLU B CA 1
ATOM 2957 C C . GLU B 1 74 ? -3.811 -15.461 -22.625 1 60.47 74 GLU B C 1
ATOM 2959 O O . GLU B 1 74 ? -3.965 -16.656 -22.438 1 60.47 74 GLU B O 1
ATOM 2964 N N . VAL B 1 75 ? -3 -14.961 -23.438 1 62.31 75 VAL B N 1
ATOM 2965 C CA . VAL B 1 75 ? -2.084 -15.836 -24.172 1 62.31 75 VAL B CA 1
ATOM 2966 C C . VAL B 1 75 ? -1.163 -16.547 -23.172 1 62.31 75 VAL B C 1
ATOM 2968 O O . VAL B 1 75 ? -0.945 -17.766 -23.281 1 62.31 75 VAL B O 1
ATOM 2971 N N . ASP B 1 76 ? -0.655 -15.758 -22.328 1 62.38 76 ASP B N 1
ATOM 2972 C CA . ASP B 1 76 ? 0.237 -16.344 -21.328 1 62.38 76 ASP B CA 1
ATOM 2973 C C . ASP B 1 76 ? -0.495 -17.391 -20.484 1 62.38 76 ASP B C 1
ATOM 2975 O O . ASP B 1 76 ? 0.042 -18.469 -20.219 1 62.38 76 ASP B O 1
ATOM 2979 N N . GLN B 1 77 ? -1.622 -17 -20.188 1 57.78 77 GLN B N 1
ATOM 2980 C CA . GLN B 1 77 ? -2.447 -17.938 -19.438 1 57.78 77 GLN B CA 1
ATOM 2981 C C . GLN B 1 77 ? -2.738 -19.188 -20.25 1 57.78 77 GLN B C 1
ATOM 2983 O O . GLN B 1 77 ? -2.732 -20.297 -19.719 1 57.78 77 GLN B O 1
ATOM 2988 N N . LEU B 1 78 ? -3.045 -18.953 -21.484 1 53.09 78 LEU B N 1
ATOM 2989 C CA . LEU B 1 78 ? -3.287 -20.094 -22.359 1 53.09 78 LEU B CA 1
ATOM 2990 C C . LEU B 1 78 ? -2.047 -20.969 -22.469 1 53.09 78 LEU B C 1
ATOM 2992 O O . LEU B 1 78 ? -2.148 -22.203 -22.438 1 53.09 78 LEU B O 1
ATOM 2996 N N . SER B 1 79 ? -0.983 -20.281 -22.766 1 53.94 79 SER B N 1
ATOM 2997 C CA . SER B 1 79 ? 0.266 -21.031 -22.828 1 53.94 79 SER B CA 1
ATOM 2998 C C . SER B 1 79 ? 0.492 -21.828 -21.531 1 53.94 79 SER B C 1
ATOM 3000 O O . SER B 1 79 ? 0.873 -23 -21.594 1 53.94 79 SER B O 1
ATOM 3002 N N . ASP B 1 80 ? 0.236 -21.125 -20.562 1 51.38 80 ASP B N 1
ATOM 3003 C CA . ASP B 1 80 ? 0.362 -21.781 -19.266 1 51.38 80 ASP B CA 1
ATOM 3004 C C . ASP B 1 80 ? -0.618 -22.953 -19.156 1 51.38 80 ASP B C 1
ATOM 3006 O O . ASP B 1 80 ? -0.264 -24.016 -18.656 1 51.38 80 ASP B O 1
ATOM 3010 N N . LEU B 1 81 ? -1.767 -22.594 -19.625 1 46.31 81 LEU B N 1
ATOM 3011 C CA . LEU B 1 81 ? -2.809 -23.609 -19.625 1 46.31 81 LEU B CA 1
ATOM 3012 C C . LEU B 1 81 ? -2.402 -24.812 -20.484 1 46.31 81 LEU B C 1
ATOM 3014 O O . LEU B 1 81 ? -2.617 -25.953 -20.109 1 46.31 81 LEU B O 1
ATOM 3018 N N . MET B 1 82 ? -2.078 -24.453 -21.672 1 49.69 82 MET B N 1
ATOM 3019 C CA . MET B 1 82 ? -1.701 -25.531 -22.578 1 49.69 82 MET B CA 1
ATOM 3020 C C . MET B 1 82 ? -0.538 -26.328 -22.016 1 49.69 82 MET B C 1
ATOM 3022 O O . MET B 1 82 ? -0.471 -27.547 -22.203 1 49.69 82 MET B O 1
ATOM 3026 N N . GLN B 1 83 ? 0.301 -25.578 -21.547 1 44.59 83 GLN B N 1
ATOM 3027 C CA . GLN B 1 83 ? 1.405 -26.297 -20.922 1 44.59 83 GLN B CA 1
ATOM 3028 C C . GLN B 1 83 ? 0.921 -27.109 -19.734 1 44.59 83 GLN B C 1
ATOM 3030 O O . GLN B 1 83 ? 1.419 -28.219 -19.5 1 44.59 83 GLN B O 1
ATOM 3035 N N . LYS B 1 84 ? 0.022 -26.328 -19.078 1 44.12 84 LYS B N 1
ATOM 3036 C CA . LYS B 1 84 ? -0.481 -26.953 -17.859 1 44.12 84 LYS B CA 1
ATOM 3037 C C . LYS B 1 84 ? -1.559 -27.984 -18.172 1 44.12 84 LYS B C 1
ATOM 3039 O O . LYS B 1 84 ? -2.051 -28.672 -17.281 1 44.12 84 LYS B O 1
ATOM 3044 N N . HIS B 1 85 ? -2.402 -27.75 -19.141 1 43.75 85 HIS B N 1
ATOM 3045 C CA . HIS B 1 85 ? -3.215 -28.938 -19.344 1 43.75 85 HIS B CA 1
ATOM 3046 C C . HIS B 1 85 ? -2.395 -30.219 -19.141 1 43.75 85 HIS B C 1
ATOM 3048 O O . HIS B 1 85 ? -2.938 -31.312 -19.172 1 43.75 85 HIS B O 1
ATOM 3054 N N . SER B 1 86 ? -1.233 -30.203 -19.141 1 41.41 86 SER B N 1
ATOM 3055 C CA . SER B 1 86 ? -0.756 -31.359 -18.391 1 41.41 86 SER B CA 1
ATOM 3056 C C . SER B 1 86 ? -1.042 -31.219 -16.906 1 41.41 86 SER B C 1
ATOM 3058 O O . SER B 1 86 ? -1.321 -30.125 -16.422 1 41.41 86 SER B O 1
ATOM 3060 N N . GLN B 1 87 ? -0.826 -32.094 -15.844 1 47.25 87 GLN B N 1
ATOM 3061 C CA . GLN B 1 87 ? -1.051 -32.281 -14.414 1 47.25 87 GLN B CA 1
ATOM 3062 C C . GLN B 1 87 ? -0.809 -30.969 -13.641 1 47.25 87 GLN B C 1
ATOM 3064 O O . GLN B 1 87 ? 0.028 -30.156 -14.039 1 47.25 87 GLN B O 1
ATOM 3069 N N . LEU B 1 88 ? -1.987 -30.406 -12.789 1 54.56 88 LEU B N 1
ATOM 3070 C CA . LEU B 1 88 ? -1.912 -29.375 -11.766 1 54.56 88 LEU B CA 1
ATOM 3071 C C . LEU B 1 88 ? -0.5 -29.281 -11.195 1 54.56 88 LEU B C 1
ATOM 3073 O O . LEU B 1 88 ? -0.321 -28.938 -10.023 1 54.56 88 LEU B O 1
ATOM 3077 N N . GLN B 1 89 ? 0.469 -29.641 -11.961 1 58 89 GLN B N 1
ATOM 3078 C CA . GLN B 1 89 ? 1.781 -29.797 -11.336 1 58 89 GLN B CA 1
ATOM 3079 C C . GLN B 1 89 ? 2.553 -28.484 -11.344 1 58 89 GLN B C 1
ATOM 3081 O O . GLN B 1 89 ? 3.373 -28.234 -10.453 1 58 89 GLN B O 1
ATOM 3086 N N . ASN B 1 90 ? 2.156 -27.469 -12.406 1 64.88 90 ASN B N 1
ATOM 3087 C CA . ASN B 1 90 ? 2.953 -26.25 -12.453 1 64.88 90 ASN B CA 1
ATOM 3088 C C . ASN B 1 90 ? 2.117 -25.047 -12.891 1 64.88 90 ASN B C 1
ATOM 3090 O O . ASN B 1 90 ? 1.056 -25.219 -13.492 1 64.88 90 ASN B O 1
ATOM 3094 N N . GLY B 1 91 ? 2.191 -23.953 -12.375 1 76.75 91 GLY B N 1
ATOM 3095 C CA . GLY B 1 91 ? 1.54 -22.719 -12.766 1 76.75 91 GLY B CA 1
ATOM 3096 C C . GLY B 1 91 ? 1.79 -21.578 -11.805 1 76.75 91 GLY B C 1
ATOM 3097 O O . GLY B 1 91 ? 2.41 -21.766 -10.758 1 76.75 91 GLY B O 1
ATOM 3098 N N . THR B 1 92 ? 1.419 -20.344 -12.344 1 85.19 92 THR B N 1
ATOM 3099 C CA . THR B 1 92 ? 1.541 -19.156 -11.508 1 85.19 92 THR B CA 1
ATOM 3100 C C . THR B 1 92 ? 0.17 -18.547 -11.227 1 85.19 92 THR B C 1
ATOM 3102 O O . THR B 1 92 ? -0.599 -18.297 -12.156 1 85.19 92 THR B O 1
ATOM 3105 N N . LEU B 1 93 ? -0.128 -18.438 -10.008 1 90.69 93 LEU B N 1
ATOM 3106 C CA . LEU B 1 93 ? -1.334 -17.719 -9.586 1 90.69 93 LEU B CA 1
ATOM 3107 C C . LEU B 1 93 ? -1.029 -16.266 -9.289 1 90.69 93 LEU B C 1
ATOM 3109 O O . LEU B 1 93 ? -0.171 -15.961 -8.461 1 90.69 93 LEU B O 1
ATOM 3113 N N . ARG B 1 94 ? -1.676 -15.391 -10.023 1 92.31 94 ARG B N 1
ATOM 3114 C CA . ARG B 1 94 ? -1.573 -13.953 -9.773 1 92.31 94 ARG B CA 1
ATOM 3115 C C . ARG B 1 94 ? -2.744 -13.461 -8.93 1 92.31 94 ARG B C 1
ATOM 3117 O O . ARG B 1 94 ? -3.846 -13.258 -9.445 1 92.31 94 ARG B O 1
ATOM 3124 N N . ILE B 1 95 ? -2.412 -13.164 -7.637 1 94.44 95 ILE B N 1
ATOM 3125 C CA . ILE B 1 95 ? -3.484 -12.906 -6.68 1 94.44 95 ILE B CA 1
ATOM 3126 C C . ILE B 1 95 ? -3.361 -11.484 -6.137 1 94.44 95 ILE B C 1
ATOM 3128 O O . ILE B 1 95 ? -2.279 -11.062 -5.723 1 94.44 95 ILE B O 1
ATOM 3132 N N . GLY B 1 96 ? -4.449 -10.781 -6.27 1 93.69 96 GLY B N 1
ATOM 3133 C CA . GLY B 1 96 ? -4.535 -9.477 -5.621 1 93.69 96 GLY B CA 1
ATOM 3134 C C . GLY B 1 96 ? -4.961 -9.562 -4.168 1 93.69 96 GLY B C 1
ATOM 3135 O O . GLY B 1 96 ? -5.918 -10.266 -3.836 1 93.69 96 GLY B O 1
ATOM 3136 N N . LEU B 1 97 ? -4.16 -8.859 -3.359 1 89.38 97 LEU B N 1
ATOM 3137 C CA . LEU B 1 97 ? -4.453 -8.82 -1.931 1 89.38 97 LEU B CA 1
ATOM 3138 C C . LEU B 1 97 ? -4.645 -7.387 -1.451 1 89.38 97 LEU B C 1
ATOM 3140 O O . LEU B 1 97 ? -4.047 -6.461 -2.004 1 89.38 97 LEU B O 1
ATOM 3144 N N . LEU B 1 98 ? -5.477 -7.32 -0.456 1 83.44 98 LEU B N 1
ATOM 3145 C CA . LEU B 1 98 ? -5.562 -6.051 0.254 1 83.44 98 LEU B CA 1
ATOM 3146 C C . LEU B 1 98 ? -4.383 -5.875 1.205 1 83.44 98 LEU B C 1
ATOM 3148 O O . LEU B 1 98 ? -3.764 -6.859 1.618 1 83.44 98 LEU B O 1
ATOM 3152 N N . TRP B 1 99 ? -4.109 -4.652 1.498 1 73.12 99 TRP B N 1
ATOM 3153 C CA . TRP B 1 99 ? -3.033 -4.363 2.441 1 73.12 99 TRP B CA 1
ATOM 3154 C C . TRP B 1 99 ? -3.266 -5.078 3.768 1 73.12 99 TRP B C 1
ATOM 3156 O O . TRP B 1 99 ? -2.312 -5.477 4.441 1 73.12 99 TRP B O 1
ATOM 3166 N N . VAL B 1 100 ? -4.434 -5.32 4.078 1 72.12 100 VAL B N 1
ATOM 3167 C CA . VAL B 1 100 ? -4.82 -5.871 5.371 1 72.12 100 VAL B CA 1
ATOM 3168 C C . VAL B 1 100 ? -4.742 -7.395 5.332 1 72.12 100 VAL B C 1
ATOM 3170 O O . VAL B 1 100 ? -4.969 -8.062 6.344 1 72.12 100 VAL B O 1
ATOM 3173 N N . ALA B 1 101 ? -4.383 -7.898 4.203 1 74.56 101 ALA B N 1
ATOM 3174 C CA . ALA B 1 101 ? -4.461 -9.344 3.994 1 74.56 101 ALA B CA 1
ATOM 3175 C C . ALA B 1 101 ? -3.641 -10.086 5.043 1 74.56 101 ALA B C 1
ATOM 3177 O O . ALA B 1 101 ? -4.059 -11.141 5.535 1 74.56 101 ALA B O 1
ATOM 3178 N N . SER B 1 102 ? -2.506 -9.539 5.371 1 73.81 102 SER B N 1
ATOM 3179 C CA . SER B 1 102 ? -1.655 -10.227 6.34 1 73.81 102 SER B CA 1
ATOM 3180 C C . SER B 1 102 ? -2.324 -10.305 7.707 1 73.81 102 SER B C 1
ATOM 3182 O O . SER B 1 102 ? -2.094 -11.25 8.461 1 73.81 102 SER B O 1
ATOM 3184 N N . TYR B 1 103 ? -3.17 -9.391 7.945 1 74.62 103 TYR B N 1
ATOM 3185 C CA . TYR B 1 103 ? -3.816 -9.352 9.25 1 74.62 103 TYR B CA 1
ATOM 3186 C C . TYR B 1 103 ? -5.043 -10.25 9.289 1 74.62 103 TYR B C 1
ATOM 3188 O O . TYR B 1 103 ? -5.57 -10.555 10.359 1 74.62 103 TYR B O 1
ATOM 3196 N N . LEU B 1 104 ? -5.469 -10.695 8.117 1 73.12 104 LEU B N 1
ATOM 3197 C CA . LEU B 1 104 ? -6.652 -11.539 8.023 1 73.12 104 LEU B CA 1
ATOM 3198 C C . LEU B 1 104 ? -6.258 -13 7.812 1 73.12 104 LEU B C 1
ATOM 3200 O O . LEU B 1 104 ? -7.094 -13.82 7.438 1 73.12 104 LEU B O 1
ATOM 3204 N N . ASN B 1 105 ? -5.023 -13.359 7.922 1 75.19 105 ASN B N 1
ATOM 3205 C CA . ASN B 1 105 ? -4.477 -14.711 7.773 1 75.19 105 ASN B CA 1
ATOM 3206 C C . ASN B 1 105 ? -4.605 -15.211 6.34 1 75.19 105 ASN B C 1
ATOM 3208 O O . ASN B 1 105 ? -4.762 -16.406 6.109 1 75.19 105 ASN B O 1
ATOM 3212 N N . LEU B 1 106 ? -4.727 -14.305 5.469 1 78 106 LEU B N 1
ATOM 3213 C CA . LEU B 1 106 ? -4.832 -14.711 4.074 1 78 106 LEU B CA 1
ATOM 3214 C C . LEU B 1 106 ? -3.545 -15.383 3.604 1 78 106 LEU B C 1
ATOM 3216 O O . LEU B 1 106 ? -3.566 -16.203 2.684 1 78 106 LEU B O 1
ATOM 3220 N N . SER B 1 107 ? -2.43 -15.039 4.242 1 80.5 107 SER B N 1
ATOM 3221 C CA . SER B 1 107 ? -1.166 -15.695 3.918 1 80.5 107 SER B CA 1
ATOM 3222 C C . SER B 1 107 ? -1.217 -17.188 4.23 1 80.5 107 SER B C 1
ATOM 3224 O O . SER B 1 107 ? -0.608 -18 3.523 1 80.5 107 SER B O 1
ATOM 3226 N N . HIS B 1 108 ? -1.951 -17.578 5.203 1 86.06 108 HIS B N 1
ATOM 3227 C CA . HIS B 1 108 ? -2.064 -18.984 5.582 1 86.06 108 HIS B CA 1
ATOM 3228 C C . HIS B 1 108 ? -2.787 -19.781 4.504 1 86.06 108 HIS B C 1
ATOM 3230 O O . HIS B 1 108 ? -2.48 -20.969 4.289 1 86.06 108 HIS B O 1
ATOM 3236 N N . ILE B 1 109 ? -3.699 -19.109 3.902 1 88.31 109 ILE B N 1
ATOM 3237 C CA . ILE B 1 109 ? -4.398 -19.766 2.807 1 88.31 109 ILE B CA 1
ATOM 3238 C C . ILE B 1 109 ? -3.4 -20.156 1.714 1 88.31 109 ILE B C 1
ATOM 3240 O O . ILE B 1 109 ? -3.461 -21.25 1.166 1 88.31 109 ILE B O 1
ATOM 3244 N N . LEU B 1 110 ? -2.52 -19.25 1.419 1 88.5 110 LEU B N 1
ATOM 3245 C CA . LEU B 1 110 ? -1.528 -19.484 0.375 1 88.5 110 LEU B CA 1
ATOM 3246 C C . LEU B 1 110 ? -0.564 -20.594 0.779 1 88.5 110 LEU B C 1
ATOM 3248 O O . LEU B 1 110 ? -0.215 -21.453 -0.039 1 88.5 110 LEU B O 1
ATOM 3252 N N . THR B 1 111 ? -0.151 -20.578 2.027 1 88 111 THR B N 1
ATOM 3253 C CA . THR B 1 111 ? 0.777 -21.594 2.525 1 88 111 THR B CA 1
ATOM 3254 C C . THR B 1 111 ? 0.134 -22.969 2.504 1 88 111 THR B C 1
ATOM 3256 O O . THR B 1 111 ? 0.753 -23.938 2.068 1 88 111 THR B O 1
ATOM 3259 N N . ASP B 1 112 ? -1.103 -23.016 2.982 1 89.88 112 ASP B N 1
ATOM 3260 C CA . ASP B 1 112 ? -1.811 -24.281 3.031 1 89.88 112 ASP B CA 1
ATOM 3261 C C . ASP B 1 112 ? -2.074 -24.828 1.627 1 89.88 112 ASP B C 1
ATOM 3263 O O . ASP B 1 112 ? -1.971 -26.031 1.388 1 89.88 112 ASP B O 1
ATOM 3267 N N . TYR B 1 113 ? -2.406 -23.953 0.739 1 92.12 113 TYR B N 1
ATOM 3268 C CA . TYR B 1 113 ? -2.623 -24.375 -0.64 1 92.12 113 TYR B CA 1
ATOM 3269 C C . TYR B 1 113 ? -1.329 -24.891 -1.264 1 92.12 113 TYR B C 1
ATOM 3271 O O . TYR B 1 113 ? -1.337 -25.875 -1.996 1 92.12 113 TYR B O 1
ATOM 3279 N N . HIS B 1 114 ? -0.249 -24.172 -0.994 1 89.75 114 HIS B N 1
ATOM 3280 C CA . HIS B 1 114 ? 1.049 -24.578 -1.527 1 89.75 114 HIS B CA 1
ATOM 3281 C C . HIS B 1 114 ? 1.438 -25.969 -1.045 1 89.75 114 HIS B C 1
ATOM 3283 O O . HIS B 1 114 ? 2.078 -26.719 -1.777 1 89.75 114 HIS B O 1
ATOM 3289 N N . ARG B 1 115 ? 1.181 -26.266 0.151 1 87.31 115 ARG B N 1
ATOM 3290 C CA . ARG B 1 115 ? 1.494 -27.578 0.705 1 87.31 115 ARG B CA 1
ATOM 3291 C C . ARG B 1 115 ? 0.814 -28.688 -0.092 1 87.31 115 ARG B C 1
ATOM 3293 O O . ARG B 1 115 ? 1.367 -29.781 -0.245 1 87.31 115 ARG B O 1
ATOM 3300 N N . ILE B 1 116 ? -0.355 -28.422 -0.6 1 87.44 116 ILE B N 1
ATOM 3301 C CA . ILE B 1 116 ? -1.121 -29.375 -1.388 1 87.44 116 ILE B CA 1
ATOM 3302 C C . ILE B 1 116 ? -0.629 -29.375 -2.834 1 87.44 116 ILE B C 1
ATOM 3304 O O . ILE B 1 116 ? -0.532 -30.422 -3.469 1 87.44 116 ILE B O 1
ATOM 3308 N N . TYR B 1 117 ? -0.307 -28.188 -3.312 1 88.69 117 TYR B N 1
ATOM 3309 C CA . TYR B 1 117 ? 0.145 -28.031 -4.691 1 88.69 117 TYR B CA 1
ATOM 3310 C C . TYR B 1 117 ? 1.475 -27.281 -4.746 1 88.69 117 TYR B C 1
ATOM 3312 O O . TYR B 1 117 ? 1.528 -26.125 -5.16 1 88.69 117 TYR B O 1
ATOM 3320 N N . PRO B 1 118 ? 2.576 -27.906 -4.527 1 87.5 118 PRO B N 1
ATOM 3321 C CA . PRO B 1 118 ? 3.889 -27.266 -4.398 1 87.5 118 PRO B CA 1
ATOM 3322 C C . PRO B 1 118 ? 4.422 -26.75 -5.73 1 87.5 118 PRO B C 1
ATOM 3324 O O . PRO B 1 118 ? 5.383 -25.969 -5.754 1 87.5 118 PRO B O 1
ATOM 3327 N N . GLY B 1 119 ? 3.824 -27.125 -6.785 1 83.38 119 GLY B N 1
ATOM 3328 C CA . GLY B 1 119 ? 4.289 -26.703 -8.094 1 83.38 119 GLY B CA 1
ATOM 3329 C C . GLY B 1 119 ? 3.736 -25.359 -8.516 1 83.38 119 GLY B C 1
ATOM 3330 O O . GLY B 1 119 ? 4.145 -24.797 -9.539 1 83.38 119 GLY B O 1
ATOM 3331 N N . ILE B 1 120 ? 2.861 -24.844 -7.742 1 86.38 120 ILE B N 1
ATOM 3332 C CA . ILE B 1 120 ? 2.232 -23.578 -8.07 1 86.38 120 ILE B CA 1
ATOM 3333 C C . ILE B 1 120 ? 3.043 -22.422 -7.465 1 86.38 120 ILE B C 1
ATOM 3335 O O . ILE B 1 120 ? 3.422 -22.484 -6.293 1 86.38 120 ILE B O 1
ATOM 3339 N N . SER B 1 121 ? 3.373 -21.469 -8.312 1 88.81 121 SER B N 1
ATOM 3340 C CA . SER B 1 121 ? 4.02 -20.25 -7.848 1 88.81 121 SER B CA 1
ATOM 3341 C C . SER B 1 121 ? 3.018 -19.094 -7.742 1 88.81 121 SER B C 1
ATOM 3343 O O . SER B 1 121 ? 1.897 -19.203 -8.25 1 88.81 121 SER B O 1
ATOM 3345 N N . TYR B 1 122 ? 3.457 -18.016 -7 1 91 122 TYR B N 1
ATOM 3346 C CA . TYR B 1 122 ? 2.518 -16.938 -6.703 1 91 122 TYR B CA 1
ATOM 3347 C C . TYR B 1 122 ? 3.102 -15.586 -7.078 1 91 122 TYR B C 1
ATOM 3349 O O . TYR B 1 122 ? 4.297 -15.344 -6.898 1 91 122 TYR B O 1
ATOM 3357 N N . SER B 1 123 ? 2.285 -14.789 -7.648 1 90.94 123 SER B N 1
ATOM 3358 C CA . SER B 1 123 ? 2.521 -13.352 -7.773 1 90.94 123 SER B CA 1
ATOM 3359 C C . SER B 1 123 ? 1.457 -12.547 -7.035 1 90.94 123 SER B C 1
ATOM 3361 O O . SER B 1 123 ? 0.29 -12.547 -7.43 1 90.94 123 SER B O 1
ATOM 3363 N N . LEU B 1 124 ? 1.923 -11.906 -6.008 1 90.44 124 LEU B N 1
ATOM 3364 C CA . LEU B 1 124 ? 0.987 -11.203 -5.137 1 90.44 124 LEU B CA 1
ATOM 3365 C C . LEU B 1 124 ? 1.063 -9.695 -5.359 1 90.44 124 LEU B C 1
ATOM 3367 O O . LEU B 1 124 ? 2.15 -9.109 -5.328 1 90.44 124 LEU B O 1
ATOM 3371 N N . THR B 1 125 ? -0.068 -9.148 -5.633 1 88.06 125 THR B N 1
ATOM 3372 C CA . THR B 1 125 ? -0.19 -7.703 -5.777 1 88.06 125 THR B CA 1
ATOM 3373 C C . THR B 1 125 ? -1.06 -7.121 -4.664 1 88.06 125 THR B C 1
ATOM 3375 O O . THR B 1 125 ? -2.182 -7.578 -4.441 1 88.06 125 THR B O 1
ATOM 3378 N N . VAL B 1 126 ? -0.455 -6.133 -4.035 1 84.31 126 VAL B N 1
ATOM 3379 C CA . VAL B 1 126 ? -1.195 -5.512 -2.945 1 84.31 126 VAL B CA 1
ATOM 3380 C C . VAL B 1 126 ? -1.683 -4.129 -3.373 1 84.31 126 VAL B C 1
ATOM 3382 O O . VAL B 1 126 ? -0.882 -3.275 -3.764 1 84.31 126 VAL B O 1
ATOM 3385 N N . ASP B 1 127 ? -2.977 -3.926 -3.291 1 82.88 127 ASP B N 1
ATOM 3386 C CA . ASP B 1 127 ? -3.578 -2.646 -3.658 1 82.88 127 ASP B CA 1
ATOM 3387 C C . ASP B 1 127 ? -4.988 -2.518 -3.086 1 82.88 127 ASP B C 1
ATOM 3389 O O . ASP B 1 127 ? -5.457 -3.404 -2.369 1 82.88 127 ASP B O 1
ATOM 3393 N N . GLY B 1 128 ? -5.57 -1.377 -3.35 1 82.19 128 GLY B N 1
ATOM 3394 C CA . GLY B 1 128 ? -6.949 -1.176 -2.939 1 82.19 128 GLY B CA 1
ATOM 3395 C C . GLY B 1 128 ? -7.945 -1.955 -3.781 1 82.19 128 GLY B C 1
ATOM 3396 O O . GLY B 1 128 ? -7.609 -2.416 -4.875 1 82.19 128 GLY B O 1
ATOM 3397 N N . SER B 1 129 ? -9.133 -2.037 -3.268 1 87.88 129 SER B N 1
ATOM 3398 C CA . SER B 1 129 ? -10.172 -2.854 -3.893 1 87.88 129 SER B CA 1
ATOM 3399 C C . SER B 1 129 ? -10.461 -2.385 -5.316 1 87.88 129 SER B C 1
ATOM 3401 O O . SER B 1 129 ? -10.578 -3.201 -6.23 1 87.88 129 SER B O 1
ATOM 3403 N N . ASN B 1 130 ? -10.609 -1.119 -5.484 1 83.69 130 ASN B N 1
ATOM 3404 C CA . ASN B 1 130 ? -10.93 -0.597 -6.809 1 83.69 130 ASN B CA 1
ATOM 3405 C C . ASN B 1 130 ? -9.836 -0.924 -7.82 1 83.69 130 ASN B C 1
ATOM 3407 O O . ASN B 1 130 ? -10.133 -1.322 -8.953 1 83.69 130 ASN B O 1
ATOM 3411 N N . THR B 1 131 ? -8.688 -0.737 -7.402 1 83.62 131 THR B N 1
ATOM 3412 C CA . THR B 1 131 ? -7.555 -1.03 -8.273 1 83.62 131 THR B CA 1
ATOM 3413 C C . THR B 1 131 ? -7.477 -2.523 -8.578 1 83.62 131 THR B C 1
ATOM 3415 O O . THR B 1 131 ? -7.234 -2.92 -9.719 1 83.62 131 THR B O 1
ATOM 3418 N N . LEU B 1 132 ? -7.676 -3.297 -7.609 1 91 132 LEU B N 1
ATOM 3419 C CA . LEU B 1 132 ? -7.617 -4.742 -7.789 1 91 132 LEU B CA 1
ATOM 3420 C C . LEU B 1 132 ? -8.711 -5.215 -8.742 1 91 132 LEU B C 1
ATOM 3422 O O . LEU B 1 132 ? -8.477 -6.098 -9.57 1 91 132 LEU B O 1
ATOM 3426 N N . LEU B 1 133 ? -9.828 -4.621 -8.617 1 90.5 133 LEU B N 1
ATOM 3427 C CA . LEU B 1 133 ? -10.922 -4.988 -9.516 1 90.5 133 LEU B CA 1
ATOM 3428 C C . LEU B 1 133 ? -10.594 -4.594 -10.953 1 90.5 133 LEU B C 1
ATOM 3430 O O . LEU B 1 133 ? -10.922 -5.328 -11.891 1 90.5 133 LEU B O 1
ATOM 3434 N N . GLN B 1 134 ? -9.977 -3.465 -11.102 1 86.88 134 GLN B N 1
ATOM 3435 C CA . GLN B 1 134 ? -9.539 -3.039 -12.422 1 86.88 134 GLN B CA 1
ATOM 3436 C C . GLN B 1 134 ? -8.492 -3.994 -12.992 1 86.88 134 GLN B C 1
ATOM 3438 O O . GLN B 1 134 ? -8.516 -4.316 -14.18 1 86.88 134 GLN B O 1
ATOM 3443 N N . MET B 1 135 ? -7.609 -4.387 -12.133 1 88.62 135 MET B N 1
ATOM 3444 C CA . MET B 1 135 ? -6.566 -5.324 -12.547 1 88.62 135 MET B CA 1
ATOM 3445 C C . MET B 1 135 ? -7.172 -6.668 -12.938 1 88.62 135 MET B C 1
ATOM 3447 O O . MET B 1 135 ? -6.684 -7.328 -13.859 1 88.62 135 MET B O 1
ATOM 3451 N N . LEU B 1 136 ? -8.156 -7.082 -12.227 1 91.31 136 LEU B N 1
ATOM 3452 C CA . LEU B 1 136 ? -8.859 -8.32 -12.562 1 91.31 136 LEU B CA 1
ATOM 3453 C C . LEU B 1 136 ? -9.547 -8.203 -13.914 1 91.31 136 LEU B C 1
ATOM 3455 O O . LEU B 1 136 ? -9.484 -9.125 -14.727 1 91.31 136 LEU B O 1
ATOM 3459 N N . ASP B 1 137 ? -10.117 -7.051 -14.109 1 84.25 137 ASP B N 1
ATOM 3460 C CA . ASP B 1 137 ? -10.812 -6.797 -15.367 1 84.25 137 ASP B CA 1
ATOM 3461 C C . ASP B 1 137 ? -9.852 -6.859 -16.547 1 84.25 137 ASP B C 1
ATOM 3463 O O . ASP B 1 137 ? -10.219 -7.328 -17.625 1 84.25 137 ASP B O 1
ATOM 3467 N N . SER B 1 138 ? -8.719 -6.344 -16.328 1 79.56 138 SER B N 1
ATOM 3468 C CA . SER B 1 138 ? -7.707 -6.336 -17.391 1 79.56 138 SER B CA 1
ATOM 3469 C C . SER B 1 138 ? -6.93 -7.648 -17.422 1 79.56 138 SER B C 1
ATOM 3471 O O . SER B 1 138 ? -5.992 -7.805 -18.203 1 79.56 138 SER B O 1
ATOM 3473 N N . ARG B 1 139 ? -7.246 -8.586 -16.547 1 81.31 139 ARG B N 1
ATOM 3474 C CA . ARG B 1 139 ? -6.629 -9.906 -16.438 1 81.31 139 ARG B CA 1
ATOM 3475 C C . ARG B 1 139 ? -5.156 -9.789 -16.062 1 81.31 139 ARG B C 1
ATOM 3477 O O . ARG B 1 139 ? -4.355 -10.664 -16.391 1 81.31 139 ARG B O 1
ATOM 3484 N N . SER B 1 140 ? -4.852 -8.703 -15.438 1 85.06 140 SER B N 1
ATOM 3485 C CA . SER B 1 140 ? -3.508 -8.562 -14.883 1 85.06 140 SER B CA 1
ATOM 3486 C C . SER B 1 140 ? -3.314 -9.445 -13.664 1 85.06 140 SER B C 1
ATOM 3488 O O . SER B 1 140 ? -2.182 -9.781 -13.305 1 85.06 140 SER B O 1
ATOM 3490 N N . ILE B 1 141 ? -4.43 -9.766 -13.008 1 92.06 141 ILE B N 1
ATOM 3491 C CA . ILE B 1 141 ? -4.469 -10.75 -11.938 1 92.06 141 ILE B CA 1
ATOM 3492 C C . ILE B 1 141 ? -5.57 -11.773 -12.211 1 92.06 141 ILE B C 1
ATOM 3494 O O . ILE B 1 141 ? -6.422 -11.562 -13.07 1 92.06 141 ILE B O 1
ATOM 3498 N N . ASN B 1 142 ? -5.438 -12.953 -11.461 1 92.5 142 ASN B N 1
ATOM 3499 C CA . ASN B 1 142 ? -6.383 -14.047 -11.656 1 92.5 142 ASN B CA 1
ATOM 3500 C C . ASN B 1 142 ? -7.531 -13.977 -10.656 1 92.5 142 ASN B C 1
ATOM 3502 O O . ASN B 1 142 ? -8.641 -14.438 -10.938 1 92.5 142 ASN B O 1
ATOM 3506 N N . ALA B 1 143 ? -7.203 -13.531 -9.562 1 95.06 143 ALA B N 1
ATOM 3507 C CA . ALA B 1 143 ? -8.148 -13.445 -8.453 1 95.06 143 ALA B CA 1
ATOM 3508 C C . ALA B 1 143 ? -7.73 -12.367 -7.457 1 95.06 143 ALA B C 1
ATOM 3510 O O . ALA B 1 143 ? -6.609 -11.859 -7.516 1 95.06 143 ALA B O 1
ATOM 3511 N N . ALA B 1 144 ? -8.711 -12.023 -6.625 1 95.81 144 ALA B N 1
ATOM 3512 C CA . ALA B 1 144 ? -8.383 -11 -5.633 1 95.81 144 ALA B CA 1
ATOM 3513 C C . ALA B 1 144 ? -9.281 -11.117 -4.406 1 95.81 144 ALA B C 1
ATOM 3515 O O . ALA B 1 144 ? -10.367 -11.695 -4.477 1 95.81 144 ALA B O 1
ATOM 3516 N N . PHE B 1 145 ? -8.742 -10.719 -3.332 1 92.81 145 PHE B N 1
ATOM 3517 C CA . PHE B 1 145 ? -9.531 -10.438 -2.137 1 92.81 145 PHE B CA 1
ATOM 3518 C C . PHE B 1 145 ? -9.828 -8.945 -2.029 1 92.81 145 PHE B C 1
ATOM 3520 O O . PHE B 1 145 ? -8.914 -8.117 -2.023 1 92.81 145 PHE B O 1
ATOM 3527 N N . VAL B 1 146 ? -11.141 -8.617 -1.953 1 91.38 146 VAL B N 1
ATOM 3528 C CA . VAL B 1 146 ? -11.508 -7.203 -2.01 1 91.38 146 VAL B CA 1
ATOM 3529 C C . VAL B 1 146 ? -12.57 -6.906 -0.957 1 91.38 146 VAL B C 1
ATOM 3531 O O . VAL B 1 146 ? -13.242 -7.816 -0.465 1 91.38 146 VAL B O 1
ATOM 3534 N N . ILE B 1 147 ? -12.602 -5.699 -0.601 1 88.25 147 ILE B N 1
ATOM 3535 C CA . ILE B 1 147 ? -13.711 -5.188 0.188 1 88.25 147 ILE B CA 1
ATOM 3536 C C . ILE B 1 147 ? -14.805 -4.664 -0.741 1 88.25 147 ILE B C 1
ATOM 3538 O O . ILE B 1 147 ? -14.539 -3.855 -1.634 1 88.25 147 ILE B O 1
ATOM 3542 N N . SER B 1 148 ? -15.938 -5.117 -0.604 1 87.75 148 SER B N 1
ATOM 3543 C CA . SER B 1 148 ? -17.047 -4.688 -1.463 1 87.75 148 SER B CA 1
ATOM 3544 C C . SER B 1 148 ? -18.391 -5.027 -0.842 1 87.75 148 SER B C 1
ATOM 3546 O O . SER B 1 148 ? -18.469 -5.344 0.347 1 87.75 148 SER B O 1
ATOM 3548 N N . SER B 1 149 ? -19.359 -4.695 -1.542 1 83.31 149 SER B N 1
ATOM 3549 C CA . SER B 1 149 ? -20.719 -5.086 -1.179 1 83.31 149 SER B CA 1
ATOM 3550 C C . SER B 1 149 ? -21.312 -6.027 -2.217 1 83.31 149 SER B C 1
ATOM 3552 O O . SER B 1 149 ? -20.875 -6.062 -3.365 1 83.31 149 SER B O 1
ATOM 3554 N N . GLU B 1 150 ? -22.281 -6.773 -1.706 1 80.12 150 GLU B N 1
ATOM 3555 C CA . GLU B 1 150 ? -22.953 -7.695 -2.617 1 80.12 150 GLU B CA 1
ATOM 3556 C C . GLU B 1 150 ? -23.562 -6.953 -3.799 1 80.12 150 GLU B C 1
ATOM 3558 O O . GLU B 1 150 ? -23.5 -7.422 -4.938 1 80.12 150 GLU B O 1
ATOM 3563 N N . ALA B 1 151 ? -24.125 -5.887 -3.553 1 77.19 151 ALA B N 1
ATOM 3564 C CA . ALA B 1 151 ? -24.781 -5.082 -4.578 1 77.19 151 ALA B CA 1
ATOM 3565 C C . ALA B 1 151 ? -23.781 -4.609 -5.629 1 77.19 151 ALA B C 1
ATOM 3567 O O . ALA B 1 151 ? -24.078 -4.621 -6.828 1 77.19 151 ALA B O 1
AT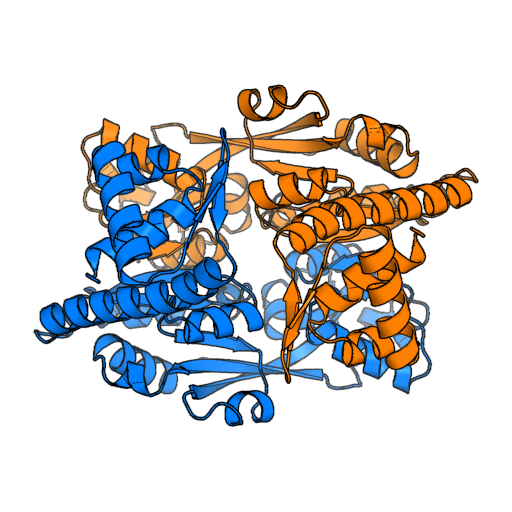OM 3568 N N . ALA B 1 152 ? -22.641 -4.238 -5.203 1 79.12 152 ALA B N 1
ATOM 3569 C CA . ALA B 1 152 ? -21.609 -3.723 -6.109 1 79.12 152 ALA B CA 1
ATOM 3570 C C . ALA B 1 152 ? -21.047 -4.832 -6.988 1 79.12 152 ALA B C 1
ATOM 3572 O O . ALA B 1 152 ? -20.703 -4.602 -8.148 1 79.12 152 ALA B O 1
ATOM 3573 N N . LEU B 1 153 ? -20.969 -6.016 -6.43 1 85.44 153 LEU B N 1
ATOM 3574 C CA . LEU B 1 153 ? -20.344 -7.129 -7.145 1 85.44 153 LEU B CA 1
ATOM 3575 C C . LEU B 1 153 ? -21.359 -7.832 -8.039 1 85.44 153 LEU B C 1
ATOM 3577 O O . LEU B 1 153 ? -20.984 -8.406 -9.07 1 85.44 153 LEU B O 1
ATOM 3581 N N . GLN B 1 154 ? -22.562 -7.832 -7.664 1 79.75 154 GLN B N 1
ATOM 3582 C CA . GLN B 1 154 ? -23.609 -8.5 -8.422 1 79.75 154 GLN B CA 1
ATOM 3583 C C . GLN B 1 154 ? -23.859 -7.801 -9.758 1 79.75 154 GLN B C 1
ATOM 3585 O O . GLN B 1 154 ? -24.359 -8.406 -10.703 1 79.75 154 GLN B O 1
ATOM 3590 N N . HIS B 1 155 ? -23.484 -6.598 -9.82 1 75.81 155 HIS B N 1
ATOM 3591 C CA . HIS B 1 155 ? -23.703 -5.832 -11.039 1 75.81 155 HIS B CA 1
ATOM 3592 C C . HIS B 1 155 ? -22.719 -6.23 -12.125 1 75.81 155 HIS B C 1
ATOM 3594 O O . HIS B 1 155 ? -22.891 -5.879 -13.297 1 75.81 155 HIS B O 1
ATOM 3600 N N . LYS B 1 156 ? -21.812 -6.977 -11.773 1 79.31 156 LYS B N 1
ATOM 3601 C CA . LYS B 1 156 ? -20.797 -7.422 -12.727 1 79.31 156 LYS B CA 1
ATOM 3602 C C . LYS B 1 156 ? -21.016 -8.883 -13.109 1 79.31 156 LYS B C 1
ATOM 3604 O O . LYS B 1 156 ? -20.547 -9.789 -12.422 1 79.31 156 LYS B O 1
ATOM 3609 N N . GLU B 1 157 ? -21.641 -9.086 -14.188 1 75.75 157 GLU B N 1
ATOM 3610 C CA . GLU B 1 157 ? -22.094 -10.414 -14.602 1 75.75 157 GLU B CA 1
ATOM 3611 C C . GLU B 1 157 ? -20.906 -11.344 -14.828 1 75.75 157 GLU B C 1
ATOM 3613 O O . GLU B 1 157 ? -21.031 -12.562 -14.672 1 75.75 157 GLU B O 1
ATOM 3618 N N . ASP B 1 158 ? -19.844 -10.852 -15.086 1 89.62 158 ASP B N 1
ATOM 3619 C CA . ASP B 1 158 ? -18.688 -11.672 -15.445 1 89.62 158 ASP B CA 1
ATOM 3620 C C . ASP B 1 158 ? -17.844 -12.008 -14.219 1 89.62 158 ASP B C 1
ATOM 3622 O O . ASP B 1 158 ? -16.891 -12.773 -14.305 1 89.62 158 ASP B O 1
ATOM 3626 N N . LEU B 1 159 ? -18.359 -11.625 -13.086 1 92.75 159 LEU B N 1
ATOM 3627 C CA . LEU B 1 159 ? -17.562 -11.773 -11.875 1 92.75 159 LEU B CA 1
ATOM 3628 C C . LEU B 1 159 ? -18.094 -12.922 -11.023 1 92.75 159 LEU B C 1
ATOM 3630 O O . LEU B 1 159 ? -19.312 -13.078 -10.867 1 92.75 159 LEU B O 1
ATOM 3634 N N . PHE B 1 160 ? -17.266 -13.789 -10.633 1 94.62 160 PHE B N 1
ATOM 3635 C CA . PHE B 1 160 ? -17.547 -14.719 -9.547 1 94.62 160 PHE B CA 1
ATOM 3636 C C . PHE B 1 160 ? -17.109 -14.133 -8.211 1 94.62 160 PHE B C 1
ATOM 3638 O O . PHE B 1 160 ? -16 -13.625 -8.078 1 94.62 160 PHE B O 1
ATOM 3645 N N . SER B 1 161 ? -17.969 -14.117 -7.262 1 95.12 161 SER B N 1
ATOM 3646 C CA . SER B 1 161 ? -17.641 -13.586 -5.945 1 95.12 161 SER B CA 1
ATOM 3647 C C . SER B 1 161 ? -18.062 -14.555 -4.84 1 95.12 161 SER B C 1
ATOM 3649 O O . SER B 1 161 ? -19.078 -15.234 -4.961 1 95.12 161 SER B O 1
ATOM 3651 N N . HIS B 1 162 ? -17.219 -14.68 -3.834 1 93.81 162 HIS B N 1
ATOM 3652 C CA . HIS B 1 162 ? -17.469 -15.469 -2.637 1 93.81 162 HIS B CA 1
ATOM 3653 C C . HIS B 1 162 ? -17.203 -14.656 -1.373 1 93.81 162 HIS B C 1
ATOM 3655 O O . HIS B 1 162 ? -16.109 -14.109 -1.201 1 93.81 162 HIS B O 1
ATOM 3661 N N . ARG B 1 163 ? -18.266 -14.609 -0.547 1 91.94 163 ARG B N 1
ATOM 3662 C CA . ARG B 1 163 ? -18.141 -13.875 0.706 1 91.94 163 ARG B CA 1
ATOM 3663 C C . ARG B 1 163 ? -17.219 -14.609 1.675 1 91.94 163 ARG B C 1
ATOM 3665 O O . ARG B 1 163 ? -17.453 -15.766 2.014 1 91.94 163 ARG B O 1
ATOM 3672 N N . ILE B 1 164 ? -16.125 -13.984 2.113 1 89.69 164 ILE B N 1
ATOM 3673 C CA . ILE B 1 164 ? -15.133 -14.594 2.988 1 89.69 164 ILE B CA 1
ATOM 3674 C C . ILE B 1 164 ? -15.453 -14.273 4.445 1 89.69 164 ILE B C 1
ATOM 3676 O O . ILE B 1 164 ? -15.414 -15.148 5.309 1 89.69 164 ILE B O 1
ATOM 3680 N N . MET B 1 165 ? -15.695 -13.023 4.727 1 86.25 165 MET B N 1
ATOM 3681 C CA . MET B 1 165 ? -15.938 -12.641 6.113 1 86.25 165 MET B CA 1
ATOM 3682 C C . MET B 1 165 ? -16.625 -11.281 6.191 1 86.25 165 MET B C 1
ATOM 3684 O O . MET B 1 165 ? -16.422 -10.43 5.32 1 86.25 165 MET B O 1
ATOM 3688 N N . ASP B 1 166 ? -17.375 -11.18 7.219 1 88.5 166 ASP B N 1
ATOM 3689 C CA . ASP B 1 166 ? -17.938 -9.891 7.602 1 88.5 166 ASP B CA 1
ATOM 3690 C C . ASP B 1 166 ? -17.094 -9.242 8.703 1 88.5 166 ASP B C 1
ATOM 3692 O O . ASP B 1 166 ? -16.625 -9.922 9.617 1 88.5 166 ASP B O 1
ATOM 3696 N N . ASP B 1 167 ? -16.844 -8.078 8.445 1 87.81 167 ASP B N 1
ATOM 3697 C CA . ASP B 1 167 ? -16.125 -7.285 9.438 1 87.81 167 ASP B CA 1
ATOM 3698 C C . ASP B 1 167 ? -16.828 -5.949 9.68 1 87.81 167 ASP B C 1
ATOM 3700 O O . ASP B 1 167 ? -17.922 -5.711 9.148 1 87.81 167 ASP B O 1
ATOM 3704 N N . ARG B 1 168 ? -16.391 -5.262 10.695 1 91.75 168 ARG B N 1
ATOM 3705 C CA . ARG B 1 168 ? -16.953 -3.953 10.992 1 91.75 168 ARG B CA 1
ATOM 3706 C C . ARG B 1 168 ? -15.867 -2.971 11.422 1 91.75 168 ARG B C 1
ATOM 3708 O O . ARG B 1 168 ? -14.805 -3.381 11.883 1 91.75 168 ARG B O 1
ATOM 3715 N N . TYR B 1 169 ? -16.172 -1.752 11.172 1 94.31 169 TYR B N 1
ATOM 3716 C CA . TYR B 1 169 ? -15.25 -0.729 11.641 1 94.31 169 TYR B CA 1
ATOM 3717 C C . TYR B 1 169 ? -15.469 -0.437 13.125 1 94.31 169 TYR B C 1
ATOM 3719 O O . TYR B 1 169 ? -16.594 -0.526 13.625 1 94.31 169 TYR B O 1
ATOM 3727 N N . VAL B 1 170 ? -14.422 -0.123 13.82 1 96.88 170 VAL B N 1
ATOM 3728 C CA . VAL B 1 170 ? -14.422 0.2 15.242 1 96.88 170 VAL B CA 1
ATOM 3729 C C . VAL B 1 170 ? -13.586 1.456 15.484 1 96.88 170 VAL B C 1
ATOM 3731 O O . VAL B 1 170 ? -12.844 1.896 14.602 1 96.88 170 VAL B O 1
ATOM 3734 N N . ALA B 1 171 ? -13.766 2.027 16.562 1 97.62 171 ALA B N 1
ATOM 3735 C CA . ALA B 1 171 ? -12.961 3.18 16.969 1 97.62 171 ALA B CA 1
ATOM 3736 C C . ALA B 1 171 ? -11.711 2.74 17.734 1 97.62 171 ALA B C 1
ATOM 3738 O O . ALA B 1 171 ? -11.766 1.808 18.531 1 97.62 171 ALA B O 1
ATOM 3739 N N . ILE B 1 172 ? -10.648 3.35 17.406 1 97.81 172 ILE B N 1
ATOM 3740 C CA . ILE B 1 172 ? -9.383 3.174 18.109 1 97.81 172 ILE B CA 1
ATOM 3741 C C . ILE B 1 172 ? -9.125 4.375 19.016 1 97.81 172 ILE B C 1
ATOM 3743 O O . ILE B 1 172 ? -8.984 5.5 18.531 1 97.81 172 ILE B O 1
ATOM 3747 N N . VAL B 1 173 ? -9.047 4.09 20.281 1 97.69 173 VAL B N 1
ATOM 3748 C CA . VAL B 1 173 ? -8.953 5.148 21.281 1 97.69 173 VAL B CA 1
ATOM 3749 C C . VAL B 1 173 ? -7.781 4.871 22.219 1 97.69 173 VAL B C 1
ATOM 3751 O O . VAL B 1 173 ? -7.531 3.717 22.578 1 97.69 173 VAL B O 1
ATOM 3754 N N . SER B 1 174 ? -7.039 5.938 22.531 1 97.31 174 SER B N 1
ATOM 3755 C CA . SER B 1 174 ? -5.996 5.777 23.547 1 97.31 174 SER B CA 1
ATOM 3756 C C . SER B 1 174 ? -6.59 5.352 24.891 1 97.31 174 SER B C 1
ATOM 3758 O O . SER B 1 174 ? -7.684 5.785 25.25 1 97.31 174 SER B O 1
ATOM 3760 N N . ARG B 1 175 ? -5.82 4.559 25.609 1 96.31 175 ARG B N 1
ATOM 3761 C CA . ARG B 1 175 ? -6.258 4.164 26.953 1 96.31 175 ARG B CA 1
ATOM 3762 C C . ARG B 1 175 ? -6.375 5.379 27.875 1 96.31 175 ARG B C 1
ATOM 3764 O O . ARG B 1 175 ? -7.105 5.344 28.859 1 96.31 175 ARG B O 1
ATOM 3771 N N . GLN B 1 176 ? -5.707 6.422 27.516 1 95.38 176 GLN B N 1
ATOM 3772 C CA . GLN B 1 176 ? -5.719 7.645 28.328 1 95.38 176 GLN B CA 1
ATOM 3773 C C . GLN B 1 176 ? -6.977 8.469 28.047 1 95.38 176 GLN B C 1
ATOM 3775 O O . GLN B 1 176 ? -7.312 9.367 28.828 1 95.38 176 GLN B O 1
ATOM 3780 N N . ASN B 1 177 ? -7.609 8.273 26.953 1 95.88 177 ASN B N 1
ATOM 3781 C CA . ASN B 1 177 ? -8.836 8.977 26.594 1 95.88 177 ASN B CA 1
ATOM 3782 C C . ASN B 1 177 ? -10.039 8.414 27.344 1 95.88 177 ASN B C 1
ATOM 3784 O O . ASN B 1 177 ? -10.258 7.199 27.344 1 95.88 177 ASN B O 1
ATOM 3788 N N . PRO B 1 178 ? -10.859 9.172 27.969 1 95.5 178 PRO B N 1
ATOM 3789 C CA . PRO B 1 178 ? -12.016 8.703 28.719 1 95.5 178 PRO B CA 1
ATOM 3790 C C . PRO B 1 178 ? -12.969 7.852 27.891 1 95.5 178 PRO B C 1
ATOM 3792 O O . PRO B 1 178 ? -13.664 6.984 28.422 1 95.5 178 PRO B O 1
ATOM 3795 N N . LEU B 1 179 ? -12.969 8.07 26.656 1 96.56 179 LEU B N 1
ATOM 3796 C CA . LEU B 1 179 ? -13.875 7.32 25.797 1 96.56 179 LEU B CA 1
ATOM 3797 C C . LEU B 1 179 ? -13.477 5.852 25.734 1 96.56 179 LEU B C 1
ATOM 3799 O O . LEU B 1 179 ? -14.266 5.008 25.297 1 96.56 179 LEU B O 1
ATOM 3803 N N . SER B 1 180 ? -12.25 5.551 26.141 1 96.56 180 SER B N 1
ATOM 3804 C CA . SER B 1 180 ? -11.758 4.176 26.109 1 96.56 180 SER B CA 1
ATOM 3805 C C . SER B 1 180 ? -12.539 3.283 27.062 1 96.56 180 SER B C 1
ATOM 3807 O O . SER B 1 180 ? -12.547 2.061 26.906 1 96.56 180 SER B O 1
ATOM 3809 N N . ALA B 1 181 ? -13.195 3.867 28 1 95.25 181 ALA B N 1
ATOM 3810 C CA . ALA B 1 181 ? -13.922 3.109 29.016 1 95.25 181 ALA B CA 1
ATOM 3811 C C . ALA B 1 181 ? -15.375 2.889 28.609 1 95.25 181 ALA B C 1
ATOM 3813 O O . ALA B 1 181 ? -16.094 2.135 29.266 1 95.25 181 ALA B O 1
ATOM 3814 N N . ARG B 1 182 ? -15.773 3.473 27.531 1 95 182 ARG B N 1
ATOM 3815 C CA . ARG B 1 182 ? -17.156 3.336 27.078 1 95 182 ARG B CA 1
ATOM 3816 C C . ARG B 1 182 ? -17.375 1.982 26.406 1 95 182 ARG B C 1
ATOM 3818 O O . ARG B 1 182 ? -16.484 1.456 25.75 1 95 182 ARG B O 1
ATOM 3825 N N . PRO B 1 183 ? -18.625 1.455 26.609 1 95.38 183 PRO B N 1
ATOM 3826 C CA . PRO B 1 183 ? -18.922 0.214 25.906 1 95.38 183 PRO B CA 1
ATOM 3827 C C . PRO B 1 183 ? -19.047 0.417 24.391 1 95.38 183 PRO B C 1
ATOM 3829 O O . PRO B 1 183 ? -18.797 -0.508 23.609 1 95.38 183 PRO B O 1
ATOM 3832 N N . PHE B 1 184 ? -19.516 1.562 24.016 1 96.69 184 PHE B N 1
ATOM 3833 C CA . PHE B 1 184 ? -19.578 1.974 22.625 1 96.69 184 PHE B CA 1
ATOM 3834 C C . PHE B 1 184 ? -19.406 3.482 22.484 1 96.69 184 PHE B C 1
ATOM 3836 O O . PHE B 1 184 ? -19.578 4.219 23.469 1 96.69 184 PHE B O 1
ATOM 3843 N N . ILE B 1 185 ? -19.062 3.916 21.328 1 96.5 185 ILE B N 1
ATOM 3844 C CA . ILE B 1 185 ? -18.891 5.34 21.047 1 96.5 185 ILE B CA 1
ATOM 3845 C C . ILE B 1 185 ? -20 5.82 20.125 1 96.5 185 ILE B C 1
ATOM 3847 O O . ILE B 1 185 ? -20.203 5.266 19.047 1 96.5 185 ILE B O 1
ATOM 3851 N N . SER B 1 186 ? -20.703 6.805 20.547 1 95.44 186 SER B N 1
ATOM 3852 C CA . SER B 1 186 ? -21.672 7.469 19.688 1 95.44 186 SER B CA 1
ATOM 3853 C C . SER B 1 186 ? -21.031 8.57 18.859 1 95.44 186 SER B C 1
ATOM 3855 O O . SER B 1 186 ? -19.922 9.031 19.188 1 95.44 186 SER B O 1
ATOM 3857 N N . MET B 1 187 ? -21.75 8.953 17.828 1 93.25 187 MET B N 1
ATOM 3858 C CA . MET B 1 187 ? -21.234 10.039 17 1 93.25 187 MET B CA 1
ATOM 3859 C C . MET B 1 187 ? -21.109 11.328 17.812 1 93.25 187 MET B C 1
ATOM 3861 O O . MET B 1 187 ? -20.188 12.117 17.594 1 93.25 187 MET B O 1
ATOM 3865 N N . GLN B 1 188 ? -21.984 11.516 18.75 1 94 188 GLN B N 1
ATOM 3866 C CA . GLN B 1 188 ? -21.969 12.695 19.594 1 94 188 GLN B CA 1
ATOM 3867 C C . GLN B 1 188 ? -20.703 12.734 20.453 1 94 188 GLN B C 1
ATOM 3869 O O . GLN B 1 188 ? -20.172 13.812 20.75 1 94 188 GLN B O 1
ATOM 3874 N N . ASP B 1 189 ? -20.25 11.539 20.828 1 95.56 189 ASP B N 1
ATOM 3875 C CA . ASP B 1 189 ? -19.016 11.445 21.625 1 95.56 189 ASP B CA 1
ATOM 3876 C C . ASP B 1 189 ? -17.828 11.984 20.844 1 95.56 189 ASP B C 1
ATOM 3878 O O . ASP B 1 189 ? -16.812 12.367 21.438 1 95.56 189 ASP B O 1
ATOM 3882 N N . LEU B 1 190 ? -17.922 12.055 19.484 1 95.56 190 LEU B N 1
ATOM 3883 C CA . LEU B 1 190 ? -16.781 12.383 18.625 1 95.56 190 LEU B CA 1
ATOM 3884 C C . LEU B 1 190 ? -16.766 13.875 18.297 1 95.56 190 LEU B C 1
ATOM 3886 O O . LEU B 1 190 ? -15.82 14.375 17.688 1 95.56 190 LEU B O 1
ATOM 3890 N N . GLN B 1 191 ? -17.75 14.602 18.688 1 92.56 191 GLN B N 1
ATOM 3891 C CA . GLN B 1 191 ? -17.922 16 18.312 1 92.56 191 GLN B CA 1
ATOM 3892 C C . GLN B 1 191 ? -16.75 16.859 18.766 1 92.56 191 GLN B C 1
ATOM 3894 O O . GLN B 1 191 ? -16.328 17.766 18.062 1 92.56 191 GLN B O 1
ATOM 3899 N N . SER B 1 192 ? -16.188 16.562 19.891 1 90.69 192 SER B N 1
ATOM 3900 C CA . SER B 1 192 ? -15.125 17.406 20.422 1 90.69 192 SER B CA 1
ATOM 3901 C C . SER B 1 192 ? -13.766 16.734 20.328 1 90.69 192 SER B C 1
ATOM 3903 O O . SER B 1 192 ? -12.781 17.219 20.891 1 90.69 192 SER B O 1
ATOM 3905 N N . GLU B 1 193 ? -13.75 15.648 19.641 1 94.62 193 GLU B N 1
ATOM 3906 C CA . GLU B 1 193 ? -12.516 14.883 19.547 1 94.62 193 GLU B CA 1
ATOM 3907 C C . GLU B 1 193 ? -11.781 15.172 18.234 1 94.62 193 GLU B C 1
ATOM 3909 O O . GLU B 1 193 ? -12.422 15.461 17.219 1 94.62 193 GLU B O 1
ATOM 3914 N N . ASN B 1 194 ? -10.461 15.133 18.312 1 95 194 ASN B N 1
ATOM 3915 C CA . ASN B 1 194 ? -9.695 15.055 17.062 1 95 194 ASN B CA 1
ATOM 3916 C C . ASN B 1 194 ? -9.867 13.695 16.391 1 95 194 ASN B C 1
ATOM 3918 O O . ASN B 1 194 ? -9.906 12.664 17.062 1 95 194 ASN B O 1
ATOM 3922 N N . ILE B 1 195 ? -9.953 13.781 15.07 1 96.75 195 ILE B N 1
ATOM 3923 C CA . ILE B 1 195 ? -10.273 12.562 14.328 1 96.75 195 ILE B CA 1
ATOM 3924 C C . ILE B 1 195 ? -9.195 12.297 13.281 1 96.75 195 ILE B C 1
ATOM 3926 O O . ILE B 1 195 ? -8.734 13.219 12.602 1 96.75 195 ILE B O 1
ATOM 3930 N N . ILE B 1 196 ? -8.789 11.047 13.25 1 96.25 196 ILE B N 1
ATOM 3931 C CA . ILE B 1 196 ? -8.07 10.562 12.078 1 96.25 196 ILE B CA 1
ATOM 3932 C C . ILE B 1 196 ? -9.055 10.078 11.023 1 96.25 196 ILE B C 1
ATOM 3934 O O . ILE B 1 196 ? -9.688 9.031 11.188 1 96.25 196 ILE B O 1
ATOM 3938 N N . MET B 1 197 ? -9.141 10.844 9.984 1 95.69 197 MET B N 1
ATOM 3939 C CA . MET B 1 197 ? -10.078 10.5 8.922 1 95.69 197 MET B CA 1
ATOM 3940 C C . MET B 1 197 ? -9.406 9.656 7.848 1 95.69 197 MET B C 1
ATOM 3942 O O . MET B 1 197 ? -8.25 9.898 7.488 1 95.69 197 MET B O 1
ATOM 3946 N N . PRO B 1 198 ? -10.164 8.633 7.324 1 92.56 198 PRO B N 1
ATOM 3947 C CA . PRO B 1 198 ? -9.609 7.922 6.164 1 92.56 198 PRO B CA 1
ATOM 3948 C C . PRO B 1 198 ? -9.344 8.844 4.98 1 92.56 198 PRO B C 1
ATOM 3950 O O . PRO B 1 198 ? -9.914 9.93 4.898 1 92.56 198 PRO B O 1
ATOM 3953 N N . ALA B 1 199 ? -8.461 8.352 4.113 1 87.31 199 ALA B N 1
ATOM 3954 C CA . ALA B 1 199 ? -8.148 9.117 2.908 1 87.31 199 ALA B CA 1
ATOM 3955 C C . ALA B 1 199 ? -9.398 9.359 2.07 1 87.31 199 ALA B C 1
ATOM 3957 O O . ALA B 1 199 ? -10.352 8.578 2.129 1 87.31 199 ALA B O 1
ATOM 3958 N N . LYS B 1 200 ? -9.367 10.391 1.264 1 79.62 200 LYS B N 1
ATOM 3959 C CA . LYS B 1 200 ? -10.539 10.844 0.526 1 79.62 200 LYS B CA 1
ATOM 3960 C C . LYS B 1 200 ? -10.992 9.805 -0.492 1 79.62 200 LYS B C 1
ATOM 3962 O O . LYS B 1 200 ? -12.18 9.68 -0.781 1 79.62 200 LYS B O 1
ATOM 3967 N N . GLU B 1 201 ? -10.016 9.055 -0.971 1 72.56 201 GLU B N 1
ATOM 3968 C CA . GLU B 1 201 ? -10.328 8.086 -2.014 1 72.56 201 GLU B CA 1
ATOM 3969 C C . GLU B 1 201 ? -10.898 6.801 -1.416 1 72.56 201 GLU B C 1
ATOM 3971 O O . GLU B 1 201 ? -11.383 5.934 -2.145 1 72.56 201 GLU B O 1
ATOM 3976 N N . SER B 1 202 ? -10.898 6.719 -0.133 1 80.56 202 SER B N 1
ATOM 3977 C CA . SER B 1 202 ? -11.352 5.504 0.536 1 80.56 202 SER B CA 1
ATOM 3978 C C . SER B 1 202 ? -12.875 5.402 0.523 1 80.56 202 SER B C 1
ATOM 3980 O O . SER B 1 202 ? -13.57 6.395 0.731 1 80.56 202 SER B O 1
ATOM 3982 N N . ALA B 1 203 ? -13.422 4.199 0.294 1 75.31 203 ALA B N 1
ATOM 3983 C CA . ALA B 1 203 ? -14.859 3.961 0.392 1 75.31 203 ALA B CA 1
ATOM 3984 C C . ALA B 1 203 ? -15.359 4.188 1.816 1 75.31 203 ALA B C 1
ATOM 3986 O O . ALA B 1 203 ? -16.469 4.684 2.021 1 75.31 203 ALA B O 1
ATOM 3987 N N . PHE B 1 204 ? -14.516 3.895 2.711 1 87.44 204 PHE B N 1
ATOM 3988 C CA . PHE B 1 204 ? -14.867 4.066 4.113 1 87.44 204 PHE B CA 1
ATOM 3989 C C . PHE B 1 204 ? -15.023 5.543 4.457 1 87.44 204 PHE B C 1
ATOM 3991 O O . PHE B 1 204 ? -15.859 5.91 5.289 1 87.44 204 PHE B O 1
ATOM 3998 N N . ARG B 1 205 ? -14.258 6.367 3.811 1 89.5 205 ARG B N 1
ATOM 3999 C CA . ARG B 1 205 ? -14.352 7.809 4.031 1 89.5 205 ARG B CA 1
ATOM 4000 C C . ARG B 1 205 ? -15.766 8.312 3.75 1 89.5 205 ARG B C 1
ATOM 4002 O O . ARG B 1 205 ? -16.344 9.031 4.566 1 89.5 205 ARG B O 1
ATOM 4009 N N . LYS B 1 206 ? -16.281 7.934 2.617 1 85.5 206 LYS B N 1
ATOM 4010 C CA . LYS B 1 206 ? -17.609 8.375 2.209 1 85.5 206 LYS B CA 1
ATOM 4011 C C . LYS B 1 206 ? -18.672 7.93 3.211 1 85.5 206 LYS B C 1
ATOM 4013 O O . LYS B 1 206 ? -19.547 8.711 3.584 1 85.5 206 LYS B O 1
ATOM 4018 N N . GLU B 1 207 ? -18.578 6.734 3.584 1 88.75 207 GLU B N 1
ATOM 4019 C CA . GLU B 1 207 ? -19.531 6.188 4.539 1 88.75 207 GLU B CA 1
ATOM 4020 C C . GLU B 1 207 ? -19.453 6.91 5.883 1 88.75 207 GLU B C 1
ATOM 4022 O O . GLU B 1 207 ? -20.484 7.238 6.48 1 88.75 207 GLU B O 1
ATOM 4027 N N . LEU B 1 208 ? -18.266 7.125 6.344 1 93.25 208 LEU B N 1
ATOM 4028 C CA . LEU B 1 208 ? -18.047 7.773 7.633 1 93.25 208 LEU B CA 1
ATOM 4029 C C . LEU B 1 208 ? -18.547 9.219 7.602 1 93.25 208 LEU B C 1
ATOM 4031 O O . LEU B 1 208 ? -19.172 9.688 8.562 1 93.25 208 LEU B O 1
ATOM 4035 N N . GLU B 1 209 ? -18.281 9.852 6.504 1 92.88 209 GLU B N 1
ATOM 4036 C CA . GLU B 1 209 ? -18.766 11.227 6.344 1 92.88 209 GLU B CA 1
ATOM 4037 C C . GLU B 1 209 ? -20.281 11.281 6.352 1 92.88 209 GLU B C 1
ATOM 4039 O O . GLU B 1 209 ? -20.875 12.203 6.926 1 92.88 209 GLU B O 1
ATOM 4044 N N . GLN B 1 210 ? -20.891 10.375 5.695 1 92.06 210 GLN B N 1
ATOM 4045 C CA . GLN B 1 210 ? -22.344 10.305 5.684 1 92.06 210 GLN B CA 1
ATOM 4046 C C . GLN B 1 210 ? -22.906 10.164 7.094 1 92.06 210 GLN B C 1
ATOM 4048 O O . GLN B 1 210 ? -23.922 10.781 7.438 1 92.06 210 GLN B O 1
ATOM 4053 N N . VAL B 1 211 ? -22.266 9.398 7.879 1 93.88 211 VAL B N 1
ATOM 4054 C CA . VAL B 1 211 ? -22.719 9.188 9.25 1 93.88 211 VAL B CA 1
ATOM 4055 C C . VAL B 1 211 ? -22.531 10.477 10.055 1 93.88 211 VAL B C 1
ATOM 4057 O O . VAL B 1 211 ? -23.422 10.859 10.82 1 93.88 211 VAL B O 1
ATOM 4060 N N . PHE B 1 212 ? -21.422 11.141 9.93 1 94.31 212 PHE B N 1
ATOM 4061 C CA . PHE B 1 212 ? -21.203 12.414 10.609 1 94.31 212 PHE B CA 1
ATOM 4062 C C . PHE B 1 212 ? -22.266 13.43 10.203 1 94.31 212 PHE B C 1
ATOM 4064 O O . PHE B 1 212 ? -22.812 14.125 11.055 1 94.31 212 PHE B O 1
ATOM 4071 N N . ASP B 1 213 ? -22.531 13.461 8.922 1 93.25 213 ASP B N 1
ATOM 4072 C CA . ASP B 1 213 ? -23.516 14.391 8.391 1 93.25 213 ASP B CA 1
ATOM 4073 C C . ASP B 1 213 ? -24.891 14.117 8.961 1 93.25 213 ASP B C 1
ATOM 4075 O O . ASP B 1 213 ? -25.625 15.047 9.312 1 93.25 213 ASP B O 1
ATOM 4079 N N . GLN B 1 214 ? -25.312 12.914 8.977 1 94.12 214 GLN B N 1
ATOM 4080 C CA . GLN B 1 214 ? -26.609 12.5 9.492 1 94.12 214 GLN B CA 1
ATOM 4081 C C . GLN B 1 214 ? -26.797 12.945 10.938 1 94.12 214 GLN B C 1
ATOM 4083 O O . GLN B 1 214 ? -27.922 13.156 11.391 1 94.12 214 GLN B O 1
ATOM 4088 N N . HIS B 1 215 ? -25.734 13.109 11.656 1 94.12 215 HIS B N 1
ATOM 4089 C CA . HIS B 1 215 ? -25.797 13.5 13.062 1 94.12 215 HIS B CA 1
ATOM 4090 C C . HIS B 1 215 ? -25.469 14.977 13.234 1 94.12 215 HIS B C 1
ATOM 4092 O O . HIS B 1 215 ? -25.297 15.445 14.359 1 94.12 215 HIS B O 1
ATOM 4098 N N . TYR B 1 216 ? -25.219 15.68 12.148 1 94.12 216 TYR B N 1
ATOM 4099 C CA . TYR B 1 216 ? -24.953 17.109 12.117 1 94.12 216 TYR B CA 1
ATOM 4100 C C . TYR B 1 216 ? -23.672 17.438 12.898 1 94.12 216 TYR B C 1
ATOM 4102 O O . TYR B 1 216 ? -23.656 18.406 13.68 1 94.12 216 TYR B O 1
ATOM 4110 N N . ILE B 1 217 ? -22.75 16.562 12.734 1 93.12 217 ILE B N 1
ATOM 4111 C CA . ILE B 1 217 ? -21.469 16.781 13.391 1 93.12 217 ILE B CA 1
ATOM 4112 C C . ILE B 1 217 ? -20.391 17.047 12.344 1 93.12 217 ILE B C 1
ATOM 4114 O O . ILE B 1 217 ? -20.266 16.312 11.359 1 93.12 217 ILE B O 1
ATOM 4118 N N . ALA B 1 218 ? -19.609 18.078 12.594 1 92.12 218 ALA B N 1
ATOM 4119 C CA . ALA B 1 218 ? -18.406 18.328 11.789 1 92.12 218 ALA B CA 1
ATOM 4120 C C . ALA B 1 218 ? -17.156 17.828 12.5 1 92.12 218 ALA B C 1
ATOM 4122 O O . ALA B 1 218 ? -16.734 18.406 13.508 1 92.12 218 ALA B O 1
ATOM 4123 N N . PRO B 1 219 ? -16.594 16.812 11.953 1 91.69 219 PRO B N 1
ATOM 4124 C CA . PRO B 1 219 ? -15.422 16.266 12.648 1 91.69 219 PRO B CA 1
ATOM 4125 C C . PRO B 1 219 ? -14.211 17.203 12.602 1 91.69 219 PRO B C 1
ATOM 4127 O O . PRO B 1 219 ? -13.977 17.859 11.594 1 91.69 219 PRO B O 1
ATOM 4130 N N . ARG B 1 220 ? -13.539 17.297 13.75 1 92.5 220 ARG B N 1
ATOM 4131 C CA . ARG B 1 220 ? -12.242 17.969 13.773 1 92.5 220 ARG B CA 1
ATOM 4132 C C . ARG B 1 220 ? -11.148 17.062 13.219 1 92.5 220 ARG B C 1
ATOM 4134 O O . ARG B 1 220 ? -10.539 16.281 13.969 1 92.5 220 ARG B O 1
ATOM 4141 N N . ILE B 1 221 ? -10.844 17.234 11.969 1 92.62 221 ILE B N 1
ATOM 4142 C CA . ILE B 1 221 ? -9.914 16.328 11.289 1 92.62 221 ILE B CA 1
ATOM 4143 C C . ILE B 1 221 ? -8.477 16.766 11.586 1 92.62 221 ILE B C 1
ATOM 4145 O O . ILE B 1 221 ? -8.039 17.828 11.141 1 92.62 221 ILE B O 1
ATOM 4149 N N . LEU B 1 222 ? -7.812 15.93 12.312 1 91.69 222 LEU B N 1
ATOM 4150 C CA . LEU B 1 222 ? -6.418 16.203 12.633 1 91.69 222 LEU B CA 1
ATOM 4151 C C . LEU B 1 222 ? -5.484 15.578 11.602 1 91.69 222 LEU B C 1
ATOM 4153 O O . LEU B 1 222 ? -4.438 16.141 11.273 1 91.69 222 LEU B O 1
ATOM 4157 N N . CYS B 1 223 ? -5.871 14.375 11.117 1 91.94 223 CYS B N 1
ATOM 4158 C CA . CYS B 1 223 ? -5.051 13.609 10.195 1 91.94 223 CYS B CA 1
ATOM 4159 C C . CYS B 1 223 ? -5.922 12.828 9.219 1 91.94 223 CYS B C 1
ATOM 4161 O O . CYS B 1 223 ? -7.008 12.367 9.578 1 91.94 223 CYS B O 1
ATOM 4163 N N . GLU B 1 224 ? -5.434 12.781 8.031 1 92.5 224 GLU B N 1
ATOM 4164 C CA . GLU B 1 224 ? -6.086 11.953 7.016 1 92.5 224 GLU B CA 1
ATOM 4165 C C . GLU B 1 224 ? -5.168 10.836 6.535 1 92.5 224 GLU B C 1
ATOM 4167 O O . GLU B 1 224 ? -4.078 11.094 6.02 1 92.5 224 GLU B O 1
ATOM 4172 N N . THR B 1 225 ? -5.609 9.617 6.77 1 89.62 225 THR B N 1
ATOM 4173 C C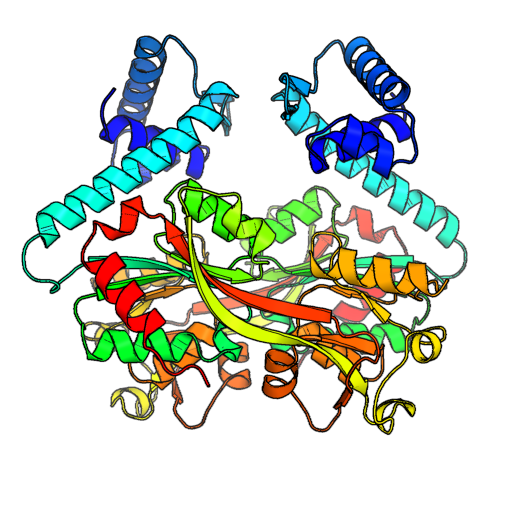A . THR B 1 225 ? -4.852 8.461 6.297 1 89.62 225 THR B CA 1
ATOM 4174 C C . THR B 1 225 ? -5.703 7.195 6.355 1 89.62 225 THR B C 1
ATOM 4176 O O . THR B 1 225 ? -6.551 7.051 7.238 1 89.62 225 THR B O 1
ATOM 4179 N N . SER B 1 226 ? -5.414 6.305 5.395 1 86.19 226 SER B N 1
ATOM 4180 C CA . SER B 1 226 ? -6.113 5.023 5.402 1 86.19 226 SER B CA 1
ATOM 4181 C C . SER B 1 226 ? -5.18 3.889 5.816 1 86.19 226 SER B C 1
ATOM 4183 O O . SER B 1 226 ? -5.559 2.717 5.766 1 86.19 226 SER B O 1
ATOM 4185 N N . GLN B 1 227 ? -4.02 4.273 6.207 1 83.56 227 GLN B N 1
ATOM 4186 C CA . GLN B 1 227 ? -3.07 3.256 6.648 1 83.56 227 GLN B CA 1
ATOM 4187 C C . GLN B 1 227 ? -3.309 2.875 8.109 1 83.56 227 GLN B C 1
ATOM 4189 O O . GLN B 1 227 ? -2.873 3.584 9.016 1 83.56 227 GLN B O 1
ATOM 4194 N N . SER B 1 228 ? -3.723 1.648 8.281 1 87.88 228 SER B N 1
ATOM 4195 C CA . SER B 1 228 ? -4.25 1.253 9.586 1 87.88 228 SER B CA 1
ATOM 4196 C C . SER B 1 228 ? -3.148 1.229 10.641 1 87.88 228 SER B C 1
ATOM 4198 O O . SER B 1 228 ? -3.396 1.538 11.812 1 87.88 228 SER B O 1
ATOM 4200 N N . ASP B 1 229 ? -2.002 0.787 10.273 1 84.12 229 ASP B N 1
ATOM 4201 C CA . ASP B 1 229 ? -0.93 0.753 11.258 1 84.12 229 ASP B CA 1
ATOM 4202 C C . ASP B 1 229 ? -0.613 2.156 11.773 1 84.12 229 ASP B C 1
ATOM 4204 O O . ASP B 1 229 ? -0.363 2.344 12.969 1 84.12 229 ASP B O 1
ATOM 4208 N N . ILE B 1 230 ? -0.626 3.133 10.891 1 87.06 230 ILE B N 1
ATOM 4209 C CA . ILE B 1 230 ? -0.407 4.52 11.281 1 87.06 230 ILE B CA 1
ATOM 4210 C C . ILE B 1 230 ? -1.572 5 12.148 1 87.06 230 ILE B C 1
ATOM 4212 O O . ILE B 1 230 ? -1.366 5.676 13.156 1 87.06 230 ILE B O 1
ATOM 4216 N N . VAL B 1 231 ? -2.74 4.672 11.727 1 92.62 231 VAL B N 1
ATOM 4217 C CA . VAL B 1 231 ? -3.928 5.035 12.492 1 92.62 231 VAL B CA 1
ATOM 4218 C C . VAL B 1 231 ? -3.795 4.52 13.93 1 92.62 231 VAL B C 1
ATOM 4220 O O . VAL B 1 231 ? -4.012 5.266 14.883 1 92.62 231 VAL B O 1
ATOM 4223 N N . MET B 1 232 ? -3.396 3.279 14.047 1 91.94 232 MET B N 1
ATOM 4224 C CA . MET B 1 232 ? -3.275 2.648 15.359 1 91.94 232 MET B CA 1
ATOM 4225 C C . MET B 1 232 ? -2.229 3.359 16.219 1 91.94 232 MET B C 1
ATOM 4227 O O . MET B 1 232 ? -2.447 3.6 17.406 1 91.94 232 MET B O 1
A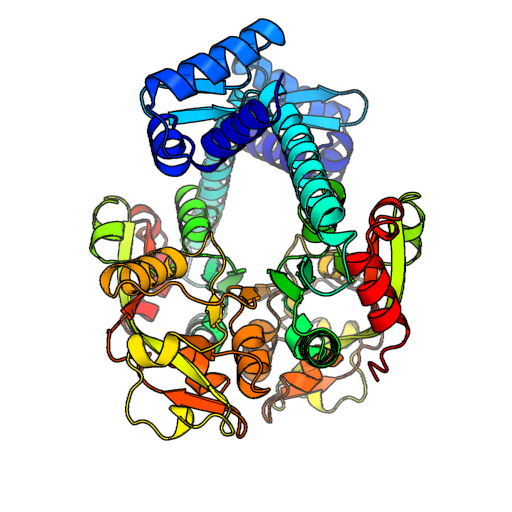TOM 4231 N N . GLN B 1 233 ? -1.154 3.666 15.656 1 89.56 233 GLN B N 1
ATOM 4232 C CA . GLN B 1 233 ? -0.056 4.289 16.391 1 89.56 233 GLN B CA 1
ATOM 4233 C C . GLN B 1 233 ? -0.431 5.691 16.859 1 89.56 233 GLN B C 1
ATOM 4235 O O . GLN B 1 233 ? -0.219 6.039 18.016 1 89.56 233 GLN B O 1
ATOM 4240 N N . LEU B 1 234 ? -0.989 6.457 15.961 1 91.38 234 LEU B N 1
ATOM 4241 C CA . LEU B 1 234 ? -1.356 7.828 16.297 1 91.38 234 LEU B CA 1
ATOM 4242 C C . LEU B 1 234 ? -2.457 7.848 17.359 1 91.38 234 LEU B C 1
ATOM 4244 O O . LEU B 1 234 ? -2.412 8.648 18.297 1 91.38 234 LEU B O 1
ATOM 4248 N N . ALA B 1 235 ? -3.416 7.008 17.172 1 95.12 235 ALA B N 1
ATOM 4249 C CA . ALA B 1 235 ? -4.504 6.922 18.141 1 95.12 235 ALA B CA 1
ATOM 4250 C C . ALA B 1 235 ? -3.98 6.484 19.516 1 95.12 235 ALA B C 1
ATOM 4252 O O . ALA B 1 235 ? -4.398 7.02 20.547 1 95.12 235 ALA B O 1
ATOM 4253 N N . SER B 1 236 ? -3.102 5.527 19.484 1 93.69 236 SER B N 1
ATOM 4254 C CA . SER B 1 236 ? -2.545 5.008 20.734 1 93.69 236 SER B CA 1
ATOM 4255 C C . SER B 1 236 ? -1.8 6.094 21.5 1 93.69 236 SER B C 1
ATOM 4257 O O . SER B 1 236 ? -1.727 6.051 22.734 1 93.69 236 SER B O 1
ATOM 4259 N N . GLN B 1 237 ? -1.275 6.992 20.781 1 90.38 237 GLN B N 1
ATOM 4260 C CA . GLN B 1 237 ? -0.515 8.086 21.391 1 90.38 237 GLN B CA 1
ATOM 4261 C C . GLN B 1 237 ? -1.433 9.227 21.812 1 90.38 237 GLN B C 1
ATOM 4263 O O . GLN B 1 237 ? -0.963 10.312 22.156 1 90.38 237 GLN B O 1
ATOM 4268 N N . ASN B 1 238 ? -2.682 9.062 21.719 1 92.25 238 ASN B N 1
ATOM 4269 C CA . ASN B 1 238 ? -3.738 9.953 22.188 1 92.25 238 ASN B CA 1
ATOM 4270 C C . ASN B 1 238 ? -3.785 11.242 21.359 1 92.25 238 ASN B C 1
ATOM 4272 O O . ASN B 1 238 ? -4.152 12.297 21.875 1 92.25 238 ASN B O 1
ATOM 4276 N N . LEU B 1 239 ? -3.383 11.117 20.172 1 90.75 239 LEU B N 1
ATOM 4277 C CA . LEU B 1 239 ? -3.416 12.273 19.281 1 90.75 239 LEU B CA 1
ATOM 4278 C C . LEU B 1 239 ? -4.828 12.523 18.781 1 90.75 239 LEU B C 1
ATOM 4280 O O . LEU B 1 239 ? -5.238 13.672 18.609 1 90.75 239 LEU B O 1
ATOM 4284 N N . ALA B 1 240 ? -5.469 11.516 18.422 1 95.69 240 ALA B N 1
ATOM 4285 C CA . ALA B 1 240 ? -6.812 11.555 17.844 1 95.69 240 ALA B CA 1
ATOM 4286 C C . ALA B 1 240 ? -7.488 10.195 17.922 1 95.69 240 ALA B C 1
ATOM 4288 O O . ALA B 1 240 ? -6.84 9.188 18.219 1 95.69 240 ALA B O 1
ATOM 4289 N N . ILE B 1 241 ? -8.766 10.219 17.703 1 97.19 241 ILE B N 1
ATOM 4290 C CA . ILE B 1 241 ? -9.516 8.977 17.578 1 97.19 241 ILE B CA 1
ATOM 4291 C C . ILE B 1 241 ? -9.453 8.477 16.141 1 97.19 241 ILE B C 1
ATOM 4293 O O . ILE B 1 241 ? -9.688 9.242 15.203 1 97.19 241 ILE B O 1
ATOM 4297 N N . GLY B 1 242 ? -9.023 7.254 16 1 96.94 242 GLY B N 1
ATOM 4298 C CA . GLY B 1 242 ? -8.953 6.648 14.672 1 96.94 242 GLY B CA 1
ATOM 4299 C C . GLY B 1 242 ? -10.008 5.582 14.453 1 96.94 242 GLY B C 1
ATOM 4300 O O . GLY B 1 242 ? -10.789 5.27 15.359 1 96.94 242 GLY B O 1
ATOM 4301 N N . PHE B 1 243 ? -10.07 5.098 13.234 1 96.31 243 PHE B N 1
ATOM 4302 C CA . PHE B 1 243 ? -10.984 4.023 12.844 1 96.31 243 PHE B CA 1
ATOM 4303 C C . PHE B 1 243 ? -10.242 2.949 12.055 1 96.31 243 PHE B C 1
ATOM 4305 O O . PHE B 1 243 ? -9.375 3.258 11.242 1 96.31 243 PHE B O 1
ATOM 4312 N N . ALA B 1 244 ? -10.625 1.729 12.312 1 93.19 244 ALA B N 1
ATOM 4313 C CA . ALA B 1 244 ? -10.078 0.583 11.586 1 93.19 244 ALA B CA 1
ATOM 4314 C C . ALA B 1 244 ? -11.055 -0.588 11.602 1 93.19 244 ALA B C 1
ATOM 4316 O O . ALA B 1 244 ? -12.008 -0.601 12.383 1 93.19 244 ALA B O 1
ATOM 4317 N N . SER B 1 245 ? -10.867 -1.483 10.68 1 91.44 245 SER B N 1
ATOM 4318 C CA . SER B 1 245 ? -11.648 -2.711 10.789 1 91.44 245 SER B CA 1
ATOM 4319 C C . SER B 1 245 ? -11.32 -3.463 12.078 1 91.44 245 SER B C 1
ATOM 4321 O O . SER B 1 245 ? -10.172 -3.441 12.539 1 91.44 245 SER B O 1
ATOM 4323 N N . ASN B 1 246 ? -12.32 -4.102 12.602 1 92 246 ASN B N 1
ATOM 4324 C CA . ASN B 1 246 ? -12.133 -4.809 13.867 1 92 246 ASN B CA 1
ATOM 4325 C C . ASN B 1 246 ? -11.008 -5.844 13.766 1 92 246 ASN B C 1
ATOM 4327 O O . ASN B 1 246 ? -10.195 -5.969 14.68 1 92 246 ASN B O 1
ATOM 4331 N N . SER B 1 247 ? -10.961 -6.539 12.719 1 85.56 247 SER B N 1
ATOM 4332 C CA . SER B 1 247 ? -9.961 -7.582 12.539 1 85.56 247 SER B CA 1
ATOM 4333 C C . SER B 1 247 ? -8.547 -7 12.562 1 85.56 247 SER B C 1
ATOM 4335 O O . SER B 1 247 ? -7.652 -7.562 13.195 1 85.56 247 SER B O 1
ATOM 4337 N N . ILE B 1 248 ? -8.367 -5.891 11.914 1 86.69 248 ILE B N 1
ATOM 4338 C CA . ILE B 1 248 ? -7.059 -5.25 11.875 1 86.69 248 ILE B CA 1
ATOM 4339 C C . ILE B 1 248 ? -6.738 -4.645 13.234 1 86.69 248 ILE B C 1
ATOM 4341 O O . ILE B 1 248 ? -5.602 -4.734 13.711 1 86.69 248 ILE B O 1
ATOM 4345 N N . ALA B 1 249 ? -7.723 -4.027 13.789 1 92.62 249 ALA B N 1
ATOM 4346 C CA . ALA B 1 249 ? -7.535 -3.404 15.094 1 92.62 249 ALA B CA 1
ATOM 4347 C C . ALA B 1 249 ? -7.082 -4.43 16.125 1 92.62 249 ALA B C 1
ATOM 4349 O O . ALA B 1 249 ? -6.176 -4.16 16.922 1 92.62 249 ALA B O 1
ATOM 4350 N N . GLN B 1 250 ? -7.695 -5.586 16.109 1 89.31 250 GLN B N 1
ATOM 4351 C CA . GLN B 1 250 ? -7.348 -6.637 17.062 1 89.31 250 GLN B CA 1
ATOM 4352 C C . GLN B 1 250 ? -5.934 -7.152 16.828 1 89.31 250 GLN B C 1
ATOM 4354 O O . GLN B 1 250 ? -5.195 -7.422 17.766 1 89.31 250 GLN B O 1
ATOM 4359 N N . ALA B 1 251 ? -5.609 -7.223 15.594 1 81.44 251 ALA B N 1
ATOM 4360 C CA . ALA B 1 251 ? -4.293 -7.742 15.227 1 81.44 251 ALA B CA 1
ATOM 4361 C C . ALA B 1 251 ? -3.191 -6.766 15.633 1 81.44 251 ALA B C 1
ATOM 4363 O O . ALA B 1 251 ? -2.084 -7.18 15.984 1 81.44 251 ALA B O 1
ATOM 4364 N N . LEU B 1 252 ? -3.477 -5.508 15.562 1 84.88 252 LEU B N 1
ATOM 4365 C CA . LEU B 1 252 ? -2.459 -4.488 15.805 1 84.88 252 LEU B CA 1
ATOM 4366 C C . LEU B 1 252 ? -2.604 -3.896 17.203 1 84.88 252 LEU B C 1
ATOM 4368 O O . LEU B 1 252 ? -1.906 -2.941 17.547 1 84.88 252 LEU B O 1
ATOM 4372 N N . LYS B 1 253 ? -3.426 -4.461 17.953 1 90.38 253 LYS B N 1
ATOM 4373 C CA . LYS B 1 253 ? -3.752 -3.896 19.25 1 90.38 253 LYS B CA 1
ATOM 4374 C C . LYS B 1 253 ? -2.525 -3.865 20.156 1 90.38 253 LYS B C 1
ATOM 4376 O O . LYS B 1 253 ? -1.738 -4.812 20.188 1 90.38 253 LYS B O 1
ATOM 4381 N N . THR B 1 254 ? -2.305 -2.732 20.75 1 88.19 254 THR B N 1
ATOM 4382 C CA . THR B 1 254 ? -1.276 -2.588 21.781 1 88.19 254 THR B CA 1
ATOM 4383 C C . THR B 1 254 ? -1.902 -2.258 23.125 1 88.19 254 THR B C 1
ATOM 4385 O O . THR B 1 254 ? -3.111 -2.029 23.219 1 88.19 254 THR B O 1
ATOM 4388 N N . GLU B 1 255 ? -1.074 -2.254 24.141 1 92 255 GLU B N 1
ATOM 4389 C CA . GLU B 1 255 ? -1.566 -1.953 25.484 1 92 255 GLU B CA 1
ATOM 4390 C C . GLU B 1 255 ? -1.996 -0.494 25.609 1 92 255 GLU B C 1
ATOM 4392 O O . GLU B 1 255 ? -2.791 -0.143 26.469 1 92 255 GLU B O 1
ATOM 4397 N N . ASP B 1 256 ? -1.565 0.309 24.719 1 93.75 256 ASP B N 1
ATOM 4398 C CA . ASP B 1 256 ? -1.784 1.747 24.828 1 93.75 256 ASP B CA 1
ATOM 4399 C C . ASP B 1 256 ? -3.088 2.16 24.141 1 93.75 256 ASP B C 1
ATOM 4401 O O . ASP B 1 256 ? -3.486 3.324 24.203 1 93.75 256 ASP B O 1
ATOM 4405 N N . CYS B 1 257 ? -3.717 1.185 23.516 1 94.88 257 CYS B N 1
ATOM 4406 C CA . CYS B 1 257 ? -4.957 1.563 22.844 1 94.88 257 CYS B CA 1
ATOM 4407 C C . CYS B 1 257 ? -6.094 0.622 23.234 1 94.88 257 CYS B C 1
ATOM 4409 O O . CYS B 1 257 ? -5.852 -0.476 23.734 1 94.88 257 CYS B O 1
ATOM 4411 N N . ARG B 1 258 ? -7.281 1.137 23.125 1 97.38 258 ARG B N 1
ATOM 4412 C CA . ARG B 1 258 ? -8.516 0.381 23.297 1 97.38 258 ARG B CA 1
ATOM 4413 C C . ARG B 1 258 ? -9.352 0.395 22.016 1 97.38 258 ARG B C 1
ATOM 4415 O O . ARG B 1 258 ? -9.445 1.424 21.344 1 97.38 258 ARG B O 1
ATOM 4422 N N . ILE B 1 259 ? -9.875 -0.777 21.719 1 97.75 259 ILE B N 1
ATOM 4423 C CA . ILE B 1 259 ? -10.797 -0.933 20.609 1 97.75 259 ILE B CA 1
ATOM 4424 C C . ILE B 1 259 ? -12.234 -0.808 21.094 1 97.75 259 ILE B C 1
ATOM 4426 O O . ILE B 1 259 ? -12.695 -1.618 21.906 1 97.75 259 ILE B O 1
ATOM 4430 N N . VAL B 1 260 ? -12.945 0.216 20.641 1 98 260 VAL B N 1
ATOM 4431 C CA . VAL B 1 260 ? -14.297 0.473 21.141 1 98 260 VAL B CA 1
ATOM 4432 C C . VAL B 1 260 ? -15.289 0.414 19.984 1 98 260 VAL B C 1
ATOM 4434 O O . VAL B 1 260 ? -15.109 1.09 18.969 1 98 260 VAL B O 1
ATOM 4437 N N . PRO B 1 261 ? -16.328 -0.369 20.125 1 97.12 261 PRO B N 1
ATOM 4438 C CA . PRO B 1 261 ? -17.344 -0.436 19.062 1 97.12 261 PRO B CA 1
ATOM 4439 C C . PRO B 1 261 ? -18.031 0.903 18.828 1 97.12 261 PRO B C 1
ATOM 4441 O O . PRO B 1 261 ? -18.188 1.696 19.75 1 97.12 261 PRO B O 1
ATOM 4444 N N . LEU B 1 262 ? -18.375 1.125 17.562 1 96.19 262 LEU B N 1
ATOM 4445 C CA . LEU B 1 262 ? -19.188 2.285 17.219 1 96.19 262 LEU B CA 1
ATOM 4446 C C . LEU B 1 262 ? -20.672 1.979 17.375 1 96.19 262 LEU B C 1
ATOM 4448 O O . LEU B 1 262 ? -21.109 0.87 17.062 1 96.19 262 LEU B O 1
ATOM 4452 N N . GLU B 1 263 ? -21.375 2.951 17.797 1 93.5 263 GLU B N 1
ATOM 4453 C CA . GLU B 1 263 ? -22.828 2.787 17.891 1 93.5 263 GLU B CA 1
ATOM 4454 C C . GLU B 1 263 ? -23.438 2.564 16.516 1 93.5 263 GLU B C 1
ATOM 4456 O O . GLU B 1 263 ? -24.297 1.689 16.344 1 93.5 263 GLU B O 1
ATOM 4461 N N . ASN B 1 264 ? -23.062 3.443 15.562 1 91.12 264 ASN B N 1
ATOM 4462 C CA . ASN B 1 264 ? -23.422 3.209 14.172 1 91.12 264 ASN B CA 1
ATOM 4463 C C . ASN B 1 264 ? -22.562 2.102 13.555 1 91.12 264 ASN B C 1
ATOM 4465 O O . ASN B 1 264 ? -21.375 2.287 13.32 1 91.12 264 ASN B O 1
ATOM 4469 N N . VAL B 1 265 ? -23.234 1.011 13.25 1 88.69 265 VAL B N 1
ATOM 4470 C CA . VAL B 1 265 ? -22.5 -0.133 12.719 1 88.69 265 VAL B CA 1
ATOM 4471 C C . VAL B 1 265 ? -22.141 0.112 11.258 1 88.69 265 VAL B C 1
ATOM 4473 O O . VAL B 1 265 ? -23.031 0.328 10.422 1 88.69 265 VAL B O 1
ATOM 4476 N N . LEU B 1 266 ? -20.859 0.194 11.031 1 90.56 266 LEU B N 1
ATOM 4477 C CA . LEU B 1 266 ? -20.344 0.292 9.672 1 90.56 266 LEU B CA 1
ATOM 4478 C C . LEU B 1 266 ? -19.688 -1.018 9.25 1 90.56 266 LEU B C 1
ATOM 4480 O O . LEU B 1 266 ? -18.578 -1.331 9.688 1 90.56 266 LEU B O 1
ATOM 4484 N N . LEU B 1 267 ? -20.344 -1.691 8.367 1 87.19 267 LEU B N 1
ATOM 4485 C CA . LEU B 1 267 ? -19.922 -3.037 7.996 1 87.19 267 LEU B CA 1
ATOM 4486 C C . LEU B 1 267 ? -18.922 -2.994 6.84 1 87.19 267 LEU B C 1
ATOM 4488 O O . LEU B 1 267 ? -18.906 -2.033 6.07 1 87.19 267 LEU B O 1
ATOM 4492 N N . ARG B 1 268 ? -18.109 -3.869 6.859 1 86.19 268 ARG B N 1
ATOM 4493 C CA . ARG B 1 268 ? -17.141 -4.141 5.805 1 86.19 268 ARG B CA 1
ATOM 4494 C C . ARG B 1 268 ? -17.078 -5.629 5.492 1 86.19 268 ARG B C 1
ATOM 4496 O O . ARG B 1 268 ? -16.844 -6.445 6.387 1 86.19 268 ARG B O 1
ATOM 4503 N N . THR B 1 269 ? -17.312 -5.949 4.281 1 89.12 269 THR B N 1
ATOM 4504 C CA . THR B 1 269 ? -17.281 -7.363 3.912 1 89.12 269 THR B CA 1
ATOM 4505 C C . THR B 1 269 ? -16.141 -7.648 2.945 1 89.12 269 THR B C 1
ATOM 4507 O O . THR B 1 269 ? -15.898 -6.883 2.01 1 89.12 269 THR B O 1
ATOM 4510 N N . ILE B 1 270 ? -15.398 -8.641 3.248 1 90.06 270 ILE B N 1
ATOM 4511 C CA . ILE B 1 270 ? -14.312 -9.078 2.379 1 90.06 270 ILE B CA 1
ATOM 4512 C C . ILE B 1 270 ? -14.805 -10.211 1.477 1 90.06 270 ILE B C 1
ATOM 4514 O O . ILE B 1 270 ? -15.438 -11.156 1.948 1 90.06 270 ILE B O 1
ATOM 4518 N N . TYR B 1 271 ? -14.516 -10.039 0.198 1 92.62 271 TYR B N 1
ATOM 4519 C CA . TYR B 1 271 ? -14.891 -11.039 -0.796 1 92.62 271 TYR B CA 1
ATOM 4520 C C . TYR B 1 271 ? -13.664 -11.586 -1.509 1 92.62 271 TYR B C 1
ATOM 4522 O O . TYR B 1 271 ? -12.664 -10.883 -1.679 1 92.62 271 TYR B O 1
ATOM 4530 N N . TYR B 1 272 ? -13.742 -12.844 -1.814 1 94.62 272 TYR B N 1
ATOM 4531 C CA . TYR B 1 272 ? -12.898 -13.398 -2.869 1 94.62 272 TYR B CA 1
ATOM 4532 C C . TYR B 1 272 ? -13.555 -13.242 -4.234 1 94.62 272 TYR B C 1
ATOM 4534 O O . TYR B 1 272 ? -14.734 -13.562 -4.402 1 94.62 272 TYR B O 1
ATOM 4542 N N . VAL B 1 273 ? -12.805 -12.688 -5.188 1 96.56 273 VAL B N 1
ATOM 4543 C CA . VAL B 1 273 ? -13.406 -12.469 -6.5 1 96.56 273 VAL B CA 1
ATOM 4544 C C . VAL B 1 273 ? -12.477 -13 -7.59 1 96.56 273 VAL B C 1
ATOM 4546 O O . VAL B 1 273 ? -11.25 -12.953 -7.449 1 96.56 273 VAL B O 1
ATOM 4549 N N . THR B 1 274 ? -13.047 -13.508 -8.609 1 95.94 274 THR B N 1
ATOM 4550 C CA . THR B 1 274 ? -12.398 -13.852 -9.867 1 95.94 274 THR B CA 1
ATOM 4551 C C . THR B 1 274 ? -13.352 -13.672 -11.039 1 95.94 274 THR B C 1
ATOM 4553 O O . THR B 1 274 ? -14.477 -13.195 -10.867 1 95.94 274 THR B O 1
ATOM 4556 N N . LEU B 1 275 ? -12.828 -13.828 -12.234 1 91.62 275 LEU B N 1
ATOM 4557 C CA . LEU B 1 275 ? -13.711 -13.805 -13.406 1 91.62 275 LEU B CA 1
ATOM 4558 C C . LEU B 1 275 ? -14.234 -15.203 -13.719 1 91.62 275 LEU B C 1
ATOM 4560 O O . LEU B 1 275 ? -13.492 -16.188 -13.617 1 91.62 275 LEU B O 1
ATOM 4564 N N . LYS B 1 276 ? -15.516 -15.297 -14.102 1 91 276 LYS B N 1
ATOM 4565 C CA . LYS B 1 276 ? -16.125 -16.594 -14.414 1 91 276 LYS B CA 1
ATOM 4566 C C . LYS B 1 276 ? -15.359 -17.312 -15.508 1 91 276 LYS B C 1
ATOM 4568 O O . LYS B 1 276 ? -15.164 -18.531 -15.43 1 91 276 LYS B O 1
ATOM 4573 N N . GLU B 1 277 ? -14.922 -16.594 -16.469 1 85.12 277 GLU B N 1
ATOM 4574 C CA . GLU B 1 277 ? -14.195 -17.203 -17.578 1 85.12 277 GLU B CA 1
ATOM 4575 C C . GLU B 1 277 ? -12.867 -17.797 -17.109 1 85.12 277 GLU B C 1
ATOM 4577 O O . GLU B 1 277 ? -12.383 -18.781 -17.672 1 85.12 277 GLU B O 1
ATOM 4582 N N . LEU B 1 278 ? -12.289 -17.297 -16.078 1 86.12 278 LEU B N 1
ATOM 4583 C CA . LEU B 1 278 ? -10.992 -17.75 -15.602 1 86.12 278 LEU B CA 1
ATOM 4584 C C . LEU B 1 278 ? -11.125 -19.062 -14.836 1 86.12 278 LEU B C 1
ATOM 4586 O O . LEU B 1 278 ? -10.125 -19.75 -14.609 1 86.12 278 LEU B O 1
ATOM 4590 N N . LEU B 1 279 ? -12.312 -19.406 -14.484 1 87.44 279 LEU B N 1
ATOM 4591 C CA . LEU B 1 279 ? -12.547 -20.656 -13.758 1 87.44 279 LEU B CA 1
ATOM 4592 C C . LEU B 1 279 ? -12.352 -21.859 -14.672 1 87.44 279 LEU B C 1
ATOM 4594 O O . LEU B 1 279 ? -12.266 -23 -14.195 1 87.44 279 LEU B O 1
ATOM 4598 N N . ASP B 1 280 ? -12.203 -21.547 -15.914 1 79.69 280 ASP B N 1
ATOM 4599 C CA . ASP B 1 280 ? -11.914 -22.625 -16.859 1 79.69 280 ASP B CA 1
ATOM 4600 C C . ASP B 1 280 ? -10.461 -23.078 -16.75 1 79.69 280 ASP B C 1
ATOM 4602 O O . ASP B 1 280 ? -10.102 -24.156 -17.219 1 79.69 280 ASP B O 1
ATOM 4606 N N . TYR B 1 281 ? -9.664 -22.266 -16.172 1 77.75 281 TYR B N 1
ATOM 4607 C CA . TYR B 1 281 ? -8.273 -22.625 -15.961 1 77.75 281 TYR B CA 1
ATOM 4608 C C . TYR B 1 281 ? -8.102 -23.438 -14.688 1 77.75 281 TYR B C 1
ATOM 4610 O O . TYR B 1 281 ? -8.469 -23 -13.602 1 77.75 281 TYR B O 1
ATOM 4618 N N . PRO B 1 282 ? -7.504 -24.562 -14.719 1 79.19 282 PRO B N 1
ATOM 4619 C CA . PRO B 1 282 ? -7.477 -25.516 -13.602 1 79.19 282 PRO B CA 1
ATOM 4620 C C . PRO B 1 282 ? -6.844 -24.922 -12.344 1 79.19 282 PRO B C 1
ATOM 4622 O O . PRO B 1 282 ? -7.359 -25.125 -11.242 1 79.19 282 PRO B O 1
ATOM 4625 N N . ALA B 1 283 ? -5.719 -24.234 -12.477 1 83.5 283 ALA B N 1
ATOM 4626 C CA . ALA B 1 283 ? -5.051 -23.672 -11.305 1 83.5 283 ALA B CA 1
ATOM 4627 C C . ALA B 1 283 ? -5.953 -22.672 -10.586 1 83.5 283 ALA B C 1
ATOM 4629 O O . ALA B 1 283 ? -6.004 -22.641 -9.359 1 83.5 283 ALA B O 1
ATOM 4630 N N . ILE B 1 284 ? -6.699 -21.875 -11.398 1 89.69 284 ILE B N 1
ATOM 4631 C CA . ILE B 1 284 ? -7.574 -20.859 -10.828 1 89.69 284 ILE B CA 1
ATOM 4632 C C . ILE B 1 284 ? -8.797 -21.531 -10.195 1 89.69 284 ILE B C 1
ATOM 4634 O O . ILE B 1 284 ? -9.211 -21.156 -9.094 1 89.69 284 ILE B O 1
ATOM 4638 N N . ARG B 1 285 ? -9.336 -22.484 -10.898 1 87.62 285 ARG B N 1
ATOM 4639 C CA . ARG B 1 285 ? -10.484 -23.234 -10.375 1 87.62 285 ARG B CA 1
ATOM 4640 C C . ARG B 1 285 ? -10.125 -23.938 -9.07 1 87.62 285 ARG B C 1
ATOM 4642 O O . ARG B 1 285 ? -10.875 -23.859 -8.094 1 87.62 285 ARG B O 1
ATOM 4649 N N . SER B 1 286 ? -8.992 -24.641 -9.094 1 89.06 286 SER B N 1
ATOM 4650 C CA . SER B 1 286 ? -8.57 -25.375 -7.914 1 89.06 286 SER B CA 1
ATOM 4651 C C . SER B 1 286 ? -8.367 -24.453 -6.723 1 89.06 286 SER B C 1
ATOM 4653 O O . SER B 1 286 ? -8.781 -24.75 -5.605 1 89.06 286 SER B O 1
ATOM 4655 N N . PHE B 1 287 ? -7.691 -23.359 -6.914 1 94.12 287 PHE B N 1
ATOM 4656 C CA . PHE B 1 287 ? -7.473 -22.391 -5.848 1 94.12 287 PHE B CA 1
ATOM 4657 C C . PHE B 1 287 ? -8.797 -21.812 -5.355 1 94.12 287 PHE B C 1
ATOM 4659 O O . PHE B 1 287 ? -9 -21.656 -4.148 1 94.12 287 PHE B O 1
ATOM 4666 N N . THR B 1 288 ? -9.656 -21.469 -6.297 1 94.94 288 THR B N 1
ATOM 4667 C CA . THR B 1 288 ? -10.984 -20.953 -5.953 1 94.94 288 THR B CA 1
ATOM 4668 C C . THR B 1 288 ? -11.727 -21.953 -5.062 1 94.94 288 THR B C 1
ATOM 4670 O O . THR B 1 288 ? -12.281 -21.562 -4.031 1 94.94 288 THR B O 1
ATOM 4673 N N . ASP B 1 289 ? -11.75 -23.203 -5.465 1 93.69 289 ASP B N 1
ATOM 4674 C CA . ASP B 1 289 ? -12.398 -24.234 -4.676 1 93.69 289 ASP B CA 1
ATOM 4675 C C . ASP B 1 289 ? -11.781 -24.344 -3.285 1 93.69 289 ASP B C 1
ATOM 4677 O O . ASP B 1 289 ? -12.492 -24.531 -2.295 1 93.69 289 ASP B O 1
ATOM 4681 N N . PHE B 1 290 ? -10.492 -24.203 -3.23 1 93.69 290 PHE B N 1
ATOM 4682 C CA . PHE B 1 290 ? -9.773 -24.266 -1.963 1 93.69 290 PHE B CA 1
ATOM 4683 C C . PHE B 1 290 ? -10.195 -23.125 -1.05 1 93.69 290 PHE B C 1
ATOM 4685 O O . PHE B 1 290 ? -10.438 -23.328 0.141 1 93.69 290 PHE B O 1
ATOM 4692 N N . VAL B 1 291 ? -10.266 -21.891 -1.605 1 93.62 291 VAL B N 1
ATOM 4693 C CA . VAL B 1 291 ? -10.625 -20.703 -0.842 1 93.62 291 VAL B CA 1
ATOM 4694 C C . VAL B 1 291 ? -12.047 -20.844 -0.308 1 93.62 291 VAL B C 1
ATOM 4696 O O . VAL B 1 291 ? -12.32 -20.5 0.845 1 93.62 291 VAL B O 1
ATOM 4699 N N . ILE B 1 292 ? -12.953 -21.359 -1.137 1 93.31 292 ILE B N 1
ATOM 4700 C CA . ILE B 1 292 ? -14.359 -21.5 -0.778 1 93.31 292 ILE B CA 1
ATOM 4701 C C . ILE B 1 292 ? -14.492 -22.453 0.411 1 93.31 292 ILE B C 1
ATOM 4703 O O . ILE B 1 292 ? -15.32 -22.234 1.299 1 93.31 292 ILE B O 1
ATOM 4707 N N . GLN B 1 293 ? -13.648 -23.375 0.496 1 90.75 293 GLN B N 1
ATOM 4708 C CA . GLN B 1 293 ? -13.766 -24.422 1.517 1 90.75 293 GLN B CA 1
ATOM 4709 C C . GLN B 1 293 ? -12.891 -24.094 2.729 1 90.75 293 GLN B C 1
ATOM 4711 O O . GLN B 1 293 ? -12.984 -24.766 3.758 1 90.75 293 GLN B O 1
ATOM 4716 N N . TYR B 1 294 ? -12.07 -23.109 2.594 1 88.19 294 TYR B N 1
ATOM 4717 C CA . TYR B 1 294 ? -11.109 -22.797 3.646 1 88.19 294 TYR B CA 1
ATOM 4718 C C . TYR B 1 294 ? -11.805 -22.25 4.879 1 88.19 294 TYR B C 1
ATOM 4720 O O . TYR B 1 294 ? -12.68 -21.375 4.773 1 88.19 294 TYR B O 1
ATOM 4728 N N . PRO B 1 295 ? -11.5 -22.766 6.031 1 79.62 295 PRO B N 1
ATOM 4729 C CA . PRO B 1 295 ? -12.094 -22.266 7.277 1 79.62 295 PRO B CA 1
ATOM 4730 C C . PRO B 1 295 ? -11.445 -20.969 7.766 1 79.62 295 PRO B C 1
ATOM 4732 O O . PRO B 1 295 ? -10.484 -21.016 8.539 1 79.62 295 PRO B O 1
ATOM 4735 N N . PHE B 1 296 ? -11.703 -19.734 7.34 1 68 296 PHE B N 1
ATOM 4736 C CA . PHE B 1 296 ? -11.102 -18.469 7.73 1 68 296 PHE B CA 1
ATOM 4737 C C . PHE B 1 296 ? -11.328 -18.188 9.211 1 68 296 PHE B C 1
ATOM 4739 O O . PHE B 1 296 ? -10.531 -17.5 9.852 1 68 296 PHE B O 1
ATOM 4746 N N . PHE B 1 297 ? -12.375 -18.5 9.734 1 59.22 297 PHE B N 1
ATOM 4747 C CA . PHE B 1 297 ? -12.703 -18.312 11.141 1 59.22 297 PHE B CA 1
ATOM 4748 C C . PHE B 1 297 ? -13.156 -19.625 11.781 1 59.22 297 PHE B C 1
ATOM 4750 O O . PHE B 1 297 ? -13.727 -20.484 11.102 1 59.22 297 PHE B O 1
#

Organism: Clostridium scindens (strain ATCC 35704 / DSM 5676 / VPI 13733 / 19) (NCBI:txid411468)

Secondary structure (DSSP, 8-state):
--HHHHHHHHHHHHHT-HHHHHHHHT--HHHHHHHHHHHHHHHTS--EEE-SS-EEE-HHHHHHHHHHHHHHHHHHHHHHHHHHSS-TT-EEEEEEE-GGGGGGTHHHHHHHHHHH-TTEEEEEEE--HHHHHHHHHTTS-SEEEEEE-HHHHHT-TTEEEEEEEEEEEEEEEETTSGGGGSSSB-TGGGTTSEEEEPPTT-HHHHHHHHHHHHTT---EEEEE---HHHHHHHHHTTS-BEEEEHHHHHHH--TTEEEEEBSS--EEEEEEEEEGGGGGSHHHHHHHHHHHH----/--HHHHHHHHHHHHHT-HHHHHHHHT--HHHHHHHHHHHHHHHTS--EEE-SS-EEE-HHHHHHHHHHHHHHHHHHHHHHHHHHSS-TT-EEEEEEE-GGGGGGTHHHHHHHHHHH-TTEEEEEEE--HHHHHHHHHTTS-SEEEEEE-HHHHHT-TTEEEEEEEEEEEEEEEETTSGGGGSSSB-TGGGTTSEEEEPPTT-HHHHHHHHHHHHTT---EEEEE---HHHHHHHHHTTS-BEEEEHHHHHHT--TTEEEEEBSS--EEEEEEEEEGGGGGSHHHHHHHHHHHH----

Foldseek 3Di:
DDLVLLVLLLLCAVVQDLCRSCVVVVHDSVVSVVSQVVVCVVVVHHQWDDDPVGIHGDPVNVVSNLQSLLVNLVVVLVVQLVVVVPDLQAEEAEEEEEPCCVLLCVVVLVVVVCVVHVRYHYHYHYDAQVVVVSCQVSSVGFKYKYKDDPVVQVVDPQKDKDWQDKWWKWKKAFPPDPCLPDQADELVNQQPWEEAAEAPPDPVNVVVVVRCVVVPGDGNYPHYHPDVLVQNVCRLVVNTMYMDIPSSCVSNPDPGIHTHGYPPIGMIIMMMMGGPVSCVRPNSVVSVVSSNPDDSD/DDLVLLVLLLLCAVVQDLCRSCVVVVHDSVVSVVSQVVVCVVVVHHQWDDDPVGIHGDPVNVVSNLQSLLVNLVVVLVVQLVVVVPDLQAEEAEEEEEPCCVLLCVVVLVVVVCVVHVRYHYHYHYDAQVVVVSCQVSSVGFKYKYKDDPVVQVVDVQKDKDWQDKWWKWKKAFPVDPCLPDQADELVNQQPWEEAAEAPPDPVNVVVVVRCVVVPGDGNYPHYHPDVLVQNVCRLVVNTMYMDIPSSCVSNPDPGIHTHGYPPIGMIIMMMMGGPVSCVRPNSVVSVVSSNPDDSD

pLDDT: mean 84.83, std 11.0, range [41.41, 98.0]

Solvent-accessible surface area (backbone atoms only — not comparable to full-atom values): 31196 Å² total; per-residue (Å²): 137,52,71,69,51,41,53,48,51,50,35,26,64,73,56,32,24,60,58,57,23,10,57,73,69,74,42,56,42,69,59,51,51,48,51,50,51,50,48,22,59,73,68,71,44,66,38,63,43,83,48,100,87,41,44,43,68,30,74,62,20,52,55,46,45,49,51,34,46,27,47,51,37,47,47,50,47,42,50,47,38,64,63,26,70,44,71,89,51,53,48,73,48,30,37,27,31,34,81,60,32,58,57,68,51,50,55,53,53,53,52,57,49,31,74,76,35,70,41,49,26,39,38,50,42,71,44,54,43,70,56,42,52,51,32,41,72,36,42,72,27,60,30,30,45,30,64,57,47,70,72,70,50,64,72,36,82,60,48,40,74,43,84,69,46,82,44,35,46,25,35,31,26,9,60,86,40,76,70,43,77,38,84,51,44,47,74,76,72,43,51,84,35,40,26,41,36,47,30,85,87,37,72,63,29,56,54,52,49,50,54,33,53,77,68,73,42,73,72,40,67,40,31,28,40,70,51,53,66,48,38,51,52,43,7,33,68,58,67,26,38,18,63,38,44,44,60,50,45,63,66,65,58,49,90,45,36,30,83,30,42,40,63,72,81,43,76,43,32,36,28,40,36,34,44,53,77,50,50,74,40,64,72,52,31,53,50,50,55,50,59,73,68,49,76,86,117,139,50,72,68,52,40,52,48,52,50,37,24,64,73,54,31,23,60,58,58,22,13,58,72,68,73,42,57,42,69,57,50,51,48,52,51,50,49,49,23,58,74,68,71,46,65,38,63,44,84,48,99,87,40,44,44,69,30,73,62,20,53,54,46,46,49,51,32,47,28,48,50,37,47,46,50,48,43,52,46,37,63,63,27,72,43,70,89,52,54,48,72,48,30,35,27,32,36,83,58,31,58,58,68,52,50,57,52,54,54,52,58,49,31,72,78,35,71,42,50,25,41,37,49,43,73,43,55,43,71,58,42,52,51,32,42,72,37,43,74,27,60,33,31,44,30,65,58,48,70,73,68,50,65,72,39,82,59,48,39,74,42,86,70,45,82,44,35,47,23,34,33,26,8,59,84,41,76,70,43,76,39,84,50,43,47,74,75,72,42,52,85,34,41,26,40,35,46,29,84,87,38,72,63,30,56,54,52,50,51,53,34,52,76,67,73,41,73,73,40,68,40,31,27,40,70,51,54,67,50,38,52,53,43,6,33,68,61,67,26,39,18,63,36,44,44,60,49,45,64,66,66,60,50,90,46,36,30,84,31,44,40,63,74,80,44,76,42,33,37,27,39,36,35,44,53,78,50,49,74,38,65,73,52,32,52,50,49,55,49,59,74,66,49,77,86,117